Protein 4YYC (pdb70)

CATH classification: 3.20.20.480

Radius of gyration: 23.13 Å; Cα contacts (8 Å, |Δi|>4): 1008; chains: 1; bounding box: 77×52×50 Å

Sequence (464 aa):
GPGPSLPYIQRRRIRREYEVLDEEGLQLIERNADVVLEEIGIEFRDDAEALDLWKAAGADVRGQRVHFPKGLCRELLKTAPKDFTWHARNPERNAQIGGKATVFAPVYGPPFVRDLDGNRRYATIEDFRNFVKLAYAPSHSSGGTVCEPVDIAVNKRHLDVYSHIRRYSDKPFGSVTAPERAEEDTVAAKILFGDDDDFVENNAVTLNLINANSPVFDETLGAAKVYARHNNQACVVSPFILSSGASPVTVAGTLTQILAEVLAGAAFTQLIRRKGAPVLFGTFAASISQSGAPTFGTPEPSLVSYGAAQLARRLGLPFRTGGSLCGSKVPDAQAAHESANTLNNTLLAGTNFVLHAAGWLEGGLVSSYEKFIDQDQLGQKAEGVDLSEDAQALDAIREVGPGSHYLGCAHTYRSPLADNNSFEQWEIEGEKRRIEQQRANALARSWLEHYEAPYLDPAIDEALKEFIAKRKDSPD

Solvent-accessible surface area: 19989 Å² total

InterPro domains:
  IPR010426 Trimethylamine methyltransferase [PF06253] (22-520)
  IPR010426 Trimethylamine methyltransferase [PIRSF037567] (3-521)
  IPR038601 MttB-like superfamily [G3DSA:3.20.20.480] (35-524)

Foldseek 3Di:
DDDAADEWFQFPDAFDADDDPVLLVVLLVLLLVCQAPVAFFAPPCVVLVVLLVVLPWDQDPRGTRDHGCSLLVLCVLAALKFWQAWLPRVQIHIFHDRTAAEEAFAEAQWALDLVRDTDGAALVVLLLLLLCVLQRRHASEECNYPHPPDDPVQVQLSCVSNQFFHRGQYADLQALVRLVLNLCVCLSQNDVDQQPHARYEDEQEAPPVHGYDSVSSLLSQLNRLYEYEYEYADADPVQPVALSSNLSSLVNSCSSVVSSSSSSPRHRHYASEYEYFYADVVRHTAALDDSRVNSQLHNLVSRVVSSHQYEYFAQDGQAPDCDPRSRNRRVSRVCCVSSSHRYYYNNFQDYNGSNYRYQLRSCSSLVSLSCSHDQDDDPLSVCPVQCVVQDPPGDRCPDPSHSDRPQDDPDDPVVCVVVPVDDSSNVSSVVSVVSVVPGDGDDDPVVSVVVSVVSSVVVCVVDD

Structure (mmCIF, N/CA/C/O backbone):
data_4YYC
#
_entry.id   4YYC
#
_cell.length_a   89.162
_cell.length_b   60.025
_cell.length_c   88.345
_cell.angle_alpha   90.000
_cell.angle_beta   90.000
_cell.angle_gamma   90.000
#
_symmetry.space_group_name_H-M   'P 21 21 2'
#
loop_
_entity.id
_entity.type
_entity.pdbx_description
1 polymer 'Putative trimethylamine methyltransferase'
2 non-polymer 'UNKNOWN LIGAND'
3 non-polymer 'CHLORIDE ION'
4 water water
#
loop_
_atom_site.group_PDB
_atom_site.id
_atom_site.type_symbol
_atom_site.label_atom_id
_atom_site.label_alt_id
_atom_site.label_comp_id
_atom_site.label_asym_id
_atom_site.label_entity_id
_atom_site.label_seq_id
_atom_site.pdbx_PDB_ins_code
_atom_site.Cartn_x
_atom_site.Cartn_y
_atom_site.Cartn_z
_atom_site.occupancy
_atom_site.B_iso_or_equiv
_atom_site.auth_seq_id
_atom_site.auth_comp_id
_atom_site.auth_asym_id
_atom_site.auth_atom_id
_atom_site.pdbx_PDB_model_num
ATOM 1 N N . GLY A 1 36 ? 6.207 24.061 8.154 1.00 48.54 35 GLY A N 1
ATOM 2 C CA . GLY A 1 36 ? 6.975 23.185 9.093 1.00 46.03 35 GLY A CA 1
ATOM 3 C C . GLY A 1 36 ? 6.264 22.828 10.392 1.00 43.39 35 GLY A C 1
ATOM 4 O O . GLY A 1 36 ? 5.079 23.096 10.559 1.00 44.46 35 GLY A O 1
ATOM 5 N N . PRO A 1 37 ? 6.996 22.227 11.338 1.00 38.02 36 PRO A N 1
ATOM 6 C CA . PRO A 1 37 ? 6.354 21.827 12.596 1.00 37.42 36 PRO A CA 1
ATOM 7 C C . PRO A 1 37 ? 6.362 22.931 13.608 1.00 37.95 36 PRO A C 1
ATOM 8 O O . PRO A 1 37 ? 7.015 23.939 13.417 1.00 40.31 36 PRO A O 1
ATOM 12 N N . GLY A 1 38 ? 5.708 22.725 14.730 1.00 37.81 37 GLY A N 1
ATOM 13 C CA . GLY A 1 38 ? 5.802 23.718 15.798 1.00 37.46 37 GLY A CA 1
ATOM 14 C C . GLY A 1 38 ? 7.180 23.708 16.456 1.00 35.07 37 GLY A C 1
ATOM 15 O O . GLY A 1 38 ? 8.088 22.956 16.030 1.00 34.65 37 GLY A O 1
ATOM 16 N N . PRO A 1 39 ? 7.344 24.505 17.518 1.00 32.52 38 PRO A N 1
ATOM 17 C CA . PRO A 1 39 ? 8.590 24.481 18.275 1.00 30.49 38 PRO A CA 1
ATOM 18 C C . PRO A 1 39 ? 8.819 23.131 18.948 1.00 27.29 38 PRO A C 1
ATOM 19 O O . PRO A 1 39 ? 7.875 22.393 19.203 1.00 26.92 38 PRO A O 1
ATOM 23 N N . SER A 1 40 ? 10.084 22.801 19.168 1.00 25.23 39 SER A N 1
ATOM 24 C CA . SER A 1 40 ? 10.406 21.580 19.856 1.00 23.78 39 SER A CA 1
ATOM 25 C C . SER A 1 40 ? 9.988 21.677 21.333 1.00 23.61 39 SER A C 1
ATOM 26 O O . SER A 1 40 ? 10.138 22.732 21.944 1.00 24.36 39 SER A O 1
ATOM 29 N N . LEU A 1 41 ? 9.506 20.567 21.877 1.00 22.20 40 LEU A N 1
ATOM 30 C CA . LEU A 1 41 ? 9.132 20.420 23.279 1.00 22.39 40 LEU A CA 1
ATOM 31 C C . LEU A 1 41 ? 10.313 19.868 24.079 1.00 21.80 40 LEU A C 1
ATOM 32 O O . LEU A 1 41 ? 11.120 19.108 23.581 1.00 21.79 40 LEU A O 1
ATOM 37 N N . PRO A 1 42 ? 10.418 20.236 25.361 1.00 21.98 41 PRO A N 1
ATOM 38 C CA . PRO A 1 42 ? 11.468 19.654 26.187 1.00 21.29 41 PRO A CA 1
ATOM 39 C C . PRO A 1 42 ? 11.132 18.226 26.567 1.00 20.36 41 PRO A C 1
ATOM 40 O O . PRO A 1 42 ? 10.042 17.720 26.258 1.00 19.74 41 PRO A O 1
ATOM 44 N N . TYR A 1 43 ? 12.095 17.558 27.168 1.00 19.25 42 TYR A N 1
ATOM 45 C CA . TYR A 1 43 ? 11.938 16.189 27.618 1.00 18.45 42 TYR A CA 1
ATOM 46 C C . TYR A 1 43 ? 10.641 15.993 28.400 1.00 17.91 42 TYR A C 1
ATOM 47 O O . TYR A 1 43 ? 10.189 16.879 29.104 1.00 18.68 42 TYR A O 1
ATOM 56 N N . ILE A 1 44 ? 10.084 14.805 28.267 1.00 16.95 43 ILE A N 1
ATOM 57 C CA . ILE A 1 44 ? 8.866 14.446 28.988 1.00 17.12 43 ILE A CA 1
ATOM 58 C C . ILE A 1 44 ? 9.145 14.312 30.493 1.00 17.70 43 ILE A C 1
ATOM 59 O O . ILE A 1 44 ? 10.113 13.663 30.891 1.00 16.84 43 ILE A O 1
ATOM 64 N N . GLN A 1 45 ? 8.259 14.896 31.306 1.00 18.43 44 GLN A N 1
ATOM 65 C CA . GLN A 1 45 ? 8.244 14.635 32.740 1.00 19.69 44 GLN A CA 1
ATOM 66 C C . GLN A 1 45 ? 6.955 13.871 32.995 1.00 19.37 44 GLN A C 1
ATOM 67 O O . GLN A 1 45 ? 5.875 14.459 32.961 1.00 19.91 44 GLN A O 1
ATOM 73 N N . ARG A 1 46 ? 7.062 12.569 33.244 1.00 18.96 45 ARG A N 1
ATOM 74 C CA . ARG A 1 46 ? 5.873 11.731 33.423 1.00 19.16 45 ARG A CA 1
ATOM 75 C C . ARG A 1 46 ? 5.121 12.029 34.688 1.00 20.63 45 ARG A C 1
ATOM 76 O O . ARG A 1 46 ? 5.738 12.109 35.754 1.00 20.62 45 ARG A O 1
ATOM 84 N N . ARG A 1 47 ? 3.808 12.253 34.552 1.00 21.18 46 ARG A N 1
ATOM 85 C CA A ARG A 1 47 ? 2.907 12.445 35.692 0.50 22.85 46 ARG A CA 1
ATOM 86 C CA B ARG A 1 47 ? 2.919 12.440 35.703 0.50 22.62 46 ARG A CA 1
ATOM 87 C C . ARG A 1 47 ? 2.126 11.165 35.929 1.00 22.67 46 ARG A C 1
ATOM 88 O O . ARG A 1 47 ? 1.473 11.017 36.958 1.00 24.78 46 ARG A O 1
ATOM 103 N N . ILE A 1 48 ? 2.178 10.252 34.973 1.00 21.22 47 ILE A N 1
ATOM 104 C CA . ILE A 1 48 ? 1.524 8.973 35.037 1.00 21.01 47 ILE A CA 1
ATOM 105 C C . ILE A 1 48 ? 2.445 7.966 35.731 1.00 20.84 47 ILE A C 1
ATOM 106 O O . ILE A 1 48 ? 3.660 8.202 35.861 1.00 20.16 47 ILE A O 1
ATOM 111 N N . ARG A 1 49 ? 1.855 6.857 36.185 1.00 21.27 48 ARG A N 1
ATOM 112 C CA A ARG A 1 49 ? 2.495 5.764 36.923 0.50 21.65 48 ARG A CA 1
ATOM 113 C CA B ARG A 1 49 ? 2.628 5.875 36.930 0.50 21.89 48 ARG A CA 1
ATOM 114 C C . ARG A 1 49 ? 3.234 4.802 36.029 1.00 20.68 48 ARG A C 1
ATOM 115 O O . ARG A 1 49 ? 2.890 4.678 34.828 1.00 19.70 48 ARG A O 1
ATOM 130 N N . GLU A 1 50 ? 4.217 4.095 36.596 1.00 19.99 49 GLU A N 1
ATOM 131 C CA . GLU A 1 50 ? 4.898 2.993 35.899 1.00 19.58 49 GLU A CA 1
ATOM 132 C C . GLU A 1 50 ? 4.080 1.704 36.008 1.00 19.42 49 GLU A C 1
ATOM 133 O O . GLU A 1 50 ? 3.529 1.384 37.068 1.00 20.25 49 GLU A O 1
ATOM 139 N N . TYR A 1 51 ? 3.922 0.991 34.889 1.00 18.63 50 TYR A N 1
ATOM 140 C CA . TYR A 1 51 ? 3.228 -0.276 34.889 1.00 18.98 50 TYR A CA 1
ATOM 141 C C . TYR A 1 51 ? 4.194 -1.397 35.236 1.00 19.85 50 TYR A C 1
ATOM 142 O O . TYR A 1 51 ? 5.286 -1.486 34.610 1.00 20.09 50 TYR A O 1
ATOM 151 N N . GLU A 1 52 ? 3.796 -2.234 36.182 1.00 21.39 51 GLU A N 1
ATOM 152 C CA . GLU A 1 52 ? 4.609 -3.321 36.748 1.00 22.76 51 GLU A CA 1
ATOM 153 C C . GLU A 1 52 ? 4.052 -4.670 36.377 1.00 21.59 51 GLU A C 1
ATOM 154 O O . GLU A 1 52 ? 2.838 -4.853 36.404 1.00 20.97 51 GLU A O 1
ATOM 160 N N . VAL A 1 53 ? 4.950 -5.602 36.060 1.00 20.30 52 VAL A N 1
ATOM 161 C CA . VAL A 1 53 ? 4.626 -6.985 35.837 1.00 20.84 52 VAL A CA 1
ATOM 162 C C . VAL A 1 53 ? 5.148 -7.984 36.863 1.00 21.44 52 VAL A C 1
ATOM 163 O O . VAL A 1 53 ? 4.699 -9.106 36.854 1.00 22.42 52 VAL A O 1
ATOM 167 N N . LEU A 1 54 ? 6.090 -7.598 37.721 1.00 21.06 53 LEU A N 1
ATOM 168 C CA . LEU A 1 54 ? 6.628 -8.504 38.731 1.00 22.39 53 LEU A CA 1
ATOM 169 C C . LEU A 1 54 ? 6.260 -7.968 40.085 1.00 23.22 53 LEU A C 1
ATOM 170 O O . LEU A 1 54 ? 6.307 -6.765 40.309 1.00 22.43 53 LEU A O 1
ATOM 175 N N . ASP A 1 55 ? 5.850 -8.858 40.983 1.00 24.97 54 ASP A N 1
ATOM 176 C CA . ASP A 1 55 ? 5.639 -8.484 42.388 1.00 26.78 54 ASP A CA 1
ATOM 177 C C . ASP A 1 55 ? 6.935 -8.610 43.177 1.00 26.85 54 ASP A C 1
ATOM 178 O O . ASP A 1 55 ? 7.955 -9.002 42.614 1.00 25.68 54 ASP A O 1
ATOM 183 N N . GLU A 1 56 ? 6.896 -8.260 44.467 1.00 27.77 55 GLU A N 1
ATOM 184 C CA . GLU A 1 56 ? 8.118 -8.173 45.253 1.00 28.60 55 GLU A CA 1
ATOM 185 C C . GLU A 1 56 ? 8.851 -9.508 45.241 1.00 28.79 55 GLU A C 1
ATOM 186 O O . GLU A 1 56 ? 10.080 -9.534 45.103 1.00 27.95 55 GLU A O 1
ATOM 192 N N . GLU A 1 57 ? 8.107 -10.605 45.389 1.00 29.77 56 GLU A N 1
ATOM 193 C CA . GLU A 1 57 ? 8.734 -11.933 45.432 1.00 30.49 56 GLU A CA 1
ATOM 194 C C . GLU A 1 57 ? 9.423 -12.254 44.111 1.00 28.48 56 GLU A C 1
ATOM 195 O O . GLU A 1 57 ? 10.516 -12.793 44.116 1.00 28.13 56 GLU A O 1
ATOM 198 N N . GLY A 1 58 ? 8.784 -11.900 42.989 1.00 27.07 57 GLY A N 1
ATOM 199 C CA . GLY A 1 58 ? 9.345 -12.119 41.680 1.00 25.95 57 GLY A CA 1
ATOM 200 C C . GLY A 1 58 ? 10.591 -11.284 41.473 1.00 24.69 57 GLY A C 1
ATOM 201 O O . GLY A 1 58 ? 11.554 -11.736 40.882 1.00 24.46 57 GLY A O 1
ATOM 202 N N . LEU A 1 59 ? 10.561 -10.039 41.926 1.00 24.13 58 LEU A N 1
ATOM 203 C CA . LEU A 1 59 ? 11.723 -9.174 41.772 1.00 23.16 58 LEU A CA 1
ATOM 204 C C . LEU A 1 59 ? 12.905 -9.724 42.575 1.00 23.71 58 LEU A C 1
ATOM 205 O O . LEU A 1 59 ? 14.024 -9.807 42.072 1.00 22.87 58 LEU A O 1
ATOM 210 N N . GLN A 1 60 ? 12.646 -10.077 43.830 1.00 24.77 59 GLN A N 1
ATOM 211 C CA . GLN A 1 60 ? 13.684 -10.696 44.657 1.00 25.99 59 GLN A CA 1
ATOM 212 C C . GLN A 1 60 ? 14.238 -11.989 44.061 1.00 25.58 59 GLN A C 1
ATOM 213 O O . GLN A 1 60 ? 15.414 -12.275 44.174 1.00 25.20 59 GLN A O 1
ATOM 219 N N . LEU A 1 61 ? 13.378 -12.761 43.414 1.00 25.84 60 LEU A N 1
ATOM 220 C CA . LEU A 1 61 ? 13.792 -14.001 42.788 1.00 25.98 60 LEU A CA 1
ATOM 221 C C . LEU A 1 61 ? 14.778 -13.761 41.653 1.00 24.96 60 LEU A C 1
ATOM 222 O O . LEU A 1 61 ? 15.816 -14.409 41.577 1.00 24.53 60 LEU A O 1
ATOM 227 N N . ILE A 1 62 ? 14.421 -12.828 40.777 1.00 23.28 61 ILE A N 1
ATOM 228 C CA . ILE A 1 62 ? 15.295 -12.472 39.656 1.00 22.82 61 ILE A CA 1
ATOM 229 C C . ILE A 1 62 ? 16.612 -11.894 40.174 1.00 22.19 61 ILE A C 1
ATOM 230 O O . ILE A 1 62 ? 17.674 -12.252 39.684 1.00 22.58 61 ILE A O 1
ATOM 235 N N . GLU A 1 63 ? 16.555 -11.020 41.166 1.00 22.41 62 GLU A N 1
ATOM 236 C CA . GLU A 1 63 ? 17.765 -10.408 41.737 1.00 22.56 62 GLU A CA 1
ATOM 237 C C . GLU A 1 63 ? 18.685 -11.478 42.361 1.00 23.54 62 GLU A C 1
ATOM 238 O O . GLU A 1 63 ? 19.886 -11.494 42.134 1.00 22.89 62 GLU A O 1
ATOM 244 N N . ARG A 1 64 ? 18.099 -12.409 43.097 1.00 24.50 63 ARG A N 1
ATOM 245 C CA . ARG A 1 64 ? 18.860 -13.474 43.703 1.00 26.12 63 ARG A CA 1
ATOM 246 C C . ARG A 1 64 ? 19.509 -14.366 42.639 1.00 24.83 63 ARG A C 1
ATOM 247 O O . ARG A 1 64 ? 20.703 -14.707 42.722 1.00 24.95 63 ARG A O 1
ATOM 255 N N . ASN A 1 65 ? 18.733 -14.725 41.623 1.00 24.17 64 ASN A N 1
ATOM 256 C CA . ASN A 1 65 ? 19.236 -15.557 40.546 1.00 23.66 64 ASN A CA 1
ATOM 257 C C . ASN A 1 65 ? 20.342 -14.871 39.736 1.00 22.70 64 ASN A C 1
ATOM 258 O O . ASN A 1 65 ? 21.298 -15.527 39.308 1.00 22.62 64 ASN A O 1
ATOM 263 N N . ALA A 1 66 ? 20.239 -13.560 39.534 1.00 21.70 65 ALA A N 1
ATOM 264 C CA . ALA A 1 66 ? 21.328 -12.858 38.866 1.00 21.09 65 ALA A CA 1
ATOM 265 C C . ALA A 1 66 ? 22.613 -12.864 39.655 1.00 21.89 65 ALA A C 1
ATOM 266 O O . ALA A 1 66 ? 23.675 -12.998 39.096 1.00 21.30 65 ALA A O 1
ATOM 268 N N . ASP A 1 67 ? 22.515 -12.770 40.974 1.00 23.19 66 ASP A N 1
ATOM 269 C CA . ASP A 1 67 ? 23.724 -12.854 41.788 1.00 24.53 66 ASP A CA 1
ATOM 270 C C . ASP A 1 67 ? 24.350 -14.244 41.734 1.00 24.67 66 ASP A C 1
ATOM 271 O O . ASP A 1 67 ? 25.565 -14.366 41.730 1.00 24.45 66 ASP A O 1
ATOM 276 N N . VAL A 1 68 ? 23.522 -15.271 41.687 1.00 24.74 67 VAL A N 1
ATOM 277 C CA . VAL A 1 68 ? 24.022 -16.627 41.438 1.00 25.75 67 VAL A CA 1
ATOM 278 C C . VAL A 1 68 ? 24.786 -16.759 40.121 1.00 24.79 67 VAL A C 1
ATOM 279 O O . VAL A 1 68 ? 25.884 -17.275 40.071 1.00 25.25 67 VAL A O 1
ATOM 283 N N . VAL A 1 69 ? 24.203 -16.286 39.040 1.00 23.95 68 VAL A N 1
ATOM 284 C CA . VAL A 1 69 ? 24.882 -16.301 37.733 1.00 23.55 68 VAL A CA 1
ATOM 285 C C . VAL A 1 69 ? 26.241 -15.594 37.819 1.00 22.96 68 VAL A C 1
ATOM 286 O O . VAL A 1 69 ? 27.257 -16.109 37.329 1.00 22.49 68 VAL A O 1
ATOM 290 N N . LEU A 1 70 ? 26.251 -14.408 38.424 1.00 22.69 69 LEU A N 1
ATOM 291 C CA . LEU A 1 70 ? 27.476 -13.610 38.497 1.00 22.80 69 LEU A CA 1
ATOM 292 C C . LEU A 1 70 ? 28.594 -14.304 39.279 1.00 24.01 69 LEU A C 1
ATOM 293 O O . LEU A 1 70 ? 29.769 -14.117 38.967 1.00 23.41 69 LEU A O 1
ATOM 298 N N . GLU A 1 71 ? 28.226 -15.042 40.329 1.00 25.25 70 GLU A N 1
ATOM 299 C CA . GLU A 1 71 ? 29.223 -15.748 41.114 1.00 27.30 70 GLU A CA 1
ATOM 300 C C . GLU A 1 71 ? 29.643 -17.079 40.463 1.00 27.38 70 GLU A C 1
ATOM 301 O O . GLU A 1 71 ? 30.827 -17.333 40.301 1.00 27.57 70 GLU A O 1
ATOM 307 N N . GLU A 1 72 ? 28.688 -17.923 40.122 1.00 27.55 71 GLU A N 1
ATOM 308 C CA . GLU A 1 72 ? 28.969 -19.271 39.617 1.00 28.85 71 GLU A CA 1
ATOM 309 C C . GLU A 1 72 ? 29.444 -19.335 38.186 1.00 28.15 71 GLU A C 1
ATOM 310 O O . GLU A 1 72 ? 30.309 -20.119 37.863 1.00 28.10 71 GLU A O 1
ATOM 316 N N . ILE A 1 73 ? 28.867 -18.514 37.332 1.00 26.52 72 ILE A N 1
ATOM 317 C CA . ILE A 1 73 ? 29.132 -18.571 35.886 1.00 26.33 72 ILE A CA 1
ATOM 318 C C . ILE A 1 73 ? 30.091 -17.459 35.500 1.00 25.56 72 ILE A C 1
ATOM 319 O O . ILE A 1 73 ? 31.073 -17.720 34.812 1.00 26.59 72 ILE A O 1
ATOM 324 N N . GLY A 1 74 ? 29.823 -16.244 35.955 1.00 24.62 73 GLY A N 1
ATOM 325 C CA . GLY A 1 74 ? 30.677 -15.112 35.669 1.00 23.47 73 GLY A CA 1
ATOM 326 C C . GLY A 1 74 ? 30.382 -14.471 34.327 1.00 22.55 73 GLY A C 1
ATOM 327 O O . GLY A 1 74 ? 29.504 -14.896 33.589 1.00 23.04 73 GLY A O 1
ATOM 328 N N . ILE A 1 75 ? 31.117 -13.415 34.055 1.00 21.67 74 ILE A N 1
ATOM 329 C CA . ILE A 1 75 ? 30.981 -12.647 32.817 1.00 21.04 74 ILE A CA 1
ATOM 330 C C . ILE A 1 75 ? 32.365 -12.518 32.196 1.00 21.20 74 ILE A C 1
ATOM 331 O O . ILE A 1 75 ? 33.327 -12.209 32.886 1.00 20.79 74 ILE A O 1
ATOM 336 N N . GLU A 1 76 ? 32.466 -12.782 30.909 1.00 21.46 75 GLU A N 1
ATOM 337 C CA . GLU A 1 76 ? 33.748 -12.594 30.206 1.00 22.12 75 GLU A CA 1
ATOM 338 C C . GLU A 1 76 ? 34.034 -11.118 29.942 1.00 21.25 75 GLU A C 1
ATOM 339 O O . GLU A 1 76 ? 33.171 -10.396 29.463 1.00 20.19 75 GLU A O 1
ATOM 345 N N . PHE A 1 77 ? 35.263 -10.678 30.241 1.00 20.83 76 PHE A N 1
ATOM 346 C CA . PHE A 1 77 ? 35.750 -9.381 29.851 1.00 20.58 76 PHE A CA 1
ATOM 347 C C . PHE A 1 77 ? 36.899 -9.724 28.942 1.00 21.15 76 PHE A C 1
ATOM 348 O O . PHE A 1 77 ? 37.971 -10.093 29.407 1.00 21.83 76 PHE A O 1
ATOM 356 N N . ARG A 1 78 ? 36.675 -9.655 27.629 1.00 21.13 77 ARG A N 1
ATOM 357 C CA . ARG A 1 78 ? 37.642 -10.221 26.675 1.00 22.36 77 ARG A CA 1
ATOM 358 C C . ARG A 1 78 ? 38.605 -9.221 26.072 1.00 22.77 77 ARG A C 1
ATOM 359 O O . ARG A 1 78 ? 38.232 -8.113 25.776 1.00 22.36 77 ARG A O 1
ATOM 367 N N . ASP A 1 79 ? 39.846 -9.663 25.906 1.00 23.71 78 ASP A N 1
ATOM 368 C CA . ASP A 1 79 ? 40.887 -8.930 25.215 1.00 24.93 78 ASP A CA 1
ATOM 369 C C . ASP A 1 79 ? 41.140 -7.563 25.839 1.00 24.41 78 ASP A C 1
ATOM 370 O O . ASP A 1 79 ? 41.468 -6.622 25.116 1.00 24.99 78 ASP A O 1
ATOM 375 N N . ASP A 1 80 ? 41.035 -7.476 27.179 1.00 23.87 79 ASP A N 1
ATOM 376 C CA . ASP A 1 80 ? 41.218 -6.230 27.941 1.00 23.76 79 ASP A CA 1
ATOM 377 C C . ASP A 1 80 ? 41.850 -6.519 29.299 1.00 23.41 79 ASP A C 1
ATOM 378 O O . ASP A 1 80 ? 41.191 -6.728 30.317 1.00 22.46 79 ASP A O 1
ATOM 383 N N . ALA A 1 81 ? 43.181 -6.554 29.282 1.00 23.37 80 ALA A N 1
ATOM 384 C CA . ALA A 1 81 ? 43.934 -6.894 30.471 1.00 23.58 80 ALA A CA 1
ATOM 385 C C . ALA A 1 81 ? 43.722 -5.879 31.587 1.00 23.15 80 ALA A C 1
ATOM 386 O O . ALA A 1 81 ? 43.690 -6.232 32.735 1.00 23.61 80 ALA A O 1
ATOM 388 N N . GLU A 1 82 ? 43.598 -4.615 31.228 1.00 22.63 81 GLU A N 1
ATOM 389 C CA . GLU A 1 82 ? 43.341 -3.576 32.215 1.00 22.97 81 GLU A CA 1
ATOM 390 C C . GLU A 1 82 ? 42.016 -3.850 32.969 1.00 22.28 81 GLU A C 1
ATOM 391 O O . GLU A 1 82 ? 41.921 -3.691 34.191 1.00 22.73 81 GLU A O 1
ATOM 397 N N . ALA A 1 83 ? 41.004 -4.259 32.235 1.00 21.59 82 ALA A N 1
ATOM 398 C CA . ALA A 1 83 ? 39.712 -4.543 32.859 1.00 21.11 82 ALA A CA 1
ATOM 399 C C . ALA A 1 83 ? 39.838 -5.669 33.864 1.00 21.55 82 ALA A C 1
ATOM 400 O O . ALA A 1 83 ? 39.236 -5.630 34.946 1.00 21.19 82 ALA A O 1
ATOM 402 N N . LEU A 1 84 ? 40.577 -6.715 33.490 1.00 22.13 83 LEU A N 1
ATOM 403 C CA . LEU A 1 84 ? 40.784 -7.831 34.425 1.00 22.97 83 LEU A CA 1
ATOM 404 C C . LEU A 1 84 ? 41.520 -7.385 35.686 1.00 23.97 83 LEU A C 1
ATOM 405 O O . LEU A 1 84 ? 41.201 -7.844 36.800 1.00 24.33 83 LEU A O 1
ATOM 410 N N . ASP A 1 85 ? 42.523 -6.532 35.525 1.00 24.42 84 ASP A N 1
ATOM 411 C CA . ASP A 1 85 ? 43.231 -6.011 36.677 1.00 25.77 84 ASP A CA 1
ATOM 412 C C . ASP A 1 85 ? 42.332 -5.178 37.553 1.00 25.16 84 ASP A C 1
ATOM 413 O O . ASP A 1 85 ? 42.430 -5.265 38.771 1.00 25.17 84 ASP A O 1
ATOM 418 N N . LEU A 1 86 ? 41.448 -4.393 36.950 1.00 23.75 85 LEU A N 1
ATOM 419 C CA . LEU A 1 86 ? 40.515 -3.587 37.743 1.00 23.71 85 LEU A CA 1
ATOM 420 C C . LEU A 1 86 ? 39.586 -4.456 38.580 1.00 23.47 85 LEU A C 1
ATOM 421 O O . LEU A 1 86 ? 39.321 -4.165 39.741 1.00 23.56 85 LEU A O 1
ATOM 426 N N . TRP A 1 87 ? 39.116 -5.550 37.984 1.00 23.20 86 TRP A N 1
ATOM 427 C CA . TRP A 1 87 ? 38.206 -6.469 38.660 1.00 23.45 86 TRP A CA 1
ATOM 428 C C . TRP A 1 87 ? 38.916 -7.213 39.791 1.00 24.64 86 TRP A C 1
ATOM 429 O O . TRP A 1 87 ? 38.350 -7.355 40.871 1.00 24.66 86 TRP A O 1
ATOM 440 N N . LYS A 1 88 ? 40.152 -7.656 39.554 1.00 24.88 87 LYS A N 1
ATOM 441 C CA . LYS A 1 88 ? 40.882 -8.359 40.598 1.00 26.10 87 LYS A CA 1
ATOM 442 C C . LYS A 1 88 ? 41.078 -7.417 41.779 1.00 26.59 87 LYS A C 1
ATOM 443 O O . LYS A 1 88 ? 40.901 -7.809 42.925 1.00 27.34 87 LYS A O 1
ATOM 446 N N . ALA A 1 89 ? 41.429 -6.171 41.494 1.00 26.50 88 ALA A N 1
ATOM 447 C CA . ALA A 1 89 ? 41.664 -5.177 42.551 1.00 27.58 88 ALA A CA 1
ATOM 448 C C . ALA A 1 89 ? 40.415 -4.865 43.353 1.00 27.88 88 ALA A C 1
ATOM 449 O O . ALA A 1 89 ? 40.520 -4.580 44.544 1.00 29.59 88 ALA A O 1
ATOM 451 N N . ALA A 1 90 ? 39.259 -4.890 42.695 1.00 26.96 89 ALA A N 1
ATOM 452 C CA . ALA A 1 90 ? 37.975 -4.660 43.328 1.00 26.86 89 ALA A CA 1
ATOM 453 C C . ALA A 1 90 ? 37.502 -5.858 44.153 1.00 27.53 89 ALA A C 1
ATOM 454 O O . ALA A 1 90 ? 36.501 -5.739 44.861 1.00 28.22 89 ALA A O 1
ATOM 456 N N . GLY A 1 91 ? 38.159 -7.006 44.011 1.00 27.88 90 GLY A N 1
ATOM 457 C CA . GLY A 1 91 ? 37.872 -8.199 44.807 1.00 29.05 90 GLY A CA 1
ATOM 458 C C . GLY A 1 91 ? 37.131 -9.327 44.102 1.00 28.81 90 GLY A C 1
ATOM 459 O O . GLY A 1 91 ? 36.716 -10.282 44.743 1.00 29.46 90 GLY A O 1
ATOM 460 N N . ALA A 1 92 ? 37.016 -9.262 42.784 1.00 28.03 91 ALA A N 1
ATOM 461 C CA . ALA A 1 92 ? 36.437 -10.353 42.001 1.00 27.83 91 ALA A CA 1
ATOM 462 C C . ALA A 1 92 ? 37.442 -11.442 41.745 1.00 28.96 91 ALA A C 1
ATOM 463 O O . ALA A 1 92 ? 38.649 -11.219 41.917 1.00 29.04 91 ALA A O 1
ATOM 465 N N . ASP A 1 93 ? 36.963 -12.624 41.383 1.00 29.72 92 ASP A N 1
ATOM 466 C CA . ASP A 1 93 ? 37.832 -13.789 41.126 1.00 31.87 92 ASP A CA 1
ATOM 467 C C . ASP A 1 93 ? 37.958 -13.942 39.619 1.00 30.99 92 ASP A C 1
ATOM 468 O O . ASP A 1 93 ? 36.966 -14.270 38.952 1.00 30.34 92 ASP A O 1
ATOM 473 N N . VAL A 1 94 ? 39.137 -13.666 39.075 1.00 30.47 93 VAL A N 1
ATOM 474 C CA . VAL A 1 94 ? 39.356 -13.716 37.639 1.00 30.07 93 VAL A CA 1
ATOM 475 C C . VAL A 1 94 ? 39.973 -15.041 37.263 1.00 30.75 93 VAL A C 1
ATOM 476 O O . VAL A 1 94 ? 41.031 -15.400 37.791 1.00 31.47 93 VAL A O 1
ATOM 480 N N . ARG A 1 95 ? 39.334 -15.752 36.350 1.00 30.39 94 ARG A N 1
ATOM 481 C CA . ARG A 1 95 ? 39.774 -17.068 35.877 1.00 31.65 94 ARG A CA 1
ATOM 482 C C . ARG A 1 95 ? 39.886 -16.985 34.359 1.00 30.88 94 ARG A C 1
ATOM 483 O O . ARG A 1 95 ? 38.876 -17.022 33.652 1.00 29.96 94 ARG A O 1
ATOM 491 N N . GLY A 1 96 ? 41.112 -16.823 33.864 1.00 30.78 95 GLY A N 1
ATOM 492 C CA . GLY A 1 96 ? 41.294 -16.472 32.443 1.00 30.28 95 GLY A CA 1
ATOM 493 C C . GLY A 1 96 ? 40.677 -15.109 32.159 1.00 28.94 95 GLY A C 1
ATOM 494 O O . GLY A 1 96 ? 41.053 -14.119 32.783 1.00 29.04 95 GLY A O 1
ATOM 495 N N . GLN A 1 97 ? 39.707 -15.078 31.252 1.00 27.85 96 GLN A N 1
ATOM 496 C CA . GLN A 1 97 ? 38.976 -13.860 30.936 1.00 27.04 96 GLN A CA 1
ATOM 497 C C . GLN A 1 97 ? 37.617 -13.846 31.580 1.00 25.47 96 GLN A C 1
ATOM 498 O O . GLN A 1 97 ? 36.849 -12.919 31.327 1.00 24.19 96 GLN A O 1
ATOM 504 N N . ARG A 1 98 ? 37.317 -14.831 32.438 1.00 25.36 97 ARG A N 1
ATOM 505 C CA . ARG A 1 98 ? 35.998 -14.892 33.096 1.00 25.77 97 ARG A CA 1
ATOM 506 C C . ARG A 1 98 ? 36.104 -14.237 34.465 1.00 25.36 97 ARG A C 1
ATOM 507 O O . ARG A 1 98 ? 36.948 -14.625 35.278 1.00 25.71 97 ARG A O 1
ATOM 515 N N . VAL A 1 99 ? 35.242 -13.260 34.722 1.00 23.68 98 VAL A N 1
ATOM 516 C CA . VAL A 1 99 ? 35.188 -12.616 36.015 1.00 23.60 98 VAL A CA 1
ATOM 517 C C . VAL A 1 99 ? 34.027 -13.180 36.839 1.00 23.80 98 VAL A C 1
ATOM 518 O O . VAL A 1 99 ? 32.893 -13.102 36.407 1.00 23.30 98 VAL A O 1
ATOM 522 N N . HIS A 1 100 ? 34.352 -13.767 38.008 1.00 24.84 99 HIS A N 1
ATOM 523 C CA . HIS A 1 100 ? 33.357 -14.277 38.945 1.00 25.18 99 HIS A CA 1
ATOM 524 C C . HIS A 1 100 ? 33.199 -13.270 40.080 1.00 25.19 99 HIS A C 1
ATOM 525 O O . HIS A 1 100 ? 34.183 -12.850 40.703 1.00 25.75 99 HIS A O 1
ATOM 532 N N . PHE A 1 101 ? 31.963 -12.909 40.396 1.00 24.37 100 PHE A N 1
ATOM 533 C CA . PHE A 1 101 ? 31.690 -11.792 41.297 1.00 24.49 100 PHE A CA 1
ATOM 534 C C . PHE A 1 101 ? 31.130 -12.286 42.632 1.00 25.93 100 PHE A C 1
ATOM 535 O O . PHE A 1 101 ? 30.091 -12.956 42.658 1.00 26.62 100 PHE A O 1
ATOM 543 N N . PRO A 1 102 ? 31.748 -11.878 43.750 1.00 26.56 101 PRO A N 1
ATOM 544 C CA . PRO A 1 102 ? 31.117 -12.098 45.036 1.00 27.90 101 PRO A CA 1
ATOM 545 C C . PRO A 1 102 ? 29.755 -11.461 45.080 1.00 27.46 101 PRO A C 1
ATOM 546 O O . PRO A 1 102 ? 29.524 -10.454 44.432 1.00 26.47 101 PRO A O 1
ATOM 550 N N . LYS A 1 103 ? 28.875 -12.037 45.862 1.00 28.88 102 LYS A N 1
ATOM 551 C CA . LYS A 1 103 ? 27.507 -11.561 45.879 1.00 29.75 102 LYS A CA 1
ATOM 552 C C . LYS A 1 103 ? 27.433 -10.150 46.448 1.00 28.66 102 LYS A C 1
ATOM 553 O O . LYS A 1 103 ? 28.017 -9.867 47.494 1.00 29.78 102 LYS A O 1
ATOM 559 N N . GLY A 1 104 ? 26.766 -9.274 45.696 1.00 27.44 103 GLY A N 1
ATOM 560 C CA . GLY A 1 104 ? 26.556 -7.902 46.082 1.00 26.69 103 GLY A CA 1
ATOM 561 C C . GLY A 1 104 ? 27.605 -6.926 45.584 1.00 25.56 103 GLY A C 1
ATOM 562 O O . GLY A 1 104 ? 27.405 -5.732 45.694 1.00 25.40 103 GLY A O 1
ATOM 563 N N . LEU A 1 105 ? 28.745 -7.410 45.084 1.00 24.95 104 LEU A N 1
ATOM 564 C CA . LEU A 1 105 ? 29.851 -6.516 44.759 1.00 24.45 104 LEU A CA 1
ATOM 565 C C . LEU A 1 105 ? 29.451 -5.473 43.741 1.00 23.22 104 LEU A C 1
ATOM 566 O O . LEU A 1 105 ? 29.696 -4.278 43.920 1.00 22.76 104 LEU A O 1
ATOM 571 N N . CYS A 1 106 ? 28.863 -5.925 42.654 1.00 22.51 105 CYS A N 1
ATOM 572 C CA . CYS A 1 106 ? 28.465 -4.987 41.586 1.00 21.75 105 CYS A CA 1
ATOM 573 C C . CYS A 1 106 ? 27.461 -3.965 42.076 1.00 21.78 105 CYS A C 1
ATOM 574 O O . CYS A 1 106 ? 27.601 -2.783 41.844 1.00 21.35 105 CYS A O 1
ATOM 577 N N . ARG A 1 107 ? 26.477 -4.425 42.829 1.00 23.05 106 ARG A N 1
ATOM 578 C CA . ARG A 1 107 ? 25.484 -3.519 43.356 1.00 23.50 106 ARG A CA 1
ATOM 579 C C . ARG A 1 107 ? 26.110 -2.468 44.300 1.00 25.03 106 ARG A C 1
ATOM 580 O O . ARG A 1 107 ? 25.765 -1.289 44.250 1.00 25.43 106 ARG A O 1
ATOM 588 N N . GLU A 1 108 ? 27.046 -2.885 45.156 1.00 25.93 107 GLU A N 1
ATOM 589 C CA . GLU A 1 108 ? 27.767 -1.948 46.020 1.00 27.71 107 GLU A CA 1
ATOM 590 C C . GLU A 1 108 ? 28.586 -0.939 45.240 1.00 26.04 107 GLU A C 1
ATOM 591 O O . GLU A 1 108 ? 28.567 0.247 45.541 1.00 25.67 107 GLU A O 1
ATOM 597 N N . LEU A 1 109 ? 29.302 -1.410 44.218 1.00 23.95 108 LEU A N 1
ATOM 598 C CA . LEU A 1 109 ? 30.090 -0.509 43.373 1.00 23.20 108 LEU A CA 1
ATOM 599 C C . LEU A 1 109 ? 29.214 0.514 42.693 1.00 22.27 108 LEU A C 1
ATOM 600 O O . LEU A 1 109 ? 29.627 1.630 42.463 1.00 22.13 108 LEU A O 1
ATOM 605 N N . LEU A 1 110 ? 27.984 0.126 42.366 1.00 21.45 109 LEU A N 1
ATOM 606 C CA . LEU A 1 110 ? 27.061 1.035 41.683 1.00 21.12 109 LEU A CA 1
ATOM 607 C C . LEU A 1 110 ? 26.437 2.082 42.583 1.00 22.31 109 LEU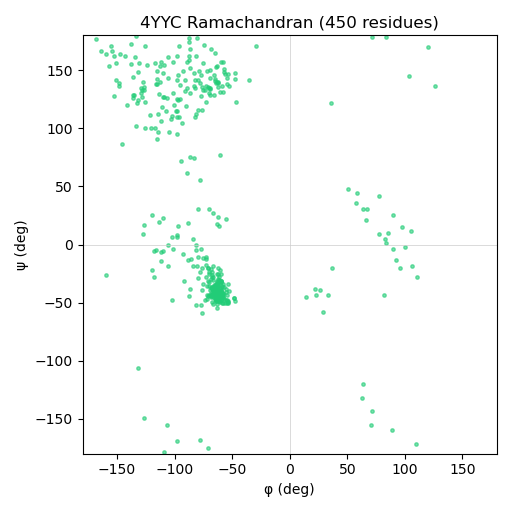 A C 1
ATOM 608 O O . LEU A 1 110 ? 25.769 2.988 42.088 1.00 22.11 109 LEU A O 1
ATOM 613 N N . LYS A 1 111 ? 26.709 2.027 43.883 1.00 23.35 110 LYS A N 1
ATOM 614 C CA . LYS A 1 111 ? 26.215 3.070 44.748 1.00 24.63 110 LYS A CA 1
ATOM 615 C C . LYS A 1 111 ? 26.695 4.462 44.417 1.00 24.15 110 LYS A C 1
ATOM 616 O O . LYS A 1 111 ? 26.024 5.452 44.761 1.00 24.86 110 LYS A O 1
ATOM 622 N N . THR A 1 112 ? 27.845 4.563 43.779 1.00 23.25 111 THR A N 1
ATOM 623 C CA . THR A 1 112 ? 28.355 5.835 43.316 1.00 23.07 111 THR A CA 1
ATOM 624 C C . THR A 1 112 ? 27.754 6.359 42.012 1.00 22.09 111 THR A C 1
ATOM 625 O O . THR A 1 112 ? 28.009 7.498 41.650 1.00 22.89 111 THR A O 1
ATOM 629 N N . ALA A 1 113 ? 26.984 5.545 41.291 1.00 20.96 112 ALA A N 1
ATOM 630 C CA . ALA A 1 113 ? 26.454 5.970 40.007 1.00 20.12 112 ALA A CA 1
ATOM 631 C C . ALA A 1 113 ? 25.253 6.892 40.266 1.00 19.92 112 ALA A C 1
ATOM 632 O O . ALA A 1 113 ? 24.466 6.634 41.175 1.00 20.58 112 ALA A O 1
ATOM 634 N N . PRO A 1 114 ? 25.122 7.976 39.498 1.00 19.68 113 PRO A N 1
ATOM 635 C CA . PRO A 1 114 ? 23.967 8.880 39.723 1.00 20.03 113 PRO A CA 1
ATOM 636 C C . PRO A 1 114 ? 22.639 8.265 39.281 1.00 20.03 113 PRO A C 1
ATOM 637 O O . PRO A 1 114 ? 22.567 7.642 38.219 1.00 18.93 113 PRO A O 1
ATOM 641 N N . LYS A 1 115 ? 21.601 8.410 40.120 1.00 21.34 114 LYS A N 1
ATOM 642 C CA . LYS A 1 115 ? 20.268 7.963 39.755 1.00 22.32 114 LYS A CA 1
ATOM 643 C C . LYS A 1 115 ? 19.721 8.776 38.624 1.00 21.43 114 LYS A C 1
ATOM 644 O O . LYS A 1 115 ? 18.903 8.272 37.867 1.00 20.01 114 LYS A O 1
ATOM 650 N N . ASP A 1 116 ? 20.116 10.040 38.535 1.00 21.61 115 ASP A N 1
ATOM 651 C CA . ASP A 1 116 ? 19.714 10.906 37.451 1.00 22.29 115 ASP A CA 1
ATOM 652 C C . ASP A 1 116 ? 20.791 11.938 37.198 1.00 21.04 115 ASP A C 1
ATOM 653 O O . ASP A 1 116 ? 21.557 12.259 38.109 1.00 21.52 115 ASP A O 1
ATOM 658 N N . PHE A 1 117 ? 20.827 12.468 35.986 1.00 19.44 116 PHE A N 1
ATOM 659 C CA . PHE A 1 117 ? 21.796 13.469 35.597 1.00 19.11 116 PHE A CA 1
ATOM 660 C C . PHE A 1 117 ? 21.312 14.232 34.392 1.00 18.82 116 PHE A C 1
ATOM 661 O O . PHE A 1 117 ? 20.401 13.749 33.694 1.00 18.27 116 PHE A O 1
ATOM 669 N N . THR A 1 118 ? 21.922 15.386 34.123 1.00 19.26 117 THR A N 1
ATOM 670 C CA . THR A 1 118 ? 21.578 16.167 32.946 1.00 19.08 117 THR A CA 1
ATOM 671 C C . THR A 1 118 ? 22.449 15.778 31.753 1.00 18.56 117 THR A C 1
ATOM 672 O O . THR A 1 118 ? 23.683 15.682 31.866 1.00 18.62 117 THR A O 1
ATOM 676 N N . TRP A 1 119 ? 21.801 15.557 30.614 1.00 17.63 118 TRP A N 1
ATOM 677 C CA . TRP A 1 119 ? 22.448 15.440 29.313 1.00 17.09 118 TRP A CA 1
ATOM 678 C C . TRP A 1 119 ? 22.413 16.821 28.700 1.00 17.75 118 TRP A C 1
ATOM 679 O O . TRP A 1 119 ? 21.373 17.335 28.329 1.00 17.20 118 TRP A O 1
ATOM 690 N N . HIS A 1 120 ? 23.576 17.485 28.711 1.00 17.93 119 HIS A N 1
ATOM 691 C CA . HIS A 1 120 ? 23.645 18.870 28.299 1.00 18.79 119 HIS A CA 1
ATOM 692 C C . HIS A 1 120 ? 23.663 18.979 26.783 1.00 18.48 119 HIS A C 1
ATOM 693 O O . HIS A 1 120 ? 24.325 18.185 26.104 1.00 18.39 119 HIS A O 1
ATOM 700 N N . ALA A 1 121 ? 22.981 19.981 26.281 1.00 18.74 120 ALA A N 1
ATOM 701 C CA . ALA A 1 121 ? 22.938 20.287 24.843 1.00 19.00 120 ALA A CA 1
ATOM 702 C C . ALA A 1 121 ? 23.662 21.585 24.609 1.00 19.68 120 ALA A C 1
ATOM 703 O O . ALA A 1 121 ? 23.735 22.449 25.485 1.00 20.48 120 ALA A O 1
ATOM 705 N N . ARG A 1 122 ? 24.138 21.788 23.395 1.00 20.08 121 ARG A N 1
ATOM 706 C CA . ARG A 1 122 ? 24.875 23.007 23.108 1.00 21.29 121 ARG A CA 1
ATOM 707 C C . ARG A 1 122 ? 23.971 24.240 23.192 1.00 22.67 121 ARG A C 1
ATOM 708 O O . ARG A 1 122 ? 24.448 25.308 23.490 1.00 24.13 121 ARG A O 1
ATOM 716 N N . ASN A 1 123 ? 22.671 24.065 22.935 1.00 22.82 122 ASN A N 1
ATOM 717 C CA . ASN A 1 123 ? 21.660 25.034 23.308 1.00 24.15 122 ASN A CA 1
ATOM 718 C C . ASN A 1 123 ? 21.079 24.555 24.641 1.00 23.96 122 ASN A C 1
ATOM 719 O O . ASN A 1 123 ? 20.367 23.572 24.658 1.00 22.64 122 ASN A O 1
ATOM 724 N N . PRO A 1 124 ? 21.368 25.261 25.758 1.00 25.11 123 PRO A N 1
ATOM 725 C CA . PRO A 1 124 ? 20.971 24.772 27.083 1.00 25.41 123 PRO A CA 1
ATOM 726 C C . PRO A 1 124 ? 19.481 24.595 27.284 1.00 25.77 123 PRO A C 1
ATOM 727 O O . PRO A 1 124 ? 19.060 23.780 28.104 1.00 24.84 123 PRO A O 1
ATOM 731 N N . GLU A 1 125 ? 18.680 25.281 26.493 1.00 27.30 124 GLU A N 1
ATOM 732 C CA . GLU A 1 125 ? 17.232 25.045 26.518 1.00 28.29 124 GLU A CA 1
ATOM 733 C C . GLU A 1 125 ? 16.830 23.630 26.112 1.00 26.40 124 GLU A C 1
ATOM 734 O O . GLU A 1 125 ? 15.713 23.188 26.410 1.00 25.83 124 GLU A O 1
ATOM 740 N N . ARG A 1 126 ? 17.721 22.938 25.418 1.00 24.72 125 ARG A N 1
ATOM 741 C CA . ARG A 1 126 ? 17.481 21.579 24.962 1.00 23.73 125 ARG A CA 1
ATOM 742 C C . ARG A 1 126 ? 18.104 20.540 25.875 1.00 21.56 125 ARG A C 1
ATOM 743 O O . ARG A 1 126 ? 18.118 19.373 25.559 1.00 20.03 125 ARG A O 1
ATOM 751 N N . ASN A 1 127 ? 18.630 20.959 27.030 1.00 20.88 126 ASN A N 1
ATOM 752 C CA . ASN A 1 127 ? 19.153 19.990 27.997 1.00 20.14 126 ASN A CA 1
ATOM 753 C C . ASN A 1 127 ? 18.058 18.985 28.346 1.00 19.54 126 ASN A C 1
ATOM 754 O O . ASN A 1 127 ? 16.886 19.358 28.389 1.00 19.66 126 ASN A O 1
ATOM 759 N N . ALA A 1 128 ? 18.440 17.737 28.616 1.00 19.14 127 ALA A N 1
ATOM 760 C CA . ALA A 1 128 ? 17.471 16.665 28.925 1.00 18.80 127 ALA A CA 1
ATOM 761 C C . ALA A 1 128 ? 17.862 15.966 30.192 1.00 18.96 127 ALA A C 1
ATOM 762 O O . ALA A 1 128 ? 19.015 15.631 30.373 1.00 19.51 127 ALA A O 1
ATOM 764 N N . GLN A 1 129 ? 16.912 15.736 31.064 1.00 18.94 128 GLN A N 1
ATOM 765 C CA . GLN A 1 129 ? 17.150 14.931 32.239 1.00 19.35 128 GLN A CA 1
ATOM 766 C C . GLN A 1 129 ? 17.177 13.478 31.852 1.00 17.69 128 GLN A C 1
ATOM 767 O O . GLN A 1 129 ? 16.237 13.014 31.221 1.00 16.42 128 GLN A O 1
ATOM 773 N N . ILE A 1 130 ? 18.160 12.744 32.382 1.00 16.94 129 ILE A N 1
ATOM 774 C CA . ILE A 1 130 ? 18.221 11.295 32.216 1.00 16.50 129 ILE A CA 1
ATOM 775 C C . ILE A 1 130 ? 18.032 10.659 33.585 1.00 16.74 129 ILE A C 1
ATOM 776 O O . ILE A 1 130 ? 18.857 10.833 34.465 1.00 17.76 129 ILE A O 1
ATOM 781 N N . GLY A 1 131 ? 16.892 9.972 33.774 1.00 16.52 130 GLY A N 1
ATOM 782 C CA . GLY A 1 131 ? 16.570 9.344 35.043 1.00 16.69 130 GLY A CA 1
ATOM 783 C C . GLY A 1 131 ? 15.289 9.858 35.654 1.00 16.81 130 GLY A C 1
ATOM 784 O O . GLY A 1 131 ? 14.675 10.835 35.184 1.00 16.78 130 GLY A O 1
ATOM 785 N N . GLY A 1 132 ? 14.861 9.167 36.698 1.00 17.11 131 GLY A N 1
ATOM 786 C CA . GLY A 1 132 ? 13.666 9.534 37.437 1.00 17.78 131 GLY A CA 1
ATOM 787 C C . GLY A 1 132 ? 12.411 9.472 36.616 1.00 17.77 131 GLY A C 1
ATOM 788 O O . GLY A 1 132 ? 12.210 8.521 35.861 1.00 16.93 131 GLY A O 1
ATOM 789 N N . LYS A 1 133 ? 11.617 10.538 36.697 1.00 18.39 132 LYS A N 1
ATOM 790 C CA . LYS A 1 133 ? 10.345 10.616 35.947 1.00 18.77 132 LYS A CA 1
ATOM 791 C C . LYS A 1 133 ? 10.474 11.091 34.513 1.00 17.66 132 LYS A C 1
ATOM 792 O O . LYS A 1 133 ? 9.490 11.210 33.827 1.00 17.49 132 LYS A O 1
ATOM 798 N N . ALA A 1 134 ? 11.686 11.305 34.034 1.00 16.52 133 ALA A N 1
ATOM 799 C CA . ALA A 1 134 ? 11.887 11.872 32.716 1.00 15.85 133 ALA A CA 1
ATOM 800 C C . ALA A 1 134 ? 11.886 10.795 31.639 1.00 15.09 133 ALA A C 1
ATOM 801 O O . ALA A 1 134 ? 12.238 9.635 31.914 1.00 14.86 133 ALA A O 1
ATOM 803 N N . THR A 1 135 ? 11.491 11.194 30.439 1.00 14.67 134 THR A N 1
ATOM 804 C CA . THR A 1 135 ? 11.582 10.326 29.245 1.00 14.33 134 THR A CA 1
ATOM 805 C C . THR A 1 135 ? 12.134 11.160 28.110 1.00 14.54 134 THR A C 1
ATOM 806 O O . THR A 1 135 ? 11.649 12.254 27.832 1.00 14.71 134 THR A O 1
ATOM 810 N N . VAL A 1 136 ? 13.189 10.618 27.465 1.00 14.04 135 VAL A N 1
ATOM 811 C CA . VAL A 1 136 ? 13.901 11.298 26.400 1.00 14.01 135 VAL A CA 1
ATOM 812 C C . VAL A 1 136 ? 13.912 10.375 25.176 1.00 13.86 135 VAL A C 1
ATOM 813 O O . VAL A 1 136 ? 14.459 9.280 25.219 1.00 14.29 135 VAL A O 1
ATOM 817 N N . PHE A 1 137 ? 13.383 10.872 24.058 1.00 13.88 136 PHE A N 1
ATOM 818 C CA . PHE A 1 137 ? 13.315 10.129 22.809 1.00 13.73 136 PHE A CA 1
ATOM 819 C C . PHE A 1 137 ? 14.509 10.477 21.922 1.00 14.10 136 PHE A C 1
ATOM 820 O O . PHE A 1 137 ? 14.820 11.665 21.705 1.00 14.59 136 PHE A O 1
ATOM 828 N N . ALA A 1 138 ? 15.100 9.450 21.303 1.00 13.19 137 ALA A N 1
ATOM 829 C CA . ALA A 1 138 ? 16.186 9.601 20.333 1.00 13.55 137 ALA A CA 1
ATOM 830 C C . ALA A 1 138 ? 15.893 8.795 19.090 1.00 13.37 137 ALA A C 1
ATOM 831 O O . ALA A 1 138 ? 15.139 7.802 19.153 1.00 13.75 137 ALA A O 1
ATOM 833 N N . PRO A 1 139 ? 16.483 9.168 17.961 1.00 13.58 138 PRO A N 1
ATOM 834 C CA . PRO A 1 139 ? 16.213 8.390 16.732 1.00 13.34 138 PRO A CA 1
ATOM 835 C C . PRO A 1 139 ? 16.766 6.976 16.677 1.00 12.92 138 PRO A C 1
ATOM 836 O O . PRO A 1 139 ? 17.553 6.520 17.524 1.00 12.90 138 PRO A O 1
ATOM 840 N N . VAL A 1 140 ? 16.284 6.268 15.665 1.00 12.86 139 VAL A N 1
ATOM 841 C CA . VAL A 1 140 ? 16.948 5.068 15.138 1.00 12.83 139 VAL A CA 1
ATOM 842 C C . VAL A 1 140 ? 18.469 5.166 15.181 1.00 12.89 139 VAL A C 1
ATOM 843 O O . VAL A 1 140 ? 19.047 6.212 14.893 1.00 13.27 139 VAL A O 1
ATOM 847 N N . TYR A 1 141 ? 19.103 4.039 15.498 1.00 12.41 140 TYR A N 1
ATOM 848 C CA . TYR A 1 141 ? 20.572 3.947 15.569 1.00 12.75 140 TYR A CA 1
ATOM 849 C C . TYR A 1 141 ? 21.019 2.650 14.894 1.00 12.86 140 TYR A C 1
ATOM 850 O O . TYR A 1 141 ? 20.520 1.558 15.200 1.00 13.35 140 TYR A O 1
ATOM 859 N N . GLY A 1 142 ? 21.970 2.768 13.980 1.00 13.20 141 GLY A N 1
ATOM 860 C CA . GLY A 1 142 ? 22.641 1.623 13.371 1.00 13.29 141 GLY A CA 1
ATOM 861 C C . GLY A 1 142 ? 22.422 1.250 11.915 1.00 13.71 141 GLY A C 1
ATOM 862 O O . GLY A 1 142 ? 23.315 0.658 11.330 1.00 14.24 141 GLY A O 1
ATOM 863 N N . PRO A 1 143 ? 21.252 1.562 11.289 1.00 13.23 142 PRO A N 1
ATOM 864 C CA . PRO A 1 143 ? 21.054 0.936 9.973 1.00 13.65 142 PRO A CA 1
ATOM 865 C C . PRO A 1 143 ? 22.070 1.316 8.886 1.00 14.03 142 PRO A C 1
ATOM 866 O O . PRO A 1 143 ? 22.384 2.477 8.684 1.00 14.43 142 PRO A O 1
ATOM 870 N N . PRO A 1 144 ? 22.491 0.335 8.089 1.00 14.48 143 PRO A N 1
ATOM 871 C CA . PRO A 1 144 ? 23.352 0.637 6.952 1.00 15.12 143 PRO A CA 1
ATOM 872 C C . PRO A 1 144 ? 22.596 0.980 5.690 1.00 14.85 143 PRO A C 1
ATOM 873 O O . PRO A 1 144 ? 23.195 1.452 4.735 1.00 15.26 143 PRO A O 1
ATOM 877 N N . PHE A 1 145 ? 21.292 0.706 5.686 1.00 14.77 144 PHE A N 1
ATOM 878 C CA . PHE A 1 145 ? 20.435 1.035 4.554 1.00 15.24 144 PHE A CA 1
ATOM 879 C C . PHE A 1 145 ? 19.446 2.110 4.916 1.00 14.64 144 PHE A C 1
ATOM 880 O O . PHE A 1 145 ? 19.056 2.263 6.074 1.00 14.00 144 PHE A O 1
ATOM 888 N N . VAL A 1 146 ? 19.020 2.842 3.892 1.00 14.67 145 VAL A N 1
ATOM 889 C CA . VAL A 1 146 ? 17.843 3.703 4.006 1.00 14.95 145 VAL A CA 1
ATOM 890 C C . VAL A 1 146 ? 16.759 3.247 3.059 1.00 15.33 145 VAL A C 1
ATOM 891 O O . VAL A 1 146 ? 17.045 2.582 2.038 1.00 15.06 145 VAL A O 1
ATOM 895 N N . ARG A 1 147 ? 15.514 3.598 3.395 1.00 15.33 146 ARG A N 1
ATOM 896 C CA . ARG A 1 147 ? 14.461 3.660 2.412 1.00 16.37 146 ARG A CA 1
ATOM 897 C C . ARG A 1 147 ? 14.237 5.105 2.105 1.00 16.26 146 ARG A C 1
ATOM 898 O O . ARG A 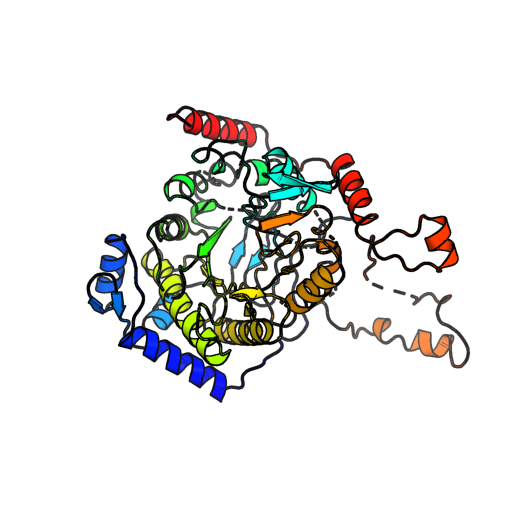1 147 ? 13.770 5.839 2.992 1.00 15.64 146 ARG A O 1
ATOM 906 N N . ASP A 1 148 ? 14.662 5.527 0.913 1.00 16.47 147 ASP A N 1
ATOM 907 C CA . ASP A 1 148 ? 14.714 6.959 0.617 1.00 17.40 147 ASP A CA 1
ATOM 908 C C . ASP A 1 148 ? 13.326 7.490 0.235 1.00 17.81 147 ASP A C 1
ATOM 909 O O . ASP A 1 148 ? 12.371 6.738 0.164 1.00 17.28 147 ASP A O 1
ATOM 914 N N . LEU A 1 149 ? 13.250 8.798 -0.007 1.00 18.74 148 LEU A N 1
ATOM 915 C CA . LEU A 1 149 ? 11.979 9.432 -0.311 1.00 20.46 148 LEU A CA 1
ATOM 916 C C . LEU A 1 149 ? 11.473 9.085 -1.703 1.00 20.86 148 LEU A C 1
ATOM 917 O O . LEU A 1 149 ? 10.332 9.389 -2.032 1.00 20.95 148 LEU A O 1
ATOM 922 N N . ASP A 1 150 ? 12.318 8.456 -2.519 1.00 21.65 149 ASP A N 1
ATOM 923 C CA . ASP A 1 150 ? 11.873 7.955 -3.836 1.00 23.64 149 ASP A CA 1
ATOM 924 C C . ASP A 1 150 ? 11.523 6.471 -3.824 1.00 24.38 149 ASP A C 1
ATOM 925 O O . ASP A 1 150 ? 11.284 5.889 -4.897 1.00 26.46 149 ASP A O 1
ATOM 930 N N . GLY A 1 151 ? 11.528 5.866 -2.647 1.00 24.00 150 GLY A N 1
ATOM 931 C CA . GLY A 1 151 ? 11.188 4.456 -2.448 1.00 24.97 150 GLY A CA 1
ATOM 932 C C . GLY A 1 151 ? 12.321 3.441 -2.643 1.00 24.85 150 GLY A C 1
ATOM 933 O O . GLY A 1 151 ? 12.072 2.220 -2.647 1.00 26.67 150 GLY A O 1
ATOM 934 N N . ASN A 1 152 ? 13.553 3.905 -2.775 1.00 22.31 151 ASN A N 1
ATOM 935 C CA . ASN A 1 152 ? 14.642 2.995 -3.023 1.00 22.17 151 ASN A CA 1
ATOM 936 C C . ASN A 1 152 ? 15.220 2.506 -1.701 1.00 20.09 151 ASN A C 1
ATOM 937 O O . ASN A 1 152 ? 15.447 3.312 -0.768 1.00 19.36 151 ASN A O 1
ATOM 942 N N . ARG A 1 153 ? 15.452 1.203 -1.615 1.00 18.58 152 ARG A N 1
ATOM 943 C CA . ARG A 1 153 ? 16.249 0.643 -0.525 1.00 17.42 152 ARG A CA 1
ATOM 944 C C . ARG A 1 153 ? 17.688 0.640 -1.006 1.00 17.40 152 ARG A C 1
ATOM 945 O O . ARG A 1 153 ? 18.007 -0.058 -1.975 1.00 18.27 152 ARG A O 1
ATOM 953 N N . ARG A 1 154 ? 18.557 1.356 -0.316 1.00 16.44 153 ARG A N 1
ATOM 954 C CA . ARG A 1 154 ? 19.939 1.515 -0.781 1.00 16.72 153 ARG A CA 1
ATOM 955 C C . ARG A 1 154 ? 20.850 1.790 0.391 1.00 16.75 153 ARG A C 1
ATOM 956 O O . ARG A 1 154 ? 20.371 2.160 1.472 1.00 15.37 153 ARG A O 1
ATOM 964 N N . TYR A 1 155 ? 22.175 1.697 0.205 1.00 17.39 154 TYR A N 1
ATOM 965 C CA . TYR A 1 155 ? 23.073 2.064 1.305 1.00 17.97 154 TYR A CA 1
ATOM 966 C C . TYR A 1 155 ? 22.902 3.513 1.674 1.00 16.92 154 TYR A C 1
ATOM 967 O O . TYR A 1 155 ? 22.692 4.384 0.802 1.00 16.89 154 TYR A O 1
ATOM 976 N N . ALA A 1 156 ? 22.926 3.757 2.967 1.00 15.83 155 ALA A N 1
ATOM 977 C CA . ALA A 1 156 ? 22.843 5.103 3.519 1.00 15.65 155 ALA A CA 1
ATOM 978 C C . ALA A 1 156 ? 24.108 5.913 3.224 1.00 16.25 155 ALA A C 1
ATOM 979 O O . ALA A 1 156 ? 25.183 5.347 3.129 1.00 16.60 155 ALA A O 1
ATOM 981 N N . THR A 1 157 ? 23.935 7.235 3.110 1.00 16.22 156 THR A N 1
ATOM 982 C CA . THR A 1 157 ? 25.030 8.167 2.826 1.00 16.77 156 THR A CA 1
ATOM 983 C C . THR A 1 157 ? 25.074 9.245 3.877 1.00 16.54 156 THR A C 1
ATOM 984 O O . THR A 1 157 ? 24.178 9.379 4.704 1.00 16.43 156 THR A O 1
ATOM 988 N N . ILE A 1 158 ? 26.147 10.047 3.826 1.00 16.46 157 ILE A N 1
ATOM 989 C CA . ILE A 1 158 ? 26.209 11.201 4.733 1.00 16.48 157 ILE A CA 1
ATOM 990 C C . ILE A 1 158 ? 25.086 12.190 4.486 1.00 16.80 157 ILE A C 1
ATOM 991 O O . ILE A 1 158 ? 24.662 12.863 5.420 1.00 16.38 157 ILE A O 1
ATOM 996 N N . GLU A 1 159 ? 24.646 12.339 3.242 1.00 17.68 158 GLU A N 1
ATOM 997 C CA . GLU A 1 159 ? 23.493 13.181 2.951 1.00 18.68 158 GLU A CA 1
ATOM 998 C C . GLU A 1 159 ? 22.250 12.658 3.710 1.00 17.38 158 GLU A C 1
ATOM 999 O O . GLU A 1 159 ? 21.511 13.441 4.336 1.00 16.59 158 GLU A O 1
ATOM 1005 N N . ASP A 1 160 ? 22.029 11.331 3.707 1.00 16.52 159 ASP A N 1
ATOM 1006 C CA . ASP A 1 160 ? 20.930 10.798 4.486 1.00 16.04 159 ASP A CA 1
ATOM 1007 C C . ASP A 1 160 ? 21.115 11.040 5.976 1.00 15.59 159 ASP A C 1
ATOM 1008 O O . ASP A 1 160 ? 20.159 11.377 6.695 1.00 15.51 159 ASP A O 1
ATOM 1013 N N . PHE A 1 161 ? 22.340 10.835 6.455 1.00 15.15 160 PHE A N 1
ATOM 1014 C CA . PHE A 1 161 ? 22.637 11.090 7.884 1.00 15.07 160 PHE A CA 1
ATOM 1015 C C . PHE A 1 161 ? 22.213 12.514 8.252 1.00 15.35 160 PHE A C 1
ATOM 1016 O O . PHE A 1 161 ? 21.480 12.772 9.204 1.00 15.09 160 PHE A O 1
ATOM 1024 N N . ARG A 1 162 ? 22.650 13.457 7.435 1.00 16.01 161 ARG A N 1
ATOM 1025 C CA . ARG A 1 162 ? 22.286 14.849 7.670 1.00 16.57 161 ARG A CA 1
ATOM 1026 C C . ARG A 1 162 ? 20.772 15.060 7.620 1.00 16.07 161 ARG A C 1
ATOM 1027 O O . ARG A 1 162 ? 20.222 15.769 8.472 1.00 15.81 161 ARG A O 1
ATOM 1035 N N . ASN A 1 163 ? 20.104 14.441 6.656 1.00 15.81 162 ASN A N 1
ATOM 1036 C CA . ASN A 1 163 ? 18.654 14.567 6.586 1.00 15.75 162 ASN A CA 1
ATOM 1037 C C . ASN A 1 163 ? 17.977 14.073 7.883 1.00 15.28 162 ASN A C 1
ATOM 1038 O O . ASN A 1 163 ? 17.015 14.692 8.345 1.00 15.49 162 ASN A O 1
ATOM 1043 N N . PHE A 1 164 ? 18.421 12.953 8.418 1.00 14.65 163 PHE A N 1
ATOM 1044 C CA . PHE A 1 164 ? 17.855 12.434 9.663 1.00 14.66 163 PHE A CA 1
ATOM 1045 C C . PHE A 1 164 ? 18.151 13.344 10.834 1.00 14.73 163 PHE A C 1
ATOM 1046 O O . PHE A 1 164 ? 17.284 13.522 11.678 1.00 15.18 163 PHE A O 1
ATOM 1054 N N . VAL A 1 165 ? 19.361 13.922 10.877 1.00 14.86 164 VAL A N 1
ATOM 1055 C CA . VAL A 1 165 ? 19.641 14.897 11.898 1.00 15.15 164 VAL A CA 1
ATOM 1056 C C . VAL A 1 165 ? 18.690 16.093 11.792 1.00 15.51 164 VAL A C 1
ATOM 1057 O O . VAL A 1 165 ? 18.158 16.569 12.796 1.00 15.22 164 VAL A O 1
ATOM 1061 N N . LYS A 1 166 ? 18.482 16.577 10.570 1.00 15.65 165 LYS A N 1
ATOM 1062 C CA . LYS A 1 166 ? 17.554 17.670 10.336 1.00 16.32 165 LYS A CA 1
ATOM 1063 C C . LYS A 1 166 ? 16.129 17.336 10.791 1.00 15.99 165 LYS A C 1
ATOM 1064 O O . LYS A 1 166 ? 15.481 18.131 11.458 1.00 16.02 165 LYS A O 1
ATOM 1070 N N . LEU A 1 167 ? 15.639 16.140 10.416 1.00 15.63 166 LEU A N 1
ATOM 1071 C CA . LEU A 1 167 ? 14.284 15.761 10.794 1.00 15.74 166 LEU A CA 1
ATOM 1072 C C . LEU A 1 167 ? 14.133 15.585 12.290 1.00 15.29 166 LEU A C 1
ATOM 1073 O O . LEU A 1 167 ? 13.088 15.949 12.864 1.00 15.44 166 LEU A O 1
ATOM 1078 N N . ALA A 1 168 ? 15.182 15.083 12.940 1.00 14.76 167 ALA A N 1
ATOM 1079 C CA . ALA A 1 168 ? 15.175 14.965 14.388 1.00 14.59 167 ALA A CA 1
ATOM 1080 C C . ALA A 1 168 ? 15.189 16.337 15.084 1.00 14.88 167 ALA A C 1
ATOM 1081 O O . ALA A 1 168 ? 14.525 16.514 16.115 1.00 15.03 167 ALA A O 1
ATOM 1083 N N . TYR A 1 169 ? 15.920 17.293 14.509 1.00 15.28 168 TYR A N 1
ATOM 1084 C CA . TYR A 1 169 ? 15.935 18.672 15.013 1.00 16.15 168 TYR A CA 1
ATOM 1085 C C . TYR A 1 169 ? 14.533 19.282 14.936 1.00 16.47 168 TYR A C 1
ATOM 1086 O O . TYR A 1 169 ? 14.089 19.957 15.853 1.00 17.00 168 TYR A O 1
ATOM 1103 N N . ALA A 1 171 ? 11.490 17.564 14.509 1.00 15.89 170 ALA A N 1
ATOM 1104 C CA . ALA A 1 171 ? 10.414 16.757 15.132 1.00 15.79 170 ALA A CA 1
ATOM 1105 C C . ALA A 1 171 ? 10.187 17.289 16.566 1.00 16.14 170 ALA A C 1
ATOM 1106 O O . ALA A 1 17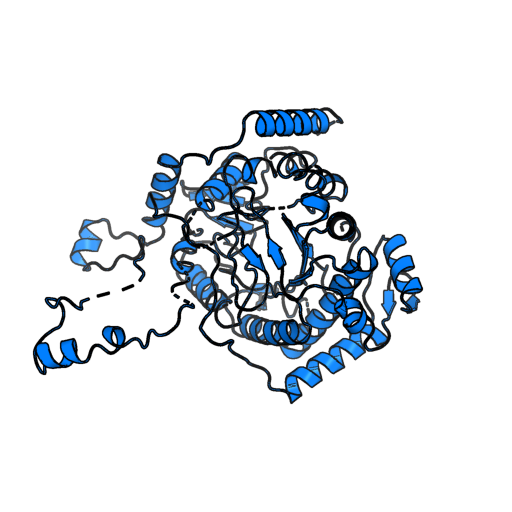1 ? 11.107 17.246 17.391 1.00 15.83 170 ALA A O 1
ATOM 1108 N N . PRO A 1 172 ? 8.956 17.727 16.894 1.00 16.73 171 PRO A N 1
ATOM 1109 C CA . PRO A 1 172 ? 8.822 18.443 18.170 1.00 17.37 171 PRO A CA 1
ATOM 1110 C C . PRO A 1 172 ? 9.040 17.571 19.414 1.00 16.86 171 PRO A C 1
ATOM 1111 O O . PRO A 1 172 ? 9.482 18.088 20.440 1.00 17.48 171 PRO A O 1
ATOM 1115 N N . SER A 1 173 ? 8.759 16.273 19.342 1.00 16.27 172 SER A N 1
ATOM 1116 C CA . SER A 1 173 ? 8.958 15.404 20.505 1.00 16.27 172 SER A CA 1
ATOM 1117 C C . SER A 1 173 ? 10.174 14.523 20.381 1.00 16.24 172 SER A C 1
ATOM 1118 O O . SER A 1 173 ? 10.344 13.600 21.167 1.00 16.30 172 SER A O 1
ATOM 1129 N N . HIS A 1 175 ? 13.691 14.452 21.422 1.00 15.91 174 HIS A N 1
ATOM 1130 C CA . HIS A 1 175 ? 14.421 15.290 22.363 1.00 16.14 174 HIS A CA 1
ATOM 1131 C C . HIS A 1 175 ? 15.922 15.247 22.151 1.00 16.57 174 HIS A C 1
ATOM 1132 O O . HIS A 1 175 ? 16.601 16.182 22.556 1.00 18.32 174 HIS A O 1
ATOM 1139 N N . SER A 1 176 ? 16.418 14.166 21.592 1.00 15.50 175 SER A N 1
ATOM 1140 C CA . SER A 1 176 ? 17.850 14.011 21.284 1.00 15.51 175 SER A CA 1
ATOM 1141 C C . SER A 1 176 ? 18.049 13.910 19.797 1.00 15.68 175 SER A C 1
ATOM 1142 O O . SER A 1 176 ? 17.227 13.327 19.100 1.00 15.34 175 SER A O 1
ATOM 1145 N N . SER A 1 177 ? 19.197 14.394 19.352 1.00 16.11 176 SER A N 1
ATOM 1146 C CA . SER A 1 177 ? 19.657 14.255 17.967 1.00 16.41 176 SER A CA 1
ATOM 1147 C C . SER A 1 177 ? 20.042 12.830 17.625 1.00 16.21 176 SER A C 1
ATOM 1148 O O . SER A 1 177 ? 20.028 12.435 16.462 1.00 16.10 176 SER A O 1
ATOM 1151 N N . GLY A 1 178 ? 20.390 12.048 18.622 1.00 15.38 177 GLY A N 1
ATOM 1152 C CA . GLY A 1 178 ? 20.814 10.664 18.403 1.00 15.30 177 GLY A CA 1
ATOM 1153 C C . GLY A 1 178 ? 22.320 10.503 18.147 1.00 15.12 177 GLY A C 1
ATOM 1154 O O . GLY A 1 178 ? 23.117 11.339 18.520 1.00 15.18 177 GLY A O 1
ATOM 1155 N N . GLY A 1 179 ? 22.634 9.359 17.542 1.00 14.81 178 GLY A N 1
ATOM 1156 C CA . GLY A 1 179 ? 23.982 8.947 17.290 1.00 15.44 178 GLY A CA 1
ATOM 1157 C C . GLY A 1 179 ? 24.115 8.500 15.858 1.00 15.46 178 GLY A C 1
ATOM 1158 O O . GLY A 1 179 ? 24.071 9.311 14.941 1.00 15.96 178 GLY A O 1
ATOM 1159 N N . THR A 1 180 ? 24.224 7.210 15.639 1.00 15.14 179 THR A N 1
ATOM 1160 C CA . THR A 1 180 ? 24.403 6.646 14.297 1.00 15.36 179 THR A CA 1
ATOM 1161 C C . THR A 1 180 ? 23.015 6.524 13.644 1.00 14.99 179 THR A C 1
ATOM 1162 O O . THR A 1 180 ? 22.471 5.443 13.475 1.00 14.89 179 THR A O 1
ATOM 1166 N N . VAL A 1 181 ? 22.463 7.658 13.230 1.00 14.56 180 VAL A N 1
ATOM 1167 C CA . VAL A 1 181 ? 21.093 7.671 12.688 1.00 14.72 180 VAL A CA 1
ATOM 1168 C C . VAL A 1 181 ? 21.000 6.804 11.439 1.00 15.08 180 VAL A C 1
ATOM 1169 O O . VAL A 1 181 ? 19.953 6.219 11.163 1.00 15.92 180 VAL A O 1
ATOM 1173 N N . CYS A 1 182 ? 22.112 6.727 10.714 1.00 15.48 181 CYS A N 1
ATOM 1174 C CA . CYS A 1 182 ? 22.374 5.672 9.740 1.00 16.04 181 CYS A CA 1
ATOM 1175 C C . CYS A 1 182 ? 23.881 5.567 9.601 1.00 16.61 181 CYS A C 1
ATOM 1176 O O . CYS A 1 182 ? 24.591 6.384 10.143 1.00 16.30 181 CYS A O 1
ATOM 1179 N N . GLU A 1 183 ? 24.350 4.552 8.917 1.00 16.94 182 GLU A N 1
ATOM 1180 C CA . GLU A 1 183 ? 25.777 4.351 8.711 1.00 18.83 182 GLU A CA 1
ATOM 1181 C C . GLU A 1 183 ? 26.150 4.901 7.342 1.00 18.76 182 GLU A C 1
ATOM 1182 O O . GLU A 1 183 ? 25.765 4.312 6.323 1.00 19.55 182 GLU A O 1
ATOM 1188 N N . PRO A 1 184 ? 26.890 6.012 7.265 1.00 19.00 183 PRO A N 1
ATOM 1189 C CA . PRO A 1 184 ? 27.182 6.611 5.913 1.00 19.49 183 PRO A CA 1
ATOM 1190 C C . PRO A 1 184 ? 28.236 5.856 5.128 1.00 19.81 183 PRO A C 1
ATOM 1191 O O . PRO A 1 184 ? 29.404 5.798 5.559 1.00 21.18 183 PRO A O 1
ATOM 1195 N N . VAL A 1 185 ? 27.849 5.280 4.007 1.00 19.33 184 VAL A N 1
ATOM 1196 C CA . VAL A 1 185 ? 28.745 4.400 3.271 1.00 20.32 184 VAL A CA 1
ATOM 1197 C C . VAL A 1 185 ? 29.805 5.169 2.505 1.00 20.34 184 VAL A C 1
ATOM 1198 O O . VAL A 1 185 ? 30.834 4.591 2.087 1.00 21.64 184 VAL A O 1
ATOM 1202 N N . ASP A 1 186 ? 29.558 6.448 2.262 1.00 20.12 185 ASP A N 1
ATOM 1203 C CA . ASP A 1 186 ? 30.357 7.234 1.313 1.00 20.74 185 ASP A CA 1
ATOM 1204 C C . ASP A 1 186 ? 31.466 8.078 1.968 1.00 21.26 185 ASP A C 1
ATOM 1205 O O . ASP A 1 186 ? 32.086 8.943 1.315 1.00 23.03 185 ASP A O 1
ATOM 1210 N N . ILE A 1 187 ? 31.784 7.763 3.224 1.00 20.42 186 ILE A N 1
ATOM 1211 C CA . ILE A 1 187 ? 32.948 8.272 3.904 1.00 20.40 186 ILE A CA 1
ATOM 1212 C C . ILE A 1 187 ? 33.695 7.045 4.444 1.00 20.53 186 ILE A C 1
ATOM 1213 O O . ILE A 1 187 ? 33.094 6.104 4.981 1.00 20.26 186 ILE A O 1
ATOM 1218 N N . ALA A 1 188 ? 35.024 7.083 4.349 1.00 21.47 187 ALA A N 1
ATOM 1219 C CA . ALA A 1 188 ? 35.819 5.947 4.830 1.00 22.20 187 ALA A CA 1
ATOM 1220 C C . ALA A 1 188 ? 35.513 5.564 6.243 1.00 22.14 187 ALA A C 1
ATOM 1221 O O . ALA A 1 188 ? 35.265 6.423 7.092 1.00 21.17 187 ALA A O 1
ATOM 1223 N N . VAL A 1 189 ? 35.616 4.275 6.533 1.00 23.05 188 VAL A N 1
ATOM 1224 C CA . VAL A 1 189 ? 35.250 3.744 7.824 1.00 23.06 188 VAL A CA 1
ATOM 1225 C C . VAL A 1 189 ? 36.029 4.369 8.987 1.00 22.04 188 VAL A C 1
ATOM 1226 O O . VAL A 1 189 ? 35.474 4.556 10.047 1.00 22.20 188 VAL A O 1
ATOM 1230 N N . ASN A 1 190 ? 37.307 4.673 8.761 1.00 22.02 189 ASN A N 1
ATOM 1231 C CA . ASN A 1 190 ? 38.139 5.259 9.799 1.00 21.87 189 ASN A CA 1
ATOM 1232 C C . ASN A 1 190 ? 37.952 6.747 9.960 1.00 21.37 189 ASN A C 1
ATOM 1233 O O . ASN A 1 190 ? 38.534 7.319 10.848 1.00 20.91 189 ASN A O 1
ATOM 1238 N N . LYS A 1 191 ? 37.144 7.401 9.109 1.00 21.61 190 LYS A N 1
ATOM 1239 C CA . LYS A 1 191 ? 36.949 8.850 9.205 1.00 21.72 190 LYS A CA 1
ATOM 1240 C C . LYS A 1 191 ? 35.526 9.302 9.459 1.00 20.15 190 LYS A C 1
ATOM 1241 O O . LYS A 1 191 ? 35.317 10.435 9.902 1.00 19.44 190 LYS A O 1
ATOM 1247 N N . ARG A 1 192 ? 34.575 8.448 9.132 1.00 18.82 191 ARG A N 1
ATOM 1248 C CA . ARG A 1 192 ? 33.167 8.855 9.118 1.00 18.04 191 ARG A CA 1
ATOM 1249 C C . ARG A 1 192 ? 32.654 9.337 10.458 1.00 17.34 191 ARG A C 1
ATOM 1250 O O . ARG A 1 192 ? 31.762 10.160 10.517 1.00 16.97 191 ARG A O 1
ATOM 1258 N N . HIS A 1 193 ? 33.179 8.804 11.565 1.00 16.57 192 HIS A N 1
ATOM 1259 C CA . HIS A 1 193 ? 32.783 9.260 12.887 1.00 16.43 192 HIS A CA 1
ATOM 1260 C C . HIS A 1 193 ? 32.910 10.768 13.079 1.00 16.63 192 HIS A C 1
ATOM 1261 O O . HIS A 1 193 ? 32.106 11.408 13.791 1.00 16.52 192 HIS A O 1
ATOM 1268 N N . LEU A 1 194 ? 33.914 11.354 12.435 1.00 17.13 193 LEU A N 1
ATOM 1269 C CA . LEU A 1 194 ? 34.158 12.780 12.577 1.00 17.78 193 LEU A CA 1
ATOM 1270 C C . LEU A 1 194 ? 33.013 13.583 11.949 1.00 17.85 193 LEU A C 1
ATOM 1271 O O . LEU A 1 194 ? 32.501 14.532 12.535 1.00 17.85 193 LEU A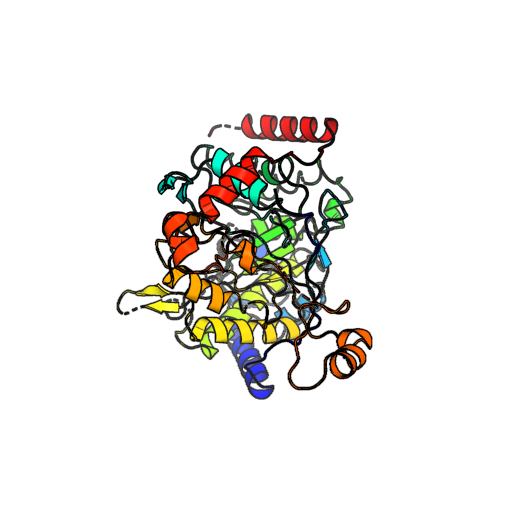 O 1
ATOM 1276 N N . ASP A 1 195 ? 32.624 13.168 10.763 1.00 18.13 194 ASP A N 1
ATOM 1277 C CA . ASP A 1 195 ? 31.476 13.791 10.053 1.00 18.74 194 ASP A CA 1
ATOM 1278 C C . ASP A 1 195 ? 30.139 13.557 10.735 1.00 18.11 194 ASP A C 1
ATOM 1279 O O . ASP A 1 195 ? 29.258 14.432 10.680 1.00 17.80 194 ASP A O 1
ATOM 1292 N N . VAL A 1 197 ? 29.667 13.022 14.091 1.00 17.07 196 VAL A N 1
ATOM 1293 C CA . VAL A 1 197 ? 29.564 13.933 15.242 1.00 17.20 196 VAL A CA 1
ATOM 1294 C C . VAL A 1 197 ? 29.354 15.390 14.775 1.00 17.69 196 VAL A C 1
ATOM 1295 O O . VAL A 1 197 ? 28.507 16.130 15.295 1.00 17.60 196 VAL A O 1
ATOM 1299 N N . TYR A 1 198 ? 30.122 15.811 13.787 1.00 18.01 197 TYR A N 1
ATOM 1300 C CA . TYR A 1 198 ? 29.990 17.166 13.266 1.00 18.62 197 TYR A CA 1
ATOM 1301 C C . TYR A 1 198 ? 28.559 17.454 12.834 1.00 18.43 197 TYR A C 1
ATOM 1302 O O . TYR A 1 198 ? 28.035 18.553 13.074 1.00 18.60 197 TYR A O 1
ATOM 1311 N N . SER A 1 199 ? 27.927 16.472 12.197 1.00 18.15 198 SER A N 1
ATOM 1312 C CA . SER A 1 199 ? 26.540 16.654 11.706 1.00 18.67 198 SER A CA 1
ATOM 1313 C C . SER A 1 199 ? 25.566 16.962 12.842 1.00 17.70 198 SER A C 1
ATOM 1314 O O . SER A 1 199 ? 24.696 17.812 12.711 1.00 17.49 198 SER A O 1
ATOM 1317 N N . HIS A 1 200 ? 25.717 16.282 13.981 1.00 16.85 199 HIS A N 1
ATOM 1318 C CA . HIS A 1 200 ? 24.897 16.556 15.163 1.00 17.07 199 HIS A CA 1
ATOM 1319 C C . HIS A 1 200 ? 25.110 17.962 15.716 1.00 17.82 199 HIS A C 1
ATOM 1320 O O . HIS A 1 200 ? 24.230 18.504 16.360 1.00 18.87 199 HIS A O 1
ATOM 1327 N N . ILE A 1 201 ? 26.274 18.544 15.466 1.00 17.83 200 ILE A N 1
ATOM 1328 C CA . ILE A 1 201 ? 26.568 19.895 15.953 1.00 18.44 200 ILE A CA 1
ATOM 1329 C C . ILE A 1 201 ? 26.099 20.943 14.977 1.00 19.11 200 ILE A C 1
ATOM 1330 O O . ILE A 1 201 ? 25.531 21.960 15.408 1.00 19.47 200 ILE A O 1
ATOM 1335 N N . ARG A 1 202 ? 26.363 20.708 13.692 1.00 19.71 201 ARG A N 1
ATOM 1336 C CA A ARG A 1 202 ? 26.082 21.708 12.639 0.50 20.71 201 ARG A CA 1
ATOM 1337 C CA B ARG A 1 202 ? 26.076 21.700 12.635 0.50 20.81 201 ARG A CA 1
ATOM 1338 C C . ARG A 1 202 ? 24.577 21.801 12.345 1.00 20.72 201 ARG A C 1
ATOM 1339 O O . ARG A 1 202 ? 24.057 22.898 12.123 1.00 21.75 201 ARG A O 1
ATOM 1354 N N . TYR A 1 203 ? 23.878 20.663 12.344 1.00 19.09 202 TYR A N 1
ATOM 1355 C CA . TYR A 1 203 ? 22.499 20.610 11.875 1.00 18.78 202 TYR A CA 1
ATOM 1356 C C . TYR A 1 203 ? 21.486 20.486 12.984 1.00 17.92 202 TYR A C 1
ATOM 1357 O O . TYR A 1 203 ? 20.269 20.497 12.726 1.00 17.70 202 TYR A O 1
ATOM 1366 N N . SER A 1 204 ? 21.956 20.428 14.229 1.00 17.52 203 SER A N 1
ATOM 1367 C CA . SER A 1 204 ? 21.031 20.341 15.373 1.00 17.39 203 SER A CA 1
ATOM 1368 C C . SER A 1 204 ? 21.656 21.066 16.555 1.00 17.96 203 SER A C 1
ATOM 1369 O O . SER A 1 204 ? 22.879 21.317 16.551 1.00 18.12 203 SER A O 1
ATOM 1372 N N . ASP A 1 205 ? 20.841 21.369 17.548 1.00 17.99 204 ASP A N 1
ATOM 1373 C CA . ASP A 1 205 ? 21.335 21.837 18.842 1.00 18.76 204 ASP A CA 1
ATOM 1374 C C . ASP A 1 205 ? 20.781 21.006 19.997 1.00 17.96 204 ASP A C 1
ATOM 1375 O O . ASP A 1 205 ? 20.846 21.435 21.139 1.00 18.01 204 ASP A O 1
ATOM 1380 N N . LYS A 1 206 ? 20.260 19.823 19.667 1.00 16.99 205 LYS A N 1
ATOM 1381 C CA . LYS A 1 206 ? 19.748 18.879 20.647 1.00 16.99 205 LYS A CA 1
ATOM 1382 C C . LYS A 1 206 ? 20.878 17.982 21.128 1.00 17.04 205 LYS A C 1
ATOM 1383 O O . LY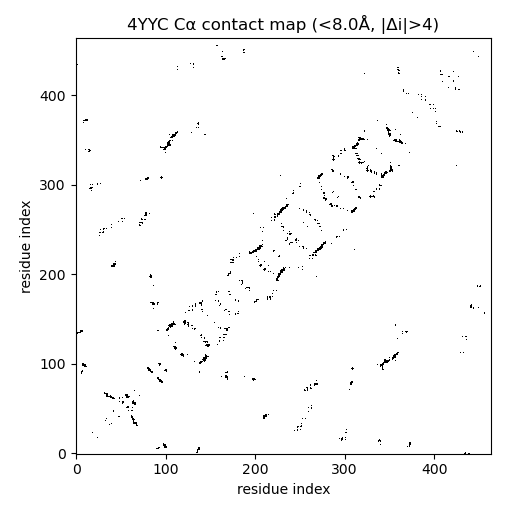S A 1 206 ? 21.868 17.815 20.453 1.00 17.36 205 LYS A O 1
ATOM 1389 N N . PRO A 1 207 ? 20.733 17.366 22.307 1.00 16.69 206 PRO A N 1
ATOM 1390 C CA . PRO A 1 207 ? 21.834 16.545 22.828 1.00 16.59 206 PRO A CA 1
ATOM 1391 C C . PRO A 1 207 ? 22.104 15.324 21.941 1.00 16.17 206 PRO A C 1
ATOM 1392 O O . PRO A 1 207 ? 21.184 14.742 21.415 1.00 15.96 206 PRO A O 1
ATOM 1396 N N . PHE A 1 208 ? 23.370 14.979 21.787 1.00 15.88 207 PHE A N 1
ATOM 1397 C CA . PHE A 1 208 ? 23.778 13.958 20.828 1.00 15.75 207 PHE A CA 1
ATOM 1398 C C . PHE A 1 208 ? 24.620 12.879 21.483 1.00 15.66 207 PHE A C 1
ATOM 1399 O O . PHE A 1 208 ? 25.066 13.023 22.640 1.00 16.22 207 PHE A O 1
ATOM 1415 N N . GLY A 1 210 ? 27.847 9.857 21.136 1.00 15.73 209 GLY A N 1
ATOM 1416 C CA . GLY A 1 210 ? 29.203 9.756 20.653 1.00 15.85 209 GLY A CA 1
ATOM 1417 C C . GLY A 1 210 ? 29.525 8.515 19.885 1.00 16.03 209 GLY A C 1
ATOM 1418 O O . GLY A 1 210 ? 28.726 7.590 19.765 1.00 15.66 209 GLY A O 1
ATOM 1419 N N . SER A 1 211 ? 30.732 8.497 19.307 1.00 16.05 210 SER A N 1
ATOM 1420 C CA . SER A 1 211 ? 31.162 7.337 18.522 1.00 16.40 210 SER A CA 1
ATOM 1421 C C . SER A 1 211 ? 31.688 6.269 19.476 1.00 16.41 210 SER A C 1
ATOM 1422 O O . SER A 1 211 ? 32.396 6.603 20.457 1.00 16.53 210 SER A O 1
ATOM 1425 N N . VAL A 1 212 ? 31.384 5.010 19.165 1.00 16.20 211 VAL A N 1
ATOM 1426 C CA . VAL A 1 212 ? 31.823 3.876 19.979 1.00 16.59 211 VAL A CA 1
ATOM 1427 C C . VAL A 1 212 ? 32.523 2.810 19.189 1.00 17.36 211 VAL A C 1
ATOM 1428 O O . VAL A 1 212 ? 32.855 1.764 19.718 1.00 18.25 211 VAL A O 1
ATOM 1432 N N . THR A 1 213 ? 32.820 3.096 17.918 1.00 17.45 212 THR A N 1
ATOM 1433 C CA . THR A 1 213 ? 33.292 2.060 17.027 1.00 17.98 212 THR A CA 1
ATOM 1434 C C . THR A 1 213 ? 34.771 1.737 17.173 1.00 18.20 212 THR A C 1
ATOM 1435 O O . THR A 1 213 ? 35.215 0.701 16.693 1.00 18.93 212 THR A O 1
ATOM 1439 N N . ALA A 1 214 ? 35.523 2.626 17.775 1.00 18.23 213 ALA A N 1
ATOM 1440 C CA . ALA A 1 214 ? 36.939 2.347 18.224 1.00 19.04 213 ALA A CA 1
ATOM 1441 C C . ALA A 1 214 ? 37.280 3.312 19.338 1.00 19.56 213 ALA A C 1
ATOM 1442 O O . ALA A 1 214 ? 36.742 4.427 19.421 1.00 18.92 213 ALA A O 1
ATOM 1444 N N . PRO A 1 215 ? 38.210 2.929 20.234 1.00 20.98 214 PRO A N 1
ATOM 1445 C CA . PRO A 1 215 ? 38.494 3.875 21.324 1.00 21.06 214 PRO A CA 1
ATOM 1446 C C . PRO A 1 215 ? 39.014 5.240 20.875 1.00 21.11 214 PRO A C 1
ATOM 1447 O O . PRO A 1 215 ? 38.673 6.255 21.459 1.00 20.20 214 PRO A O 1
ATOM 1451 N N . GLU A 1 216 ? 39.838 5.272 19.844 1.00 21.53 215 GLU A N 1
ATOM 1452 C CA . GLU A 1 216 ? 40.337 6.536 19.328 1.00 22.88 215 GLU A CA 1
ATOM 1453 C C . GLU A 1 216 ? 39.215 7.452 18.803 1.00 21.11 215 GLU A C 1
ATOM 1454 O O . GLU A 1 216 ? 39.346 8.679 18.816 1.00 20.38 215 GLU A O 1
ATOM 1460 N N . ARG A 1 217 ? 38.124 6.834 18.359 1.00 19.84 216 ARG A N 1
ATOM 1461 C CA . ARG A 1 217 ? 36.946 7.575 17.887 1.00 18.92 216 ARG A CA 1
ATOM 1462 C C . ARG A 1 217 ? 36.154 8.149 19.028 1.00 18.61 216 ARG A C 1
ATOM 1463 O O . ARG A 1 217 ? 35.624 9.263 18.923 1.00 18.64 216 ARG A O 1
ATOM 1471 N N . ALA A 1 218 ? 36.119 7.427 20.146 1.00 18.05 217 ALA A N 1
ATOM 1472 C CA . ALA A 1 218 ? 35.575 7.988 21.371 1.00 18.04 217 ALA A CA 1
ATOM 1473 C C . ALA A 1 218 ? 36.448 9.146 21.830 1.00 18.48 217 ALA A C 1
ATOM 1474 O O . ALA A 1 218 ? 35.926 10.177 22.266 1.00 18.27 217 ALA A O 1
ATOM 1476 N N . GLU A 1 219 ? 37.781 9.010 21.754 1.00 19.24 218 GLU A N 1
ATOM 1477 C CA A GLU A 1 219 ? 38.658 10.122 22.112 0.50 20.04 218 GLU A CA 1
ATOM 1478 C CA B GLU A 1 219 ? 38.653 10.130 22.128 0.50 20.06 218 GLU A CA 1
ATOM 1479 C C . GLU A 1 219 ? 38.399 11.329 21.213 1.00 19.72 218 GLU A C 1
ATOM 1480 O O . GLU A 1 219 ? 38.317 12.473 21.687 1.00 19.45 218 GLU A O 1
ATOM 1491 N N . ASP A 1 220 ? 38.232 11.072 19.920 1.00 19.12 219 ASP A N 1
ATOM 1492 C CA . ASP A 1 220 ? 37.904 12.167 18.998 1.00 19.55 219 ASP A CA 1
ATOM 1493 C C . ASP A 1 220 ? 36.573 12.853 19.356 1.00 18.87 219 ASP A C 1
ATOM 1494 O O . ASP A 1 220 ? 36.460 14.080 19.260 1.00 19.52 219 ASP A O 1
ATOM 1499 N N . THR A 1 221 ? 35.566 12.071 19.760 1.00 18.34 220 THR A N 1
ATOM 1500 C CA . THR A 1 221 ? 34.296 12.640 20.154 1.00 17.80 220 THR A CA 1
ATOM 1501 C C . THR A 1 221 ? 34.474 13.572 21.340 1.00 18.16 220 THR A C 1
ATOM 1502 O O . THR A 1 221 ? 33.951 14.677 21.351 1.00 18.07 220 THR A O 1
ATOM 1506 N N . VAL A 1 222 ? 35.232 13.124 22.333 1.00 18.45 221 VAL A N 1
ATOM 1507 C CA . VAL A 1 222 ? 35.506 13.954 23.515 1.00 19.26 221 VAL A CA 1
ATOM 1508 C C . VAL A 1 222 ? 36.230 15.227 23.091 1.00 19.67 221 VAL A C 1
ATOM 1509 O O . VAL A 1 222 ? 35.922 16.306 23.580 1.00 20.20 221 VAL A O 1
ATOM 1513 N N . ALA A 1 223 ? 37.198 15.130 22.209 1.00 20.11 222 ALA A N 1
ATOM 1514 C CA . ALA A 1 223 ? 37.940 16.303 21.772 1.00 20.97 222 ALA A CA 1
ATOM 1515 C C . ALA A 1 223 ? 37.031 17.319 21.060 1.00 21.08 222 ALA A C 1
ATOM 1516 O O . ALA A 1 223 ? 37.147 18.533 21.295 1.00 21.49 222 ALA A O 1
ATOM 1526 N N . ALA A 1 225 ? 33.767 17.539 21.520 1.00 20.21 224 ALA A N 1
ATOM 1527 C CA . ALA A 1 225 ? 32.889 18.062 22.547 1.00 20.51 224 ALA A CA 1
ATOM 1528 C C . ALA A 1 225 ? 33.566 19.177 23.321 1.00 21.25 224 ALA A C 1
ATOM 1529 O O . ALA A 1 225 ? 32.905 20.192 23.678 1.00 21.56 224 ALA A O 1
ATOM 1531 N N . LYS A 1 226 ? 34.867 19.023 23.598 1.00 21.65 225 LYS A N 1
ATOM 1532 C CA . LYS A 1 226 ? 35.605 20.072 24.327 1.00 22.96 225 LYS A CA 1
ATOM 1533 C C . LYS A 1 226 ? 35.759 21.335 23.519 1.00 23.08 225 LYS A C 1
ATOM 1534 O O . LYS A 1 226 ? 35.692 22.422 24.088 1.00 23.75 225 LYS A O 1
ATOM 1540 N N . ILE A 1 227 ? 35.963 21.222 22.206 1.00 22.58 226 ILE A N 1
ATOM 1541 C CA . ILE A 1 227 ? 35.940 22.391 21.321 1.00 23.06 226 ILE A CA 1
ATOM 1542 C C . ILE A 1 227 ? 34.584 23.126 21.409 1.00 23.12 226 ILE A C 1
ATOM 1543 O O . ILE A 1 227 ? 34.534 24.354 21.452 1.00 23.81 226 ILE A O 1
ATOM 1548 N N . LEU A 1 228 ? 33.515 22.361 21.444 1.00 22.02 227 LEU A N 1
ATOM 1549 C CA . LEU A 1 228 ? 32.150 22.899 21.437 1.00 21.86 227 LEU A CA 1
ATOM 1550 C C . LEU A 1 228 ? 31.727 23.536 22.769 1.00 22.36 227 LEU A C 1
ATOM 1551 O O . LEU A 1 228 ? 31.189 24.636 22.788 1.00 22.70 227 LEU A O 1
ATOM 1556 N N . PHE A 1 229 ? 31.966 22.825 23.868 1.00 22.02 228 PHE A N 1
ATOM 1557 C CA . PHE A 1 229 ? 31.450 23.186 25.205 1.00 22.61 228 PHE A CA 1
ATOM 1558 C C . PHE A 1 229 ? 32.520 23.756 26.152 1.00 23.69 228 PHE A C 1
ATOM 1559 O O . PHE A 1 229 ? 32.175 24.368 27.184 1.00 24.64 228 PHE A O 1
ATOM 1567 N N . GLY A 1 230 ? 33.798 23.536 25.855 1.00 24.20 229 GLY A N 1
ATOM 1568 C CA . GLY A 1 230 ? 34.880 23.849 26.798 1.00 24.81 229 GLY A CA 1
ATOM 1569 C C . GLY A 1 230 ? 35.451 22.627 27.496 1.00 24.94 229 GLY A C 1
ATOM 1570 O O . GLY A 1 230 ? 34.716 21.662 27.790 1.00 24.25 229 GLY A O 1
ATOM 1571 N N . ASP A 1 231 ? 36.757 22.653 27.746 1.00 25.76 230 ASP A N 1
ATOM 1572 C CA A ASP A 1 231 ? 37.449 21.504 28.321 0.50 26.34 230 ASP A CA 1
ATOM 1573 C CA B ASP A 1 231 ? 37.485 21.533 28.339 0.50 26.08 230 ASP A CA 1
ATOM 1574 C C . ASP A 1 231 ? 36.911 21.165 29.714 1.00 26.24 230 ASP A C 1
ATOM 1575 O O . ASP A 1 231 ? 36.523 20.021 29.960 1.00 26.40 230 ASP A O 1
ATOM 1584 N N . ASP A 1 232 ? 36.884 22.141 30.628 1.00 27.08 231 ASP A N 1
ATOM 1585 C CA A ASP A 1 232 ? 36.415 21.831 31.985 0.50 27.21 231 ASP A CA 1
ATOM 1586 C CA B ASP A 1 232 ? 36.372 21.980 31.996 0.50 27.34 231 ASP A CA 1
ATOM 1587 C C . ASP A 1 232 ? 34.931 21.457 31.994 1.00 26.15 231 ASP A C 1
ATOM 1588 O O . ASP A 1 232 ? 34.535 20.574 32.762 1.00 25.70 231 ASP A O 1
ATOM 1597 N N . PHE A 1 233 ? 34.144 22.081 31.128 1.00 25.31 232 PHE A N 1
ATOM 1598 C CA . PHE A 1 233 ? 32.716 21.762 31.041 1.00 24.33 232 PHE A CA 1
ATOM 1599 C C . PHE A 1 233 ? 32.489 20.289 30.749 1.00 23.26 232 PHE A C 1
ATOM 1600 O O . PHE A 1 233 ? 31.672 19.658 31.414 1.00 22.82 232 PHE A O 1
ATOM 1608 N N . VAL A 1 234 ? 33.206 19.739 29.774 1.00 22.61 233 VAL A N 1
ATOM 1609 C CA . VAL A 1 234 ? 33.043 18.328 29.436 1.00 22.04 233 VAL A CA 1
ATOM 1610 C C . VAL A 1 234 ? 33.485 17.404 30.578 1.00 22.46 233 VAL A C 1
ATOM 1611 O O . VAL A 1 234 ? 32.829 16.398 30.862 1.00 21.65 233 VAL A O 1
ATOM 1615 N N . GLU A 1 235 ? 34.582 17.751 31.265 1.00 23.79 234 GLU A N 1
ATOM 1616 C CA . GLU A 1 235 ? 35.028 16.912 32.371 1.00 24.95 234 GLU A CA 1
ATOM 1617 C C . GLU A 1 235 ? 34.047 16.910 33.540 1.00 25.05 234 GLU A C 1
ATOM 1618 O O . GLU A 1 235 ? 34.098 16.014 34.368 1.00 25.18 234 GLU A O 1
ATOM 1624 N N . ASN A 1 236 ? 33.163 17.897 33.599 1.00 25.14 235 ASN A N 1
ATOM 1625 C CA . ASN A 1 236 ? 32.245 18.029 34.709 1.00 25.97 235 ASN A CA 1
ATOM 1626 C C . ASN A 1 236 ? 30.776 17.749 34.380 1.00 24.78 235 ASN A C 1
ATOM 1627 O O . ASN A 1 236 ? 29.956 17.743 35.280 1.00 25.26 235 ASN A O 1
ATOM 1632 N N . ASN A 1 237 ? 30.444 17.520 33.116 1.00 23.18 236 ASN A N 1
ATOM 1633 C CA . ASN A 1 237 ? 29.035 17.431 32.695 1.00 22.11 236 ASN A CA 1
ATOM 1634 C C . ASN A 1 237 ? 28.916 16.447 31.534 1.00 20.75 236 ASN A C 1
ATOM 1635 O O . ASN A 1 237 ? 29.723 16.475 30.587 1.00 20.55 236 ASN A O 1
ATOM 1640 N N . ALA A 1 238 ? 27.901 15.590 31.582 1.00 19.50 237 ALA A N 1
ATOM 1641 C CA . ALA A 1 238 ? 27.642 14.685 30.479 1.00 18.90 237 ALA A CA 1
ATOM 1642 C C . ALA A 1 238 ? 27.060 15.487 29.299 1.00 18.55 237 ALA A C 1
ATOM 1643 O O . ALA A 1 238 ? 26.029 16.173 29.436 1.00 18.80 237 ALA A O 1
ATOM 1645 N N . VAL A 1 239 ? 27.731 15.411 28.164 1.00 18.21 238 VAL A N 1
ATOM 1646 C CA . VAL A 1 239 ? 27.226 15.997 26.918 1.00 18.05 238 VAL A CA 1
ATOM 1647 C C . VAL A 1 239 ? 26.957 14.934 25.866 1.00 17.27 238 VAL A C 1
ATOM 1648 O O . VAL A 1 239 ? 26.435 15.249 24.805 1.00 16.92 238 VAL A O 1
ATOM 1652 N N . THR A 1 240 ? 27.298 13.686 26.167 1.00 16.78 239 THR A N 1
ATOM 1653 C CA . THR A 1 240 ? 27.030 12.543 25.292 1.00 16.40 239 THR A CA 1
ATOM 1654 C C . THR A 1 240 ? 26.497 11.373 26.119 1.00 16.31 239 THR A C 1
ATOM 1655 O O . THR A 1 240 ? 26.898 11.172 27.288 1.00 16.39 239 THR A O 1
ATOM 1659 N N . LEU A 1 241 ? 25.577 10.631 25.505 1.00 15.47 240 LEU A N 1
ATOM 1660 C CA . LEU A 1 241 ? 25.282 9.243 25.879 1.00 14.99 240 LEU A CA 1
ATOM 1661 C C . LEU A 1 241 ? 25.881 8.355 24.811 1.00 15.07 240 LEU A C 1
ATOM 1662 O O . LEU A 1 241 ? 25.837 8.692 23.625 1.00 15.53 240 LEU A O 1
ATOM 1667 N N . ASN A 1 242 ? 26.414 7.204 25.218 1.00 14.93 241 ASN A N 1
ATOM 1668 C CA . ASN A 1 242 ? 27.237 6.379 24.350 1.00 14.70 241 ASN A CA 1
ATOM 1669 C C . ASN A 1 242 ? 26.850 4.944 24.484 1.00 14.77 241 ASN A C 1
ATOM 1670 O O . ASN A 1 242 ? 26.765 4.443 25.594 1.00 14.63 241 ASN A O 1
ATOM 1675 N N . LEU A 1 243 ? 26.539 4.280 23.382 1.00 14.85 242 LEU A N 1
ATOM 1676 C CA . LEU A 1 243 ? 25.997 2.938 23.434 1.00 15.46 242 LEU A CA 1
ATOM 1677 C C . LEU A 1 243 ? 27.080 1.903 23.657 1.00 15.78 242 LEU A C 1
ATOM 1678 O O . LEU A 1 243 ? 27.929 1.712 22.806 1.00 16.21 242 LEU A O 1
ATOM 1683 N N . ILE A 1 244 ? 27.017 1.215 24.792 1.00 15.59 243 ILE A N 1
ATOM 1684 C CA . ILE A 1 244 ? 28.003 0.199 25.181 1.00 16.26 243 ILE A CA 1
ATOM 1685 C C . ILE A 1 244 ? 27.267 -1.147 25.225 1.00 16.53 243 ILE A C 1
ATOM 1686 O O . ILE A 1 244 ? 26.642 -1.497 26.247 1.00 16.46 243 ILE A O 1
ATOM 1691 N N . ASN A 1 245 ? 27.254 -1.871 24.116 1.00 16.39 244 ASN A N 1
ATOM 1692 C CA . ASN A 1 245 ? 26.595 -3.148 24.096 1.00 17.32 244 ASN A CA 1
ATOM 1693 C C . ASN A 1 245 ? 27.405 -4.249 24.770 1.00 18.13 244 ASN A C 1
ATOM 1694 O O . ASN A 1 245 ? 28.639 -4.236 24.728 1.00 18.37 244 ASN A O 1
ATOM 1699 N N . ALA A 1 246 ? 26.713 -5.181 25.412 1.00 18.12 245 ALA A N 1
ATOM 1700 C CA . ALA A 1 246 ? 27.260 -6.482 25.719 1.00 18.82 245 ALA A CA 1
ATOM 1701 C C . ALA A 1 246 ? 27.092 -7.341 24.489 1.00 19.83 245 ALA A C 1
ATOM 1702 O O . ALA A 1 246 ? 26.096 -7.207 23.744 1.00 20.03 245 ALA A O 1
ATOM 1704 N N . ASN A 1 247 ? 28.035 -8.235 24.301 1.00 20.80 246 ASN A N 1
ATOM 1705 C CA . ASN A 1 247 ? 27.915 -9.317 23.340 1.00 21.90 246 ASN A CA 1
ATOM 1706 C C . ASN A 1 247 ? 27.216 -10.470 24.042 1.00 21.64 246 ASN A C 1
ATOM 1707 O O . ASN A 1 247 ? 27.811 -11.447 24.457 1.00 21.96 246 ASN A O 1
ATOM 1712 N N . SER A 1 248 ? 25.916 -10.325 24.215 1.00 20.64 247 SER A N 1
ATOM 1713 C CA . SER A 1 248 ? 25.152 -11.290 24.981 1.00 20.58 247 SER A CA 1
ATOM 1714 C C . SER A 1 248 ? 25.204 -12.643 24.253 1.00 21.38 247 SER A C 1
ATOM 1715 O O . SER A 1 248 ? 25.113 -12.632 23.019 1.00 21.42 247 SER A O 1
ATOM 1718 N N . PRO A 1 249 ? 25.356 -13.777 24.954 1.00 21.43 248 PRO A N 1
ATOM 1719 C CA . PRO A 1 249 ? 25.308 -13.850 26.429 1.00 21.46 248 PRO A CA 1
ATOM 1720 C C . PRO A 1 249 ? 26.659 -13.640 27.134 1.00 21.67 248 PRO A C 1
ATOM 1721 O O . PRO A 1 249 ? 27.636 -14.308 26.829 1.00 22.10 248 PRO A O 1
ATOM 1733 N N . VAL A 1 251 ? 29.190 -11.624 27.723 1.00 20.06 250 VAL A N 1
ATOM 1734 C CA . VAL A 1 251 ? 30.531 -11.242 27.260 1.00 20.19 250 VAL A CA 1
ATOM 1735 C C . VAL A 1 251 ? 30.529 -9.751 27.038 1.00 19.47 250 VAL A C 1
ATOM 1736 O O . VAL A 1 251 ? 29.602 -9.232 26.390 1.00 19.48 250 VAL A O 1
ATOM 1740 N N . PHE A 1 252 ? 31.609 -9.087 27.487 1.00 19.29 251 PHE A N 1
ATOM 1741 C CA . PHE A 1 252 ? 31.961 -7.741 26.992 1.00 19.29 251 PHE A CA 1
ATOM 1742 C C . PHE A 1 252 ? 33.261 -7.852 26.217 1.00 19.93 251 PHE A C 1
ATOM 1743 O O . PHE A 1 252 ? 34.202 -8.414 26.707 1.00 19.95 251 PHE A O 1
ATOM 1751 N N . ASP A 1 253 ? 33.244 -7.298 25.017 1.00 21.08 252 ASP A N 1
ATOM 1752 C CA . ASP A 1 253 ? 34.389 -7.329 24.132 1.00 23.03 252 ASP A CA 1
ATOM 1753 C C . ASP A 1 253 ? 35.226 -6.063 24.170 1.00 22.63 252 ASP A C 1
ATOM 1754 O O . ASP A 1 253 ? 34.819 -5.001 24.638 1.00 20.96 252 ASP A O 1
ATOM 1759 N N . GLU A 1 254 ? 36.440 -6.222 23.664 1.00 23.76 253 GLU A N 1
ATOM 1760 C CA . GLU A 1 254 ? 37.442 -5.184 23.654 1.00 25.06 253 GLU A CA 1
ATOM 1761 C C . GLU A 1 254 ? 36.978 -3.806 23.155 1.00 22.52 253 GLU A C 1
ATOM 1762 O O . GLU A 1 254 ? 37.287 -2.779 23.753 1.00 21.16 253 GLU A O 1
ATOM 1768 N N . THR A 1 255 ? 36.306 -3.765 22.026 1.00 22.17 254 THR A N 1
ATOM 1769 C CA . THR A 1 255 ? 35.914 -2.475 21.457 1.00 21.62 254 THR A CA 1
ATOM 1770 C C . THR A 1 255 ? 34.964 -1.725 22.358 1.00 20.39 254 THR A C 1
ATOM 1771 O O . THR A 1 255 ? 35.138 -0.526 22.614 1.00 19.55 254 THR A O 1
ATOM 1783 N N . LEU A 1 257 ? 34.402 -2.258 25.620 1.00 18.98 256 LEU A N 1
ATOM 1784 C CA . LEU A 1 257 ? 35.105 -1.891 26.860 1.00 19.11 256 LEU A CA 1
ATOM 1785 C C . LEU A 1 257 ? 36.009 -0.699 26.641 1.00 19.30 256 LEU A C 1
ATOM 1786 O O . LEU A 1 257 ? 36.109 0.170 27.498 1.00 18.64 256 LEU A O 1
ATOM 1791 N N . GLY A 1 258 ? 36.664 -0.631 25.482 1.00 19.09 257 GLY A N 1
ATOM 1792 C CA . GLY A 1 258 ? 37.544 0.495 25.171 1.00 19.56 257 GLY A CA 1
ATOM 1793 C C . GLY A 1 258 ? 36.828 1.824 25.072 1.00 19.32 257 GLY A C 1
ATOM 1794 O O . GLY A 1 258 ? 37.319 2.822 25.609 1.00 19.95 257 GLY A O 1
ATOM 1795 N N . ALA A 1 259 ? 35.652 1.833 24.431 1.00 18.59 258 ALA A N 1
ATOM 1796 C CA . ALA A 1 259 ? 34.851 3.050 24.401 1.00 18.46 258 ALA A CA 1
ATOM 1797 C C . ALA A 1 259 ? 34.344 3.422 25.804 1.00 18.33 258 ALA A C 1
ATOM 1798 O O . ALA A 1 259 ? 34.383 4.594 26.171 1.00 18.61 258 ALA A O 1
ATOM 1800 N N . ALA A 1 260 ? 33.916 2.426 26.572 1.00 18.18 259 ALA A N 1
ATOM 1801 C CA . ALA A 1 260 ? 33.434 2.666 27.933 1.00 18.62 259 ALA A CA 1
ATOM 1802 C C . ALA A 1 260 ? 34.504 3.314 28.781 1.00 18.60 259 ALA A C 1
ATOM 1803 O O . ALA A 1 260 ? 34.227 4.271 29.520 1.00 18.74 259 ALA A O 1
ATOM 1805 N N . LYS A 1 261 ? 35.749 2.826 28.647 1.00 19.01 260 LYS A N 1
ATOM 1806 C CA . LYS A 1 261 ? 36.849 3.404 29.434 1.00 20.00 260 LYS A CA 1
ATOM 1807 C C . LYS A 1 261 ? 37.082 4.899 29.081 1.00 20.27 260 LYS A C 1
ATOM 1808 O O . LYS A 1 261 ? 37.275 5.745 29.991 1.00 21.92 260 LYS A O 1
ATOM 1814 N N . VAL A 1 262 ? 37.023 5.235 27.795 1.00 19.30 261 VAL A N 1
ATOM 1815 C CA . VAL A 1 262 ? 37.205 6.631 27.420 1.00 18.91 261 VAL A CA 1
ATOM 1816 C C . VAL A 1 262 ? 36.106 7.507 27.993 1.00 18.40 261 VAL A C 1
ATOM 1817 O O . VAL A 1 262 ? 36.360 8.502 28.643 1.00 18.69 261 VAL A O 1
ATOM 1821 N N . TYR A 1 263 ? 34.855 7.148 27.713 1.00 17.69 262 TYR A N 1
ATOM 1822 C CA . TYR A 1 263 ? 33.763 7.971 28.158 1.00 17.54 262 TYR A CA 1
ATOM 1823 C C . TYR A 1 263 ? 33.644 8.084 29.668 1.00 18.04 262 TYR A C 1
ATOM 1824 O O . TYR A 1 263 ? 33.472 9.208 30.187 1.00 18.23 262 TYR A O 1
ATOM 1833 N N . ALA A 1 264 ? 33.821 6.968 30.387 1.00 18.16 263 ALA A N 1
ATOM 1834 C CA . ALA A 1 264 ? 33.780 7.036 31.851 1.00 19.07 263 ALA A CA 1
ATOM 1835 C C . ALA A 1 264 ? 34.896 7.906 32.421 1.00 20.29 263 ALA A C 1
ATOM 1836 O O . ALA A 1 264 ? 34.678 8.566 33.416 1.00 22.15 263 ALA A O 1
ATOM 1838 N N . ARG A 1 265 ? 36.069 7.962 31.800 1.00 20.29 264 ARG A N 1
ATOM 1839 C CA . ARG A 1 265 ? 37.105 8.845 32.296 1.00 21.38 264 ARG A CA 1
ATOM 1840 C C . ARG A 1 265 ? 36.837 10.315 32.078 1.00 21.69 264 ARG A C 1
ATOM 1841 O O . ARG A 1 265 ? 37.426 11.147 32.774 1.00 22.59 264 ARG A O 1
ATOM 1849 N N . HIS A 1 266 ? 35.951 10.645 31.131 1.00 21.12 265 HIS A N 1
ATOM 1850 C CA . HIS A 1 266 ? 35.596 12.026 30.845 1.00 21.47 265 HIS A CA 1
ATOM 1851 C C . HIS A 1 266 ? 34.166 12.415 31.252 1.00 20.77 265 HIS A C 1
ATOM 1852 O O . HIS A 1 266 ? 33.653 13.385 30.748 1.00 20.70 265 HIS A O 1
ATOM 1859 N N . ASN A 1 267 ? 33.580 11.679 32.207 1.00 20.77 266 ASN A N 1
ATOM 1860 C CA A ASN A 1 267 ? 32.289 12.085 32.798 0.50 20.95 266 ASN A CA 1
ATOM 1861 C CA B ASN A 1 267 ? 32.287 11.928 32.813 0.50 20.62 266 ASN A CA 1
ATOM 1862 C C . ASN A 1 267 ? 31.169 11.977 31.783 1.00 20.00 266 ASN A C 1
ATOM 1863 O O . ASN A 1 267 ? 30.159 12.685 31.927 1.00 19.82 266 ASN A O 1
ATOM 1872 N N . GLN A 1 268 ? 31.348 11.147 30.737 1.00 18.94 267 GLN A N 1
ATOM 1873 C CA . GLN A 1 268 ? 30.310 10.974 29.735 1.00 18.50 267 GLN A CA 1
ATOM 1874 C C . GLN A 1 268 ? 29.565 9.665 29.997 1.00 18.57 267 GLN A C 1
ATOM 1875 O O . GLN A 1 268 ? 30.076 8.786 30.685 1.00 19.90 267 GLN A O 1
ATOM 1881 N N . ALA A 1 269 ? 28.338 9.566 29.519 1.00 17.52 268 ALA A N 1
ATOM 1882 C CA . ALA A 1 269 ? 27.476 8.485 29.959 1.00 16.84 268 ALA A CA 1
ATOM 1883 C C . ALA A 1 269 ? 27.591 7.258 29.064 1.00 16.61 268 ALA A C 1
ATOM 1884 O O . ALA A 1 269 ? 27.633 7.364 27.833 1.00 16.50 268 ALA A O 1
ATOM 1886 N N . CYS A 1 270 ? 27.548 6.103 29.701 1.00 16.25 269 CYS A N 1
ATOM 1887 C CA . CYS A 1 270 ? 27.553 4.819 29.036 1.00 16.07 269 CYS A CA 1
ATOM 1888 C C . CYS A 1 270 ? 26.164 4.178 29.166 1.00 15.91 269 CYS A C 1
ATOM 1889 O O . CYS A 1 270 ? 25.644 4.080 30.306 1.00 15.77 269 CYS A O 1
ATOM 1892 N N . VAL A 1 271 ? 25.572 3.777 28.036 1.00 15.08 270 VAL A N 1
ATOM 1893 C CA . VAL A 1 271 ? 24.289 3.081 28.040 1.00 14.89 270 VAL A CA 1
ATOM 1894 C C . VAL A 1 271 ? 24.606 1.605 27.920 1.00 15.19 270 VAL A C 1
ATOM 1895 O O . VAL A 1 271 ? 24.814 1.098 26.810 1.00 15.12 270 VAL A O 1
ATOM 1899 N N . VAL A 1 272 ? 24.677 0.902 29.053 1.00 15.07 271 VAL A N 1
ATOM 1900 C CA . VAL A 1 272 ? 25.134 -0.500 29.063 1.00 15.51 271 VAL A CA 1
ATOM 1901 C C . VAL A 1 272 ? 23.986 -1.412 28.672 1.00 15.54 271 VAL A C 1
ATOM 1902 O O . VAL A 1 272 ? 23.018 -1.575 29.429 1.00 15.68 271 VAL A O 1
ATOM 1906 N N . SER A 1 273 ? 24.096 -2.043 27.514 1.00 15.57 272 SER A N 1
ATOM 1907 C CA . SER A 1 273 ? 22.934 -2.623 26.866 1.00 15.85 272 SER A CA 1
ATOM 1908 C C . SER A 1 273 ? 23.187 -4.047 26.376 1.00 16.48 272 SER A C 1
ATOM 1909 O O . SER A 1 273 ? 23.795 -4.268 25.321 1.00 16.84 272 SER A O 1
ATOM 1912 N N . PRO A 1 274 ? 22.695 -5.045 27.113 1.00 17.28 273 PRO A N 1
ATOM 1913 C CA . PRO A 1 274 ? 22.541 -6.370 26.548 1.00 18.15 273 PRO A CA 1
ATOM 1914 C C . PRO A 1 274 ? 21.860 -6.283 25.183 1.00 19.56 273 PRO A C 1
ATOM 1915 O O . PRO A 1 274 ? 20.963 -5.450 24.993 1.00 20.06 273 PRO A O 1
ATOM 1919 N N . PHE A 1 275 ? 22.284 -7.113 24.251 1.00 20.18 274 PHE A N 1
ATOM 1920 C CA . PHE A 1 275 ? 21.690 -7.164 22.922 1.00 21.87 274 PHE A CA 1
ATOM 1921 C C . PHE A 1 275 ? 21.155 -8.568 22.716 1.00 20.88 274 PHE A C 1
ATOM 1922 O O . PHE A 1 275 ? 21.923 -9.497 22.424 1.00 21.20 274 PHE A O 1
ATOM 1930 N N . ILE A 1 276 ? 19.852 -8.716 22.899 1.00 20.41 275 ILE A N 1
ATOM 1931 C CA . ILE A 1 276 ? 19.265 -10.018 23.072 1.00 21.20 275 ILE A CA 1
ATOM 1932 C C . ILE A 1 276 ? 18.085 -10.292 22.158 1.00 21.07 275 ILE A C 1
ATOM 1933 O O . ILE A 1 276 ? 17.191 -9.457 22.014 1.00 20.17 275 ILE A O 1
ATOM 1938 N N . LEU A 1 277 ? 18.152 -11.449 21.498 1.00 21.45 276 LEU A N 1
ATOM 1939 C CA . LEU A 1 277 ? 16.993 -12.100 20.937 1.00 21.85 276 LEU A CA 1
ATOM 1940 C C . LEU A 1 277 ? 16.732 -13.318 21.822 1.00 21.50 276 LEU A C 1
ATOM 1941 O O . LEU A 1 277 ? 17.551 -14.259 21.862 1.00 21.76 276 LEU A O 1
ATOM 1946 N N . SER A 1 278 ? 15.604 -13.332 22.512 1.00 21.45 277 SER A N 1
ATOM 1947 C CA A SER A 1 278 ? 15.314 -14.406 23.461 0.50 22.01 277 SER A CA 1
ATOM 1948 C CA B SER A 1 278 ? 15.296 -14.397 23.464 0.50 22.18 277 SER A CA 1
ATOM 1949 C C . SER A 1 278 ? 15.191 -15.718 22.714 1.00 22.78 277 SER A C 1
ATOM 1950 O O . SER A 1 278 ? 14.553 -15.773 21.659 1.00 22.71 277 SER A O 1
ATOM 1955 N N . GLY A 1 279 ? 15.811 -16.776 23.251 1.00 22.76 278 GLY A N 1
ATOM 1956 C CA . GLY A 1 279 ? 15.928 -18.040 22.524 1.00 24.01 278 GLY A CA 1
ATOM 1957 C C . GLY A 1 279 ? 17.234 -18.209 21.772 1.00 24.21 278 GLY A C 1
ATOM 1958 O O . GLY A 1 279 ? 17.611 -19.323 21.387 1.00 25.63 278 GLY A O 1
ATOM 1959 N N . ALA A 1 280 ? 17.931 -17.118 21.501 1.00 23.38 279 ALA A N 1
ATOM 1960 C CA . ALA A 1 280 ? 19.200 -17.192 20.780 1.00 23.44 279 ALA A CA 1
ATOM 1961 C C . ALA A 1 280 ? 20.323 -16.673 21.662 1.00 23.12 279 ALA A C 1
ATOM 1962 O O . ALA A 1 280 ? 21.251 -17.435 21.981 1.00 23.60 279 ALA A O 1
ATOM 1972 N N . SER A 1 282 ? 19.750 -15.280 24.746 1.00 21.18 281 SER A N 1
ATOM 1973 C CA . SER A 1 282 ? 19.324 -15.461 26.128 1.00 21.65 281 SER A CA 1
ATOM 1974 C C . SER A 1 282 ? 18.324 -16.625 26.135 1.00 22.12 281 SER A C 1
ATOM 1975 O O . SER A 1 282 ? 17.897 -17.079 25.061 1.00 21.72 281 SER A O 1
ATOM 1978 N N . PRO A 1 283 ? 17.934 -17.107 27.332 1.00 21.96 282 PRO A N 1
ATOM 1979 C CA . PRO A 1 283 ? 16.914 -18.142 27.380 1.00 23.13 282 PRO A CA 1
ATOM 1980 C C . PRO A 1 283 ? 15.625 -17.697 26.709 1.00 23.43 282 PRO A C 1
ATOM 1981 O O . PRO A 1 283 ? 15.350 -16.487 26.606 1.00 22.40 282 PRO A O 1
ATOM 1985 N N . VAL A 1 284 ? 14.838 -18.671 26.280 1.00 24.59 283 VAL A N 1
ATOM 1986 C CA . VAL A 1 284 ? 13.612 -18.374 25.551 1.00 25.27 283 VAL A CA 1
ATOM 1987 C C . VAL A 1 284 ? 12.546 -17.772 26.483 1.00 24.93 283 VAL A C 1
ATOM 1988 O O . VAL A 1 284 ? 11.617 -17.080 26.030 1.00 25.09 283 VAL A O 1
ATOM 1992 N N . THR A 1 285 ? 12.683 -17.978 27.781 1.00 23.61 284 THR A N 1
ATOM 1993 C CA . THR A 1 285 ? 11.696 -17.465 28.737 1.00 23.16 284 THR A CA 1
ATOM 1994 C C . THR A 1 285 ? 11.991 -16.040 29.260 1.00 22.44 284 THR A C 1
ATOM 1995 O O . THR A 1 285 ? 13.141 -15.577 29.289 1.00 21.14 284 THR A O 1
ATOM 1999 N N . VAL A 1 286 ? 10.928 -15.380 29.714 1.00 21.80 285 VAL A N 1
ATOM 2000 C CA . VAL A 1 286 ? 11.001 -14.017 30.227 1.00 21.05 285 VAL A CA 1
ATOM 2001 C C . VAL A 1 286 ? 11.885 -13.979 31.469 1.00 20.98 285 VAL A C 1
ATOM 2002 O O . VAL A 1 286 ? 12.830 -13.179 31.542 1.00 21.03 285 VAL A O 1
ATOM 2006 N N . ALA A 1 287 ? 11.609 -14.853 32.436 1.00 21.23 286 ALA A N 1
ATOM 2007 C CA . ALA A 1 287 ? 12.375 -14.844 33.646 1.00 20.59 286 ALA A CA 1
ATOM 2008 C C . ALA A 1 287 ? 13.877 -15.126 33.432 1.00 20.50 286 ALA A C 1
ATOM 2009 O O . ALA A 1 287 ? 14.719 -14.463 34.034 1.00 19.76 286 ALA A O 1
ATOM 2011 N N . GLY A 1 288 ? 14.205 -16.075 32.566 1.00 20.27 287 GLY A N 1
ATOM 2012 C CA . GLY A 1 288 ? 15.603 -16.361 32.282 1.00 20.32 287 GLY A CA 1
ATOM 2013 C C . GLY A 1 288 ? 16.305 -15.226 31.568 1.00 19.62 287 GLY A C 1
ATOM 2014 O O . GLY A 1 288 ? 17.477 -14.932 31.866 1.00 19.94 287 GLY A O 1
ATOM 2015 N N . THR A 1 289 ? 15.593 -14.597 30.638 1.00 19.33 288 THR A N 1
ATOM 2016 C CA . THR A 1 289 ? 16.103 -13.445 29.930 1.00 18.56 288 THR A CA 1
ATOM 2017 C C . THR A 1 289 ? 16.386 -12.297 30.920 1.00 18.45 288 THR A C 1
ATOM 2018 O O . THR A 1 289 ? 17.449 -11.695 30.858 1.00 18.01 288 THR A O 1
ATOM 2022 N N . LEU A 1 290 ? 15.434 -11.997 31.796 1.00 18.70 289 LEU A N 1
ATOM 2023 C CA . LEU A 1 290 ? 15.640 -10.946 32.790 1.00 19.18 289 LEU A CA 1
ATOM 2024 C C . LEU A 1 290 ? 16.839 -11.203 33.694 1.00 18.86 289 LEU A C 1
ATOM 2025 O O . LEU A 1 290 ? 17.549 -10.290 34.066 1.00 18.77 289 LEU A O 1
ATOM 2030 N N . THR A 1 291 ? 17.004 -12.448 34.143 1.00 18.97 290 THR A N 1
ATOM 2031 C CA . THR A 1 291 ? 18.115 -12.792 34.982 1.00 19.51 290 THR A CA 1
ATOM 2032 C C . THR A 1 291 ? 19.438 -12.506 34.255 1.00 18.60 290 THR A C 1
ATOM 2033 O O . THR A 1 291 ? 20.377 -11.937 34.824 1.00 18.49 290 THR A O 1
ATOM 2037 N N . GLN A 1 292 ? 19.522 -12.952 33.003 1.00 18.45 291 GLN A N 1
ATOM 2038 C CA . GLN A 1 292 ? 20.757 -12.722 32.240 1.00 18.33 291 GLN A CA 1
ATOM 2039 C C . GLN A 1 292 ? 21.011 -11.230 32.011 1.00 17.91 291 GLN A C 1
ATOM 2040 O O . GLN A 1 292 ? 22.135 -10.748 32.136 1.00 17.55 291 GLN A O 1
ATOM 2046 N N . ILE A 1 293 ? 19.962 -10.513 31.651 1.00 17.56 292 ILE A N 1
ATOM 2047 C CA . ILE A 1 293 ? 20.059 -9.075 31.497 1.00 17.23 292 ILE A CA 1
ATOM 2048 C C . ILE A 1 293 ? 20.615 -8.390 32.740 1.00 16.88 292 ILE A C 1
ATOM 2049 O O . ILE A 1 293 ? 21.541 -7.573 32.664 1.00 16.59 292 ILE A O 1
ATOM 2054 N N . LEU A 1 294 ? 20.058 -8.734 33.893 1.00 16.94 293 LEU A N 1
ATOM 2055 C CA . LEU A 1 294 ? 20.455 -8.079 35.123 1.00 17.13 293 LEU A CA 1
ATOM 2056 C C . LEU A 1 294 ? 21.922 -8.396 35.433 1.00 17.14 293 LEU A C 1
ATOM 2057 O O . LEU A 1 294 ? 22.670 -7.507 35.861 1.00 17.32 293 LEU A O 1
ATOM 2062 N N . ALA A 1 295 ? 22.347 -9.641 35.203 1.00 17.08 294 ALA A N 1
ATOM 2063 C CA . ALA A 1 295 ? 23.771 -10.015 35.420 1.00 17.63 294 ALA A CA 1
ATOM 2064 C C . ALA A 1 295 ? 24.701 -9.212 34.517 1.00 17.32 294 ALA A C 1
ATOM 2065 O O . ALA A 1 295 ? 25.685 -8.638 34.982 1.00 17.24 294 ALA A O 1
ATOM 2067 N N . GLU A 1 296 ? 24.367 -9.107 33.233 1.00 16.61 295 GLU A N 1
ATOM 2068 C CA . GLU A 1 296 ? 25.194 -8.373 32.263 1.00 16.59 295 GLU A CA 1
ATOM 2069 C C . GLU A 1 296 ? 25.261 -6.890 32.641 1.00 16.22 295 GLU A C 1
ATOM 2070 O O . GLU A 1 296 ? 26.334 -6.309 32.638 1.00 15.87 295 GLU A O 1
ATOM 2076 N N . VAL A 1 297 ? 24.119 -6.293 32.988 1.00 15.80 296 VAL A N 1
ATOM 2077 C CA . VAL A 1 297 ? 24.124 -4.888 33.364 1.00 15.73 296 VAL A CA 1
ATOM 2078 C C . VAL A 1 297 ? 24.867 -4.632 34.651 1.00 16.13 296 VAL A C 1
ATOM 2079 O O . VAL A 1 297 ? 25.638 -3.673 34.741 1.00 16.29 296 VAL A O 1
ATOM 2083 N N . LEU A 1 298 ? 24.668 -5.478 35.655 1.00 16.30 297 LEU A N 1
ATOM 2084 C CA . LEU A 1 298 ? 25.419 -5.289 36.890 1.00 16.87 297 LEU A CA 1
ATOM 2085 C C . LEU A 1 298 ? 26.933 -5.237 36.624 1.00 16.89 297 LEU A C 1
ATOM 2086 O O . LEU A 1 298 ? 27.615 -4.364 37.149 1.00 16.86 297 LEU A O 1
ATOM 2091 N N . ALA A 1 299 ? 27.446 -6.174 35.850 1.00 16.69 298 ALA A N 1
ATOM 2092 C CA . ALA A 1 299 ? 28.888 -6.243 35.599 1.00 16.98 298 ALA A CA 1
ATOM 2093 C C . ALA A 1 299 ? 29.355 -5.041 34.772 1.00 16.73 298 ALA A C 1
ATOM 2094 O O . ALA A 1 299 ? 30.331 -4.382 35.137 1.00 16.98 298 ALA A O 1
ATOM 2096 N N . GLY A 1 300 ? 28.662 -4.767 33.668 1.00 16.08 299 GLY A N 1
ATOM 2097 C CA . GLY A 1 300 ? 29.105 -3.710 32.781 1.00 15.98 299 GLY A CA 1
ATOM 2098 C C . GLY A 1 300 ? 28.968 -2.328 33.397 1.00 16.11 299 GLY A C 1
ATOM 2099 O O . GLY A 1 300 ? 29.842 -1.483 33.224 1.00 16.40 299 GLY A O 1
ATOM 2100 N N . ALA A 1 301 ? 27.833 -2.078 34.056 1.00 15.74 300 ALA A N 1
ATOM 2101 C CA . ALA A 1 301 ? 27.643 -0.791 34.714 1.00 16.17 300 ALA A CA 1
ATOM 2102 C C . ALA A 1 301 ? 28.606 -0.612 35.867 1.00 16.70 300 ALA A C 1
ATOM 2103 O O . ALA A 1 301 ? 29.206 0.472 36.025 1.00 16.72 300 ALA A O 1
ATOM 2105 N N . ALA A 1 302 ? 28.825 -1.660 36.685 1.00 16.83 301 ALA A N 1
ATOM 2106 C CA . ALA A 1 302 ? 29.790 -1.519 37.791 1.00 17.79 301 ALA A CA 1
ATOM 2107 C C . ALA A 1 302 ? 31.182 -1.245 37.276 1.00 17.97 301 ALA A C 1
ATOM 2108 O O . ALA A 1 302 ? 31.921 -0.476 37.910 1.00 18.59 301 ALA A O 1
ATOM 2110 N N . PHE A 1 303 ? 31.531 -1.835 36.128 1.00 17.95 302 PHE A N 1
ATOM 2111 C CA . PHE A 1 303 ? 32.809 -1.557 35.494 1.00 18.31 302 PHE A CA 1
ATOM 2112 C C . PHE A 1 303 ? 33.049 -0.066 35.284 1.00 18.17 302 PHE A C 1
ATOM 2113 O O . PHE A 1 303 ? 34.172 0.444 35.511 1.00 18.76 302 PHE A O 1
ATOM 2121 N N . THR A 1 304 ? 32.029 0.667 34.890 1.00 17.48 303 THR A N 1
ATOM 2122 C CA . THR A 1 304 ? 32.212 2.118 34.669 1.00 17.56 303 THR A CA 1
ATOM 2123 C C . THR A 1 304 ? 32.689 2.837 35.953 1.00 18.25 303 THR A C 1
ATOM 2124 O O . THR A 1 304 ? 33.476 3.778 35.881 1.00 18.68 303 THR A O 1
ATOM 2128 N N . GLN A 1 305 ? 32.250 2.331 37.110 1.00 18.62 304 GLN A N 1
ATOM 2129 C CA . GLN A 1 305 ? 32.590 2.957 38.387 1.00 19.45 304 GLN A CA 1
ATOM 2130 C C . GLN A 1 305 ? 34.005 2.599 38.793 1.00 20.19 304 GLN A C 1
ATOM 2131 O O . GLN A 1 305 ? 34.623 3.336 39.559 1.00 20.41 304 GLN A O 1
ATOM 2137 N N . LEU A 1 306 ? 34.516 1.472 38.284 1.00 20.25 305 LEU A N 1
ATOM 2138 C CA . LEU A 1 306 ? 35.927 1.129 38.479 1.00 21.20 305 LEU A CA 1
ATOM 2139 C C . LEU A 1 306 ? 36.859 2.053 37.731 1.00 21.61 305 LEU A C 1
ATOM 2140 O O . LEU A 1 306 ? 38.032 2.248 38.137 1.00 22.90 305 LEU A O 1
ATOM 2145 N N . ILE A 1 307 ? 36.393 2.579 36.612 1.00 21.26 306 ILE A N 1
ATOM 2146 C CA . ILE A 1 307 ? 37.134 3.582 35.858 1.00 21.71 306 ILE A CA 1
ATOM 2147 C C . ILE A 1 307 ? 37.021 4.936 36.539 1.00 22.76 306 ILE A C 1
ATOM 2148 O O . ILE A 1 307 ? 38.062 5.546 36.771 1.00 23.87 306 ILE A O 1
ATOM 2153 N N . ARG A 1 308 ? 35.808 5.416 36.844 1.00 22.00 307 ARG A N 1
ATOM 2154 C CA A ARG A 1 308 ? 35.617 6.662 37.609 0.50 22.68 307 ARG A CA 1
ATOM 2155 C CA B ARG A 1 308 ? 35.619 6.700 37.560 0.50 23.10 307 ARG A CA 1
ATOM 2156 C C . ARG A 1 308 ? 34.357 6.588 38.432 1.00 22.95 307 ARG A C 1
ATOM 2157 O O . ARG A 1 308 ? 33.241 6.423 37.902 1.00 22.37 307 ARG A O 1
ATOM 2172 N N . L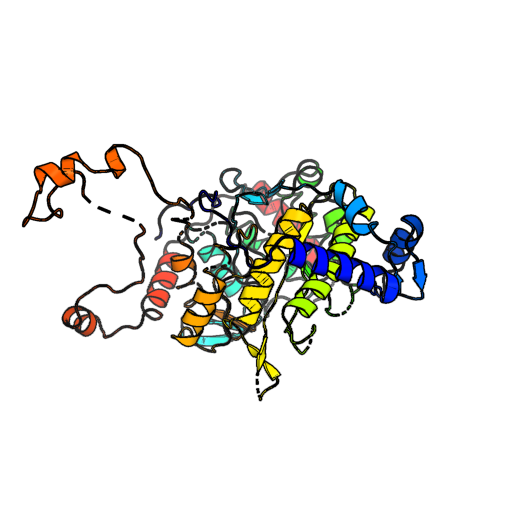YS A 1 309 ? 34.500 6.678 39.747 1.00 23.37 308 LYS A N 1
ATOM 2173 C CA . LYS A 1 309 ? 33.355 6.739 40.628 1.00 23.97 308 LYS A CA 1
ATOM 2174 C C . LYS A 1 309 ? 32.511 7.935 40.230 1.00 23.39 308 LYS A C 1
ATOM 2175 O O . LYS A 1 309 ? 33.035 9.034 40.017 1.00 24.50 308 LYS A O 1
ATOM 2181 N N . GLY A 1 310 ? 31.207 7.700 40.076 1.00 22.15 309 GLY A N 1
ATOM 2182 C CA . GLY A 1 310 ? 30.307 8.735 39.680 1.00 21.96 309 GLY A CA 1
ATOM 2183 C C . GLY A 1 310 ? 30.117 8.882 38.195 1.00 21.43 309 GLY A C 1
ATOM 2184 O O . GLY A 1 310 ? 29.256 9.655 37.769 1.00 21.02 309 GLY A O 1
ATOM 2185 N N . ALA A 1 311 ? 30.836 8.119 37.376 1.00 21.15 310 ALA A N 1
ATOM 2186 C CA . ALA A 1 311 ? 30.603 8.220 35.935 1.00 20.33 310 ALA A CA 1
ATOM 2187 C C . ALA A 1 311 ? 29.136 7.884 35.633 1.00 19.71 310 ALA A C 1
ATOM 2188 O O . ALA A 1 311 ? 28.625 6.927 36.194 1.00 19.33 310 ALA A O 1
ATOM 2190 N N . PRO A 1 312 ? 28.484 8.673 34.757 1.00 19.00 311 PRO A N 1
ATOM 2191 C CA . PRO A 1 312 ? 27.067 8.370 34.528 1.00 18.24 311 PRO A CA 1
ATOM 2192 C C . PRO A 1 312 ? 26.857 7.098 33.698 1.00 17.21 311 PRO A C 1
ATOM 2193 O O . PRO A 1 312 ? 27.573 6.816 32.712 1.00 17.21 311 PRO A O 1
ATOM 2197 N N . VAL A 1 313 ? 25.897 6.274 34.124 1.00 16.69 312 VAL A N 1
ATOM 2198 C CA . VAL A 1 313 ? 25.713 4.991 33.470 1.00 16.10 312 VAL A CA 1
ATOM 2199 C C . VAL A 1 313 ? 24.226 4.589 33.506 1.00 15.80 312 VAL A C 1
ATOM 2200 O O . VAL A 1 313 ? 23.548 4.777 34.517 1.00 16.00 312 VAL A O 1
ATOM 2204 N N . LEU A 1 314 ? 23.735 4.044 32.395 1.00 15.01 313 LEU A N 1
ATOM 2205 C CA . LEU A 1 314 ? 22.361 3.600 32.285 1.00 14.99 313 LEU A CA 1
ATOM 2206 C C . LEU A 1 314 ? 22.266 2.076 32.220 1.00 14.91 313 LEU A C 1
ATOM 2207 O O . LEU A 1 314 ? 23.144 1.415 31.643 1.00 14.65 313 LEU A O 1
ATOM 2212 N N . PHE A 1 315 ? 21.171 1.542 32.765 1.00 14.71 314 PHE A N 1
ATOM 2213 C CA . PHE A 1 315 ? 20.745 0.170 32.574 1.00 14.76 314 PHE A CA 1
ATOM 2214 C C . PHE A 1 315 ? 19.988 0.146 31.234 1.00 14.68 314 PHE A C 1
ATOM 2215 O O . PHE A 1 315 ? 18.866 0.677 31.139 1.00 13.90 314 PHE A O 1
ATOM 2223 N N . GLY A 1 316 ? 20.592 -0.477 30.232 1.00 14.90 315 GLY A N 1
ATOM 2224 C CA . GLY A 1 316 ? 19.985 -0.603 28.897 1.00 15.22 315 GLY A CA 1
ATOM 2225 C C . GLY A 1 316 ? 19.502 -1.999 28.669 1.00 15.96 315 GLY A C 1
ATOM 2226 O O . GLY A 1 316 ? 19.879 -2.926 29.387 1.00 17.06 315 GLY A O 1
ATOM 2227 N N . THR A 1 317 ? 18.615 -2.170 27.713 1.00 24.12 316 THR A N 1
ATOM 2228 C CA . THR A 1 317 ? 18.190 -3.477 27.280 1.00 22.43 316 THR A CA 1
ATOM 2229 C C . THR A 1 317 ? 17.757 -3.290 25.793 1.00 22.07 316 THR A C 1
ATOM 2230 O O . THR A 1 317 ? 16.887 -2.477 25.531 1.00 21.94 316 THR A O 1
ATOM 2234 N N . PHE A 1 318 ? 18.288 -4.114 24.892 1.00 21.35 317 PHE A N 1
ATOM 2235 C CA . PHE A 1 318 ? 17.651 -4.352 23.608 1.00 20.76 317 PHE A CA 1
ATOM 2236 C C . PHE A 1 318 ? 17.163 -5.787 23.691 1.00 20.04 317 PHE A C 1
ATOM 2237 O O . PHE A 1 318 ? 17.997 -6.705 23.859 1.00 20.48 317 PHE A O 1
ATOM 2245 N N . ALA A 1 319 ? 15.860 -5.975 23.591 1.00 20.38 318 ALA A N 1
ATOM 2246 C CA . ALA A 1 319 ? 15.294 -7.299 23.727 1.00 21.41 318 ALA A CA 1
ATOM 2247 C C . ALA A 1 319 ? 14.161 -7.544 22.759 1.00 21.63 318 ALA A C 1
ATOM 2248 O O . ALA A 1 319 ? 13.199 -6.780 22.673 1.00 24.31 318 ALA A O 1
ATOM 2250 N N . ALA A 1 320 ? 14.359 -8.540 21.938 1.00 20.23 319 ALA A N 1
ATOM 2251 C CA . ALA A 1 320 ? 13.355 -8.977 20.995 1.00 20.05 319 ALA A CA 1
ATOM 2252 C C . ALA A 1 320 ? 13.250 -10.487 21.069 1.00 21.14 319 ALA A C 1
ATOM 2253 O O . ALA A 1 320 ? 13.937 -11.133 21.905 1.00 20.82 319 ALA A O 1
ATOM 2255 N N . SER A 1 321 ? 12.361 -11.069 20.285 1.00 21.53 320 SER A N 1
ATOM 2256 C CA . SER A 1 321 ? 12.204 -12.522 20.254 1.00 24.59 320 SER A CA 1
ATOM 2257 C C . SER A 1 321 ? 12.731 -13.077 18.943 1.00 26.27 320 SER A C 1
ATOM 2258 O O . SER A 1 321 ? 13.256 -12.326 18.095 1.00 24.05 320 SER A O 1
ATOM 2261 N N . ILE A 1 322 ? 12.614 -14.385 18.785 1.00 29.57 321 ILE A N 1
ATOM 2262 C CA . ILE A 1 322 ? 12.923 -15.032 17.501 1.00 33.93 321 ILE A CA 1
ATOM 2263 C C . ILE A 1 322 ? 11.724 -15.828 17.039 1.00 37.04 321 ILE A C 1
ATOM 2264 O O . ILE A 1 322 ? 10.888 -16.213 17.843 1.00 37.80 321 ILE A O 1
ATOM 2269 N N . SER A 1 323 ? 11.634 -16.026 15.735 1.00 40.57 322 SER A N 1
ATOM 2270 C CA . SER A 1 323 ? 10.623 -16.901 15.144 1.00 45.58 322 SER A CA 1
ATOM 2271 C C . SER A 1 323 ? 11.115 -18.337 15.363 1.00 51.56 322 SER A C 1
ATOM 2272 O O . SER A 1 323 ? 12.213 -18.685 14.934 1.00 52.70 322 SER A O 1
ATOM 2279 N N . GLN A 1 325 ? 9.904 -20.872 13.982 1.00 67.80 324 GLN A N 1
ATOM 2280 C CA . GLN A 1 325 ? 9.958 -21.461 12.637 1.00 72.65 324 GLN A CA 1
ATOM 2281 C C . GLN A 1 325 ? 11.276 -21.102 11.944 1.00 72.49 324 GLN A C 1
ATOM 2282 O O . GLN A 1 325 ? 12.045 -21.990 11.556 1.00 77.58 324 GLN A O 1
ATOM 2284 N N . SER A 1 326 ? 11.528 -19.804 11.811 1.00 67.06 325 SER A N 1
ATOM 2285 C CA . SER A 1 326 ? 12.632 -19.295 10.991 1.00 66.63 325 SER A CA 1
ATOM 2286 C C . SER A 1 326 ? 13.942 -19.082 11.746 1.00 64.77 325 SER A C 1
ATOM 2287 O O . SER A 1 326 ? 15.006 -19.211 11.166 1.00 68.25 325 SER A O 1
ATOM 2290 N N . GLY A 1 327 ? 13.862 -18.736 13.028 1.00 60.79 326 GLY A N 1
ATOM 2291 C CA . GLY A 1 327 ? 14.986 -18.159 13.748 1.00 57.13 326 GLY A CA 1
ATOM 2292 C C . GLY A 1 327 ? 15.153 -16.663 13.534 1.00 51.81 326 GLY A C 1
ATOM 2293 O O . GLY A 1 327 ? 16.087 -16.058 14.058 1.00 50.54 326 GLY A O 1
ATOM 2294 N N . ALA A 1 328 ? 14.232 -16.032 12.808 1.00 48.93 327 ALA A N 1
ATOM 2295 C CA . ALA A 1 328 ? 14.374 -14.621 12.497 1.00 44.22 327 ALA A CA 1
ATOM 2296 C C . ALA A 1 328 ? 13.965 -13.766 13.727 1.00 38.16 327 ALA A C 1
ATOM 2297 O O . ALA A 1 328 ? 13.113 -14.180 14.506 1.00 37.47 327 ALA A O 1
ATOM 2299 N N . PRO A 1 329 ? 14.568 -12.593 13.910 1.00 34.30 328 PRO A N 1
ATOM 2300 C CA . PRO A 1 329 ? 14.252 -11.588 14.939 1.00 30.88 328 PRO A CA 1
ATOM 2301 C C . PRO A 1 329 ? 12.837 -11.090 14.810 1.00 27.72 328 PRO A C 1
ATOM 2302 O O . PRO A 1 329 ? 12.405 -10.797 13.695 1.00 29.18 328 PRO A O 1
ATOM 2306 N N . THR A 1 330 ? 12.100 -11.070 15.908 1.00 24.37 329 THR A N 1
ATOM 2307 C CA . THR A 1 330 ? 10.678 -10.691 15.878 1.00 23.18 329 THR A CA 1
ATOM 2308 C C . THR A 1 330 ? 10.384 -9.677 16.953 1.00 20.38 329 THR A C 1
ATOM 2309 O O . THR A 1 330 ? 10.990 -9.670 18.011 1.00 19.38 329 THR A O 1
ATOM 2313 N N . PHE A 1 331 ? 9.432 -8.802 16.665 1.00 19.23 330 PHE A N 1
ATOM 2314 C CA . PHE A 1 331 ? 9.179 -7.634 17.496 1.00 17.65 330 PHE A CA 1
ATOM 2315 C C . PHE A 1 331 ? 7.680 -7.499 17.726 1.00 17.33 330 PHE A C 1
ATOM 2316 O O . PHE A 1 331 ? 6.856 -8.036 16.967 1.00 18.19 330 PHE A O 1
ATOM 2324 N N . GLY A 1 332 ? 7.341 -6.724 18.758 1.00 16.53 331 GLY A N 1
ATOM 2325 C CA . GLY A 1 332 ? 5.939 -6.424 18.970 1.00 17.32 331 GLY A CA 1
ATOM 2326 C C . GLY A 1 332 ? 5.119 -7.512 19.601 1.00 17.98 331 GLY A C 1
ATOM 2327 O O . GLY A 1 332 ? 3.916 -7.403 19.670 1.00 18.75 331 GLY A O 1
ATOM 2328 N N . THR A 1 333 ? 5.784 -8.562 20.072 1.00 17.67 332 THR A N 1
ATOM 2329 C CA . THR A 1 333 ? 5.172 -9.743 20.640 1.00 19.25 332 THR A CA 1
ATOM 2330 C C . THR A 1 333 ? 5.141 -9.609 22.148 1.00 18.86 332 THR A C 1
ATOM 2331 O O . THR A 1 333 ? 5.756 -8.694 22.719 1.00 17.73 332 THR A O 1
ATOM 2335 N N . PRO A 1 334 ? 4.445 -10.524 22.827 1.00 20.29 333 PRO A N 1
ATOM 2336 C CA . PRO A 1 334 ? 4.268 -10.311 24.278 1.00 20.94 333 PRO A CA 1
ATOM 2337 C C . PRO A 1 334 ? 5.537 -10.417 25.096 1.00 20.40 333 PRO A C 1
ATOM 2338 O O . PRO A 1 334 ? 5.762 -9.612 26.010 1.00 19.65 333 PRO A O 1
ATOM 2342 N N . GLU A 1 335 ? 6.392 -11.362 24.727 1.00 21.10 334 GLU A N 1
ATOM 2343 C CA . GLU A 1 335 ? 7.544 -11.705 25.576 1.00 22.29 334 GLU A CA 1
ATOM 2344 C C . GLU A 1 335 ? 8.528 -10.510 25.721 1.00 19.88 334 GLU A C 1
ATOM 2345 O O . GLU A 1 335 ? 8.851 -10.137 26.864 1.00 19.61 334 GLU A O 1
ATOM 2351 N N . PRO A 1 336 ? 8.898 -9.808 24.618 1.00 18.50 335 PRO A N 1
ATOM 2352 C CA . PRO A 1 336 ? 9.768 -8.655 24.778 1.00 17.30 335 PRO A CA 1
ATOM 2353 C C . PRO A 1 336 ? 9.151 -7.524 25.609 1.00 17.09 335 PRO A C 1
ATOM 2354 O O . PRO A 1 336 ? 9.866 -6.827 26.328 1.00 16.33 335 PRO A O 1
ATOM 2358 N N . SER A 1 337 ? 7.833 -7.368 25.555 1.00 14.47 336 SER A N 1
ATOM 2359 C CA . SER A 1 337 ? 7.195 -6.336 26.357 1.00 14.90 336 SER A CA 1
ATOM 2360 C C . SER A 1 337 ? 7.284 -6.697 27.840 1.00 15.18 336 SER A C 1
ATOM 2361 O O . SER A 1 337 ? 7.564 -5.844 28.683 1.00 15.24 336 SER A O 1
ATOM 2364 N N . LEU A 1 338 ? 7.018 -7.938 28.161 1.00 15.71 337 LEU A N 1
ATOM 2365 C CA . LEU A 1 338 ? 7.100 -8.373 29.553 1.00 15.94 337 LEU A CA 1
ATOM 2366 C C . LEU A 1 338 ? 8.515 -8.273 30.091 1.00 16.29 337 LEU A C 1
ATOM 2367 O O . LEU A 1 338 ? 8.734 -7.799 31.216 1.00 16.33 337 LEU A O 1
ATOM 2372 N N . VAL A 1 339 ? 9.471 -8.699 29.298 1.00 16.06 338 VAL A N 1
ATOM 2373 C CA . VAL A 1 339 ? 10.899 -8.515 29.662 1.00 16.40 338 VAL A CA 1
ATOM 2374 C C . VAL A 1 339 ? 11.181 -7.032 29.962 1.00 16.40 338 VAL A C 1
ATOM 2375 O O . VAL A 1 339 ? 11.755 -6.690 30.991 1.00 16.64 338 VAL A O 1
ATOM 2379 N N . SER A 1 340 ? 10.769 -6.146 29.068 1.00 16.33 339 SER A N 1
ATOM 2380 C CA . SER A 1 340 ? 11.106 -4.753 29.254 1.00 17.27 339 SER A CA 1
ATOM 2381 C C . SER A 1 340 ? 10.385 -4.084 30.401 1.00 16.19 339 SER A C 1
ATOM 2382 O O . SER A 1 340 ? 10.974 -3.253 31.127 1.00 16.05 339 SER A O 1
ATOM 2385 N N . TYR A 1 341 ? 9.122 -4.446 30.635 1.00 15.51 340 TYR A N 1
ATOM 2386 C CA . TYR A 1 341 ? 8.435 -3.917 31.821 1.00 15.29 340 TYR A CA 1
ATOM 2387 C C . TYR A 1 341 ? 9.168 -4.356 33.088 1.00 15.50 340 TYR A C 1
ATOM 2388 O O . TYR A 1 341 ? 9.353 -3.581 34.009 1.00 15.67 340 TYR A O 1
ATOM 2397 N N . GLY A 1 342 ? 9.548 -5.629 33.138 1.00 15.35 341 GLY A N 1
ATOM 2398 C CA . GLY A 1 342 ? 10.234 -6.187 34.267 1.00 15.97 341 GLY A CA 1
ATOM 2399 C C . GLY A 1 342 ? 11.619 -5.577 34.450 1.00 16.07 341 GLY A C 1
ATOM 2400 O O . GLY A 1 342 ? 12.053 -5.260 35.584 1.00 16.97 341 GLY A O 1
ATOM 2401 N N . ALA A 1 343 ? 12.311 -5.392 33.352 1.00 15.76 342 ALA A N 1
ATOM 2402 C CA . ALA A 1 343 ? 13.671 -4.849 33.419 1.00 15.69 342 ALA A CA 1
ATOM 2403 C C . ALA A 1 343 ? 13.623 -3.414 33.977 1.00 15.57 342 ALA A C 1
ATOM 2404 O O . ALA A 1 343 ? 14.495 -2.974 34.745 1.00 16.21 342 ALA A O 1
ATOM 2406 N N . ALA A 1 344 ? 12.614 -2.650 33.598 1.00 15.36 343 ALA A N 1
ATOM 2407 C CA . ALA A 1 344 ? 12.451 -1.299 34.156 1.00 15.46 343 ALA A CA 1
ATOM 2408 C C . ALA A 1 344 ? 12.294 -1.303 35.677 1.00 15.95 343 ALA A C 1
ATOM 2409 O O . ALA A 1 344 ? 12.882 -0.462 36.377 1.00 16.05 343 ALA A O 1
ATOM 2411 N N . GLN A 1 345 ? 11.533 -2.265 36.192 1.00 16.19 344 GLN A N 1
ATOM 2412 C CA . GLN A 1 345 ? 11.407 -2.435 37.605 1.00 16.95 344 GLN A CA 1
ATOM 2413 C C . GLN A 1 345 ? 12.754 -2.721 38.246 1.00 17.12 344 GLN A C 1
ATOM 2414 O O . GLN A 1 345 ? 13.094 -2.106 39.282 1.00 17.70 344 GLN A O 1
ATOM 2420 N N . LEU A 1 346 ? 13.510 -3.625 37.644 1.00 16.80 345 LEU A N 1
ATOM 2421 C CA . LEU A 1 346 ? 14.853 -3.977 38.181 1.00 17.43 345 LEU A CA 1
ATOM 2422 C C . LEU A 1 346 ? 15.816 -2.811 38.126 1.00 17.10 345 LEU A C 1
ATOM 2423 O O . LEU A 1 346 ? 16.646 -2.626 39.025 1.00 17.30 345 LEU A O 1
ATOM 2428 N N . ALA A 1 347 ? 15.707 -2.000 37.066 1.00 16.61 346 ALA A N 1
ATOM 2429 C CA . ALA A 1 347 ? 16.542 -0.793 36.935 1.00 16.69 346 ALA A CA 1
ATOM 2430 C C . ALA A 1 347 ? 16.254 0.257 37.996 1.00 17.05 346 ALA A C 1
ATOM 2431 O O . ALA A 1 347 ? 17.186 0.854 38.599 1.00 16.99 346 ALA A O 1
ATOM 2433 N N . ARG A 1 348 ? 14.982 0.456 38.305 1.00 17.19 347 ARG A N 1
ATOM 2434 C CA . ARG A 1 348 ? 14.611 1.448 39.346 1.00 18.11 347 ARG A CA 1
ATOM 2435 C C . ARG A 1 348 ? 15.151 0.985 40.681 1.00 18.89 347 ARG A C 1
ATOM 2436 O O . ARG A 1 348 ? 15.650 1.790 41.474 1.00 19.82 347 ARG A O 1
ATOM 2444 N N . ARG A 1 349 ? 15.084 -0.320 40.942 1.00 19.25 348 ARG A N 1
ATOM 2445 C CA . ARG A 1 349 ? 15.572 -0.865 42.206 1.00 20.38 348 ARG A CA 1
ATOM 2446 C C . ARG A 1 349 ? 17.086 -0.837 42.295 1.00 20.55 348 ARG A C 1
ATOM 2447 O O . ARG A 1 349 ? 17.633 -0.582 43.397 1.00 21.75 348 ARG A O 1
ATOM 2455 N N . LEU A 1 350 ? 17.765 -0.977 41.169 1.00 19.71 349 LEU A N 1
ATOM 2456 C CA . LEU A 1 350 ? 19.215 -0.836 41.102 1.00 20.13 349 LEU A CA 1
ATOM 2457 C C . LEU A 1 350 ? 19.660 0.622 41.247 1.00 20.20 349 LEU A C 1
ATOM 2458 O O . LEU A 1 350 ? 20.740 0.882 41.788 1.00 22.68 349 LEU A O 1
ATOM 2463 N N . GLY A 1 351 ? 18.834 1.575 40.865 1.00 19.24 350 GLY A N 1
ATOM 2464 C CA . GLY A 1 351 ? 19.117 2.989 40.923 1.00 19.26 350 GLY A CA 1
ATOM 2465 C C . GLY A 1 351 ? 19.775 3.606 39.705 1.00 18.58 350 GLY A C 1
ATOM 2466 O O . GLY A 1 351 ? 20.496 4.581 39.845 1.00 19.51 350 GLY A O 1
ATOM 2467 N N . LEU A 1 352 ? 19.589 3.001 38.530 1.00 17.94 351 LEU A N 1
ATOM 2468 C CA . LEU A 1 352 ? 20.142 3.538 37.294 1.00 17.80 351 LEU A CA 1
ATOM 2469 C C . LEU A 1 352 ? 19.041 3.960 36.352 1.00 17.14 351 LEU A C 1
ATOM 2470 O O . LEU A 1 352 ? 18.007 3.274 36.238 1.00 17.13 351 LEU A O 1
ATOM 2475 N N . PRO A 1 353 ? 19.251 5.079 35.635 1.00 16.58 352 PRO A N 1
ATOM 2476 C CA . PRO A 1 353 ? 18.311 5.371 34.547 1.00 15.90 352 PRO A CA 1
ATOM 2477 C C . PRO A 1 353 ? 18.232 4.228 33.524 1.00 15.70 352 PRO A C 1
ATOM 2478 O O . PRO A 1 353 ? 19.200 3.514 33.325 1.00 15.67 352 PRO A O 1
ATOM 2482 N N . PHE A 1 354 ? 17.061 4.057 32.919 1.00 15.09 353 PHE A N 1
ATOM 2483 C CA . PHE A 1 354 ? 16.715 2.869 32.155 1.00 14.95 353 PHE A CA 1
ATOM 2484 C C . PHE A 1 354 ? 16.498 3.237 30.674 1.00 14.68 353 PHE A C 1
ATOM 2485 O O . PHE A 1 354 ? 15.843 4.226 30.360 1.00 14.42 353 PHE A O 1
ATOM 2493 N N . ARG A 1 355 ? 17.022 2.384 29.793 1.00 14.35 354 ARG A N 1
ATOM 2494 C CA . ARG A 1 355 ? 16.827 2.476 28.347 1.00 14.36 354 ARG A CA 1
ATOM 2495 C C . ARG A 1 355 ? 16.310 1.139 27.849 1.00 14.23 354 ARG A C 1
ATOM 2496 O O . ARG A 1 355 ? 16.809 0.088 28.213 1.00 14.37 354 ARG A O 1
ATOM 2504 N N . THR A 1 356 ? 15.267 1.184 27.031 1.00 13.89 355 THR A N 1
ATOM 2505 C CA . THR A 1 356 ? 14.718 0.015 26.337 1.00 14.17 355 THR A CA 1
ATOM 2506 C C . THR A 1 356 ? 13.736 0.528 25.275 1.00 13.84 355 THR A C 1
ATOM 2507 O O . THR A 1 356 ? 13.510 1.709 25.135 1.00 13.51 355 THR A O 1
ATOM 2511 N N . GLY A 1 357 ? 13.203 -0.394 24.508 1.00 13.76 356 GLY A N 1
ATOM 2512 C CA . GLY A 1 357 ? 12.054 -0.095 23.655 1.00 13.52 356 GLY A CA 1
ATOM 2513 C C . GLY A 1 357 ? 12.306 0.766 22.466 1.00 13.70 356 GLY A C 1
ATOM 2514 O O . GLY A 1 357 ? 13.383 0.713 21.840 1.00 14.10 356 GLY A O 1
ATOM 2515 N N . GLY A 1 358 ? 11.338 1.607 22.183 1.00 12.96 357 GLY A N 1
ATOM 2516 C CA . GLY A 1 358 ? 11.334 2.380 20.949 1.00 12.79 357 GLY A CA 1
ATOM 2517 C C . GLY A 1 358 ? 10.253 1.910 19.996 1.00 12.86 357 GLY A C 1
ATOM 2518 O O . GLY A 1 358 ? 9.329 1.213 20.383 1.00 13.19 357 GLY A O 1
ATOM 2519 N N . SER A 1 359 ? 10.278 2.437 18.783 1.00 12.66 358 SER A N 1
ATOM 2520 C CA . SER A 1 359 ? 9.304 2.102 17.727 1.00 12.56 358 SER A CA 1
ATOM 2521 C C . SER A 1 359 ? 9.898 0.995 16.854 1.00 12.72 358 SER A C 1
ATOM 2522 O O . SER A 1 359 ? 10.365 1.226 15.711 1.00 12.60 358 SER A O 1
ATOM 2525 N N . LEU A 1 360 ? 9.969 -0.208 17.417 1.00 12.63 359 LEU A N 1
ATOM 2526 C CA . LEU A 1 360 ? 10.689 -1.324 16.779 1.00 13.14 359 LEU A CA 1
ATOM 2527 C C . LEU A 1 360 ? 9.788 -2.238 15.997 1.00 13.24 359 LEU A C 1
ATOM 2528 O O . LEU A 1 360 ? 8.645 -2.483 16.423 1.00 13.37 359 LEU A O 1
ATOM 2533 N N . CYS A 1 361 ? 10.286 -2.791 14.909 1.00 13.09 360 CYS A N 1
ATOM 2534 C CA . CYS A 1 361 ? 9.547 -3.705 14.065 1.00 13.82 360 CYS A CA 1
ATOM 2535 C C . CYS A 1 361 ? 10.442 -4.490 13.124 1.00 13.53 360 CYS A C 1
ATOM 2536 O O . CYS A 1 361 ? 11.639 -4.157 12.913 1.00 14.07 360 CYS A O 1
ATOM 2539 N N . GLY A 1 362 ? 9.868 -5.528 12.541 1.00 13.16 361 GLY A N 1
ATOM 2540 C CA . GLY A 1 362 ? 10.551 -6.392 11.604 1.00 13.44 361 GLY A CA 1
ATOM 2541 C C . GLY A 1 362 ? 10.026 -6.290 10.187 1.00 13.23 361 GLY A C 1
ATOM 2542 O O . GLY A 1 362 ? 10.567 -6.918 9.273 1.00 14.58 361 GLY A O 1
ATOM 2543 N N . SER A 1 363 ? 8.951 -5.550 9.973 1.00 13.11 362 SER A N 1
ATOM 2544 C CA . SER A 1 363 ? 8.429 -5.394 8.635 1.00 12.84 362 SER A CA 1
ATOM 2545 C C . SER A 1 363 ? 9.367 -4.714 7.678 1.00 12.93 362 SER A C 1
ATOM 2546 O O . SER A 1 363 ? 10.228 -3.956 8.073 1.00 12.85 362 SER A O 1
ATOM 2549 N N . LYS A 1 364 ? 9.218 -5.008 6.382 1.00 12.94 363 LYS A N 1
ATOM 2550 C CA . LYS A 1 364 ? 10.036 -4.395 5.343 1.00 13.36 363 LYS A CA 1
ATOM 2551 C C . LYS A 1 364 ? 9.491 -3.061 4.847 1.00 13.66 363 LYS A C 1
ATOM 2552 O O . LYS A 1 364 ? 10.171 -2.342 4.114 1.00 15.12 363 LYS A O 1
ATOM 2558 N N . VAL A 1 365 ? 8.239 -2.776 5.219 1.00 13.35 364 VAL A N 1
ATOM 2559 C CA . VAL A 1 365 ? 7.533 -1.602 4.712 1.00 13.36 364 VAL A CA 1
ATOM 2560 C C . VAL A 1 365 ? 6.787 -0.963 5.888 1.00 13.02 364 VAL A C 1
ATOM 2561 O O . VAL A 1 365 ? 6.492 -1.657 6.858 1.00 12.45 364 VAL A O 1
ATOM 2565 N N . PRO A 1 366 ? 6.493 0.334 5.807 1.00 13.14 365 PRO A N 1
ATOM 2566 C CA . PRO A 1 366 ? 5.797 1.034 6.899 1.00 13.18 365 PRO A CA 1
ATOM 2567 C C . PRO A 1 366 ? 4.275 0.703 6.866 1.00 13.26 365 PRO A C 1
ATOM 2568 O O . PRO A 1 366 ? 3.449 1.614 6.773 1.00 14.01 365 PRO A O 1
ATOM 2572 N N . ASP A 1 367 ? 3.946 -0.581 6.898 1.00 12.38 366 ASP A N 1
ATOM 2573 C CA . ASP A 1 367 ? 2.551 -1.050 6.794 1.00 12.12 366 ASP A CA 1
ATOM 2574 C C . ASP A 1 367 ? 1.983 -1.339 8.172 1.00 11.93 366 ASP A C 1
ATOM 2575 O O . ASP A 1 367 ? 2.514 -0.865 9.184 1.00 11.91 366 ASP A O 1
ATOM 2580 N N . ALA A 1 368 ? 0.808 -1.983 8.216 1.00 11.94 367 ALA A N 1
ATOM 2581 C CA . ALA A 1 368 ? 0.168 -2.269 9.497 1.00 11.88 367 ALA A CA 1
ATOM 2582 C C . ALA A 1 368 ? 0.958 -3.183 10.404 1.00 12.07 367 ALA A C 1
ATOM 2583 O O . ALA A 1 368 ? 0.850 -3.071 11.594 1.00 12.38 367 ALA A O 1
ATOM 2585 N N . GLN A 1 369 ? 1.826 -4.031 9.822 1.00 12.26 368 GLN A N 1
ATOM 2586 C CA . GLN A 1 369 ? 2.741 -4.830 10.643 1.00 12.29 368 GLN A CA 1
ATOM 2587 C C . GLN A 1 369 ? 3.741 -3.914 11.335 1.00 12.08 368 GLN A C 1
ATOM 2588 O O . GLN A 1 369 ? 3.930 -3.983 12.573 1.00 12.77 368 GLN A O 1
ATOM 2594 N N . ALA A 1 370 ? 4.383 -3.053 10.559 1.00 11.89 369 ALA A N 1
ATOM 2595 C CA . ALA A 1 370 ? 5.361 -2.138 11.136 1.00 11.97 369 ALA A CA 1
ATOM 2596 C C . ALA A 1 370 ? 4.731 -1.357 12.267 1.00 11.78 369 ALA A C 1
ATOM 2597 O O . ALA A 1 370 ? 5.331 -1.153 13.348 1.00 11.75 369 ALA A O 1
ATOM 2599 N N . ALA A 1 371 ? 3.485 -0.892 12.009 1.00 11.29 370 ALA A N 1
ATOM 2600 C CA . ALA A 1 371 ? 2.807 -0.019 12.980 1.00 11.44 370 ALA A CA 1
ATOM 2601 C C . ALA A 1 371 ? 2.378 -0.755 14.231 1.00 11.65 370 ALA A C 1
ATOM 2602 O O . ALA A 1 371 ? 2.549 -0.230 15.329 1.00 11.54 370 ALA A O 1
ATOM 2604 N N . HIS A 1 372 ? 1.795 -1.935 14.104 1.00 11.88 371 HIS A N 1
ATOM 2605 C CA . HIS A 1 372 ? 1.411 -2.712 15.294 1.00 12.35 371 HIS A CA 1
ATOM 2606 C C . HIS A 1 372 ? 2.640 -3.037 16.136 1.00 12.26 371 HIS A C 1
ATOM 2607 O O . HIS A 1 372 ? 2.609 -2.922 17.340 1.00 12.06 371 HIS A O 1
ATOM 2614 N N . GLU A 1 373 ? 3.701 -3.460 15.463 1.00 11.96 372 GLU A N 1
ATOM 2615 C CA . GLU A 1 373 ? 4.898 -3.850 16.208 1.00 12.41 372 GLU A CA 1
ATOM 2616 C C . GLU A 1 373 ? 5.448 -2.609 16.937 1.00 11.77 372 GLU A C 1
ATOM 2617 O O . GLU A 1 373 ? 5.809 -2.664 18.099 1.00 12.02 372 GLU A O 1
ATOM 2623 N N . SER A 1 374 ? 5.584 -1.499 16.212 1.00 11.57 373 SER A N 1
ATOM 2624 C CA . SER A 1 374 ? 6.099 -0.269 16.793 1.00 11.74 373 SER A CA 1
ATOM 2625 C C . SER A 1 374 ? 5.226 0.293 17.891 1.00 11.80 373 SER A C 1
ATOM 2626 O O . SER A 1 374 ? 5.735 0.695 18.942 1.00 11.75 373 SER A O 1
ATOM 2629 N N . ALA A 1 375 ? 3.905 0.243 17.708 1.00 11.66 374 ALA A N 1
ATOM 2630 C CA . ALA A 1 375 ? 2.985 0.726 18.688 1.00 11.86 374 ALA A CA 1
ATOM 2631 C C . ALA A 1 375 ? 3.024 -0.147 19.969 1.00 11.84 374 ALA A C 1
ATOM 2632 O O . ALA A 1 375 ? 3.003 0.376 21.098 1.00 11.92 374 ALA A O 1
ATOM 2634 N N . ASN A 1 376 ? 3.110 -1.453 19.813 1.00 11.99 375 ASN A N 1
ATOM 2635 C CA . ASN A 1 376 ? 3.160 -2.338 20.954 1.00 12.37 375 ASN A CA 1
ATOM 2636 C C . ASN A 1 376 ? 4.431 -2.025 21.741 1.00 12.76 375 ASN A C 1
ATOM 2637 O O . ASN A 1 376 ? 4.400 -1.935 22.974 1.00 13.73 375 ASN A O 1
ATOM 2642 N N . THR A 1 377 ? 5.520 -1.819 21.029 1.00 12.68 376 THR A N 1
ATOM 2643 C CA . THR A 1 377 ? 6.788 -1.572 21.718 1.00 12.80 376 THR A CA 1
ATOM 2644 C C . THR A 1 377 ? 6.774 -0.184 22.357 1.00 12.58 376 THR A C 1
ATOM 2645 O O . THR A 1 377 ? 7.200 -0.007 23.497 1.00 12.89 376 THR A O 1
ATOM 2649 N N . LEU A 1 378 ? 6.270 0.820 21.623 1.00 12.36 377 LEU A N 1
ATOM 2650 C CA . LEU A 1 378 ? 6.292 2.195 22.117 1.00 12.84 377 LEU A CA 1
ATOM 2651 C C . LEU A 1 378 ? 5.358 2.437 23.305 1.00 13.18 377 LEU A C 1
ATOM 2652 O O . LEU A 1 378 ? 5.696 3.153 24.265 1.00 13.01 377 LEU A O 1
ATOM 2657 N N . ASN A 1 379 ? 4.184 1.829 23.284 1.00 13.12 378 ASN A N 1
ATOM 2658 C CA A ASN A 1 379 ? 3.285 1.971 24.429 0.50 13.73 378 ASN A CA 1
ATOM 2659 C CA B ASN A 1 379 ? 3.264 1.880 24.423 0.50 13.69 378 ASN A CA 1
ATOM 2660 C C . ASN A 1 379 ? 3.910 1.362 25.699 1.00 13.75 378 ASN A C 1
ATOM 2661 O O . ASN A 1 379 ? 3.837 1.957 26.752 1.00 13.99 378 ASN A O 1
ATOM 2678 N N . THR A 1 381 ? 7.039 1.199 26.178 1.00 13.46 380 THR A N 1
ATOM 2679 C CA . THR A 1 381 ? 8.211 2.023 26.497 1.00 13.45 380 THR A CA 1
ATOM 2680 C C . THR A 1 381 ? 7.793 3.156 27.421 1.00 13.88 380 THR A C 1
ATOM 2681 O O . THR A 1 381 ? 8.434 3.448 28.433 1.00 13.91 380 THR A O 1
ATOM 2685 N N . LEU A 1 382 ? 6.658 3.776 27.102 1.00 13.92 381 LEU A N 1
ATOM 2686 C CA . LEU A 1 382 ? 6.190 4.888 27.935 1.00 14.76 381 LEU A CA 1
ATOM 2687 C C . LEU A 1 382 ? 5.681 4.367 29.276 1.00 14.66 381 LEU A C 1
ATOM 2688 O O . LEU A 1 382 ? 5.998 4.927 30.348 1.00 14.72 381 LEU A O 1
ATOM 2693 N N . LEU A 1 383 ? 4.865 3.332 29.251 1.00 14.60 382 LEU A N 1
ATOM 2694 C CA . LEU A 1 383 ? 4.211 2.886 30.481 1.00 15.21 382 LEU A CA 1
ATOM 2695 C C . LEU A 1 383 ? 5.180 2.244 31.454 1.00 15.29 382 LEU A C 1
ATOM 2696 O O . LEU A 1 383 ? 4.967 2.298 32.674 1.00 15.03 382 LEU A O 1
ATOM 2701 N N . ALA A 1 384 ? 6.283 1.700 30.938 1.00 14.62 383 ALA A N 1
ATOM 2702 C CA . ALA A 1 384 ? 7.363 1.175 31.802 1.00 14.98 383 ALA A CA 1
ATOM 2703 C C . ALA A 1 384 ? 8.153 2.277 32.468 1.00 15.17 383 ALA A C 1
ATOM 2704 O O . ALA A 1 384 ? 8.949 1.983 33.372 1.00 16.10 383 ALA A O 1
ATOM 2706 N N . GLY A 1 385 ? 7.999 3.534 32.044 1.00 14.71 384 GLY A N 1
ATOM 2707 C CA . GLY A 1 385 ? 8.796 4.632 32.617 1.00 15.09 384 GLY A CA 1
ATOM 2708 C C . GLY A 1 385 ? 10.205 4.655 32.064 1.00 14.93 384 GLY A C 1
ATOM 2709 O O . GLY A 1 385 ? 11.160 4.871 32.803 1.00 15.96 384 GLY A O 1
ATOM 2710 N N . THR A 1 386 ? 10.361 4.431 30.776 1.00 14.17 385 THR A N 1
ATOM 2711 C CA . THR A 1 386 ? 11.702 4.364 30.196 1.00 13.92 385 THR A CA 1
ATOM 2712 C C . THR A 1 386 ? 12.314 5.775 30.201 1.00 14.19 385 THR A C 1
ATOM 2713 O O . THR A 1 386 ? 11.699 6.729 29.743 1.00 14.27 385 THR A O 1
ATOM 2717 N N . ASN A 1 387 ? 13.579 5.902 30.613 1.00 13.85 386 ASN A N 1
ATOM 2718 C CA . ASN A 1 387 ? 14.231 7.198 30.683 1.00 14.27 386 ASN A CA 1
ATOM 2719 C C . ASN A 1 387 ? 14.865 7.615 29.368 1.00 14.14 386 ASN A C 1
ATOM 2720 O O . ASN A 1 387 ? 14.822 8.783 29.015 1.00 14.49 386 ASN A O 1
ATOM 2725 N N . PHE A 1 388 ? 15.458 6.686 28.629 1.00 13.76 387 PHE A N 1
ATOM 2726 C CA . PHE A 1 388 ? 16.136 7.000 27.393 1.00 13.77 387 PHE A CA 1
ATOM 2727 C C . PHE A 1 388 ? 15.682 6.005 26.356 1.00 13.34 387 PHE A C 1
ATOM 2728 O O . PHE A 1 388 ? 15.795 4.800 26.576 1.00 13.64 387 PHE A O 1
ATOM 2736 N N . VAL A 1 389 ? 15.121 6.512 25.278 1.00 12.98 388 VAL A N 1
ATOM 2737 C CA . VAL A 1 389 ? 14.570 5.677 24.251 1.00 12.87 388 VAL A CA 1
ATOM 2738 C C . VAL A 1 389 ? 15.371 5.850 22.976 1.00 12.83 388 VAL A C 1
ATOM 2739 O O . VAL A 1 389 ? 15.117 6.750 22.136 1.00 12.92 388 VAL A O 1
ATOM 2743 N N . LEU A 1 390 ? 16.298 4.927 22.775 1.00 13.01 389 LEU A N 1
ATOM 2744 C CA . LEU A 1 390 ? 16.931 4.781 21.482 1.00 13.30 389 LEU A CA 1
ATOM 2745 C C . LEU A 1 390 ? 15.935 4.179 20.518 1.00 12.71 389 LEU A C 1
ATOM 2746 O O . LEU A 1 390 ? 15.036 3.430 20.913 1.00 12.65 389 LEU A O 1
ATOM 2751 N N . HIS A 1 391 ? 16.035 4.515 19.230 1.00 12.33 390 HIS A N 1
ATOM 2752 C CA . HIS A 1 391 ? 15.171 3.944 18.201 1.00 12.29 390 HIS A CA 1
ATOM 2753 C C . HIS A 1 391 ? 13.712 4.376 18.359 1.00 12.01 390 HIS A C 1
ATOM 2754 O O . HIS A 1 391 ? 12.783 3.642 18.016 1.00 12.32 390 HIS A O 1
ATOM 2761 N N . ALA A 1 392 ? 13.494 5.569 18.882 1.00 11.92 391 ALA A N 1
ATOM 2762 C CA . ALA A 1 392 ? 12.109 6.037 19.032 1.00 11.88 391 ALA A CA 1
ATOM 2763 C C . ALA A 1 392 ? 11.396 6.308 17.729 1.00 12.00 391 ALA A C 1
ATOM 2764 O O . ALA A 1 392 ? 10.162 6.254 17.683 1.00 12.36 391 ALA A O 1
ATOM 2766 N N . ALA A 1 393 ? 12.132 6.583 16.661 1.00 12.01 392 ALA A N 1
ATOM 2767 C CA . ALA A 1 393 ? 11.560 6.794 15.312 1.00 12.12 392 ALA A CA 1
ATOM 2768 C C . ALA A 1 393 ? 12.502 6.414 14.235 1.00 12.39 392 ALA A C 1
ATOM 2769 O O . ALA A 1 393 ? 13.725 6.715 14.325 1.00 12.71 392 ALA A O 1
ATOM 2771 N N . GLY A 1 394 ? 11.978 5.828 13.190 1.00 12.51 393 GLY A N 1
ATOM 2772 C CA . GLY A 1 394 ? 12.739 5.561 11.976 1.00 12.90 393 GLY A CA 1
ATOM 2773 C C . GLY A 1 394 ? 13.167 4.134 11.683 1.00 12.81 393 GLY A C 1
ATOM 2774 O O . GLY A 1 394 ? 13.558 3.843 10.531 1.00 13.55 393 GLY A O 1
ATOM 2775 N N . TRP A 1 395 ? 13.166 3.250 12.685 1.00 12.71 394 TRP A N 1
ATOM 2776 C CA . TRP A 1 395 ? 13.590 1.858 12.493 1.00 13.24 394 TRP A CA 1
ATOM 277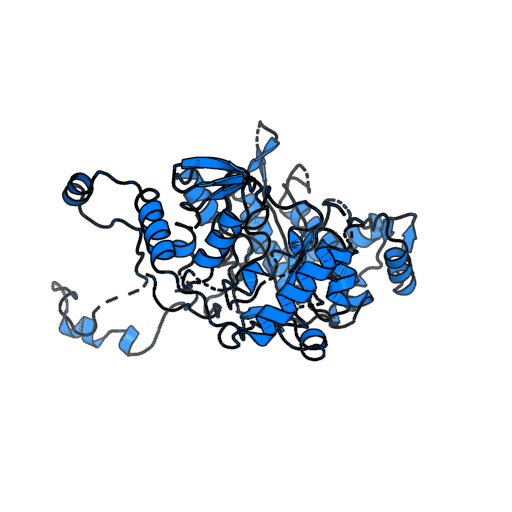7 C C . TRP A 1 395 ? 12.618 1.059 11.638 1.00 13.30 394 TRP A C 1
ATOM 2778 O O . TRP A 1 395 ? 11.401 1.026 11.910 1.00 13.20 394 TRP A O 1
ATOM 2789 N N . LEU A 1 396 ? 13.166 0.322 10.683 1.00 13.41 395 LEU A N 1
ATOM 2790 C CA . LEU A 1 396 ? 12.406 -0.603 9.895 1.00 13.61 395 LEU A CA 1
ATOM 2791 C C . LEU A 1 396 ? 13.292 -1.823 9.643 1.00 13.76 395 LEU A C 1
ATOM 2792 O O . LEU A 1 396 ? 14.529 -1.784 9.792 1.00 13.34 395 LEU A O 1
ATOM 2797 N N . GLU A 1 397 ? 12.671 -2.925 9.253 1.00 14.04 396 GLU A N 1
ATOM 2798 C CA . GLU A 1 397 ? 13.347 -4.086 8.754 1.00 14.73 396 GLU A CA 1
ATOM 2799 C C . GLU A 1 397 ? 14.329 -4.612 9.794 1.00 14.59 396 GLU A C 1
ATOM 2800 O O . GLU A 1 397 ? 15.472 -4.944 9.501 1.00 14.96 396 GLU A O 1
ATOM 2806 N N . GLY A 1 398 ? 13.894 -4.679 11.047 1.00 13.91 397 GLY A N 1
ATOM 2807 C CA . GLY A 1 398 ? 14.675 -5.311 12.060 1.00 14.41 397 GLY A CA 1
ATOM 2808 C C . GLY A 1 398 ? 15.963 -4.602 12.389 1.00 14.76 397 GLY A C 1
ATOM 2809 O O . GLY A 1 398 ? 16.890 -5.213 12.976 1.00 16.10 397 GLY A O 1
ATOM 2810 N N . GLY A 1 399 ? 16.048 -3.316 12.065 1.00 14.22 398 GLY A N 1
ATOM 2811 C CA . GLY A 1 399 ? 17.241 -2.545 12.363 1.00 14.50 398 GLY A CA 1
ATOM 2812 C C . GLY A 1 399 ? 18.166 -2.359 11.192 1.00 14.28 398 GLY A C 1
ATOM 2813 O O . GLY A 1 399 ? 19.180 -1.697 11.331 1.00 15.02 398 GLY A O 1
ATOM 2814 N N . LEU A 1 400 ? 17.853 -2.939 10.035 1.00 14.36 399 LEU A N 1
ATOM 2815 C CA . LEU A 1 400 ? 18.693 -2.780 8.853 1.00 14.86 399 LEU A CA 1
ATOM 2816 C C . LEU A 1 400 ? 18.411 -1.537 8.088 1.00 14.01 399 LEU A C 1
ATOM 2817 O O . LEU A 1 400 ? 19.237 -1.122 7.264 1.00 14.04 399 LEU A O 1
ATOM 2822 N N . VAL A 1 401 ? 17.233 -0.934 8.320 1.00 13.19 400 VAL A N 1
ATOM 2823 C CA . VAL A 1 401 ? 16.814 0.237 7.558 1.00 13.07 400 VAL A CA 1
ATOM 2824 C C . VAL A 1 401 ? 16.418 1.416 8.430 1.00 12.99 400 VAL A C 1
ATOM 2825 O O . VAL A 1 401 ? 15.680 1.236 9.398 1.00 13.39 400 VAL A O 1
ATOM 2829 N N . SER A 1 402 ? 16.894 2.612 8.053 1.00 13.01 401 SER A N 1
ATOM 2830 C CA . SER A 1 402 ? 16.372 3.912 8.530 1.00 13.34 401 SER A CA 1
ATOM 2831 C C . SER A 1 402 ? 15.450 4.412 7.452 1.00 13.39 401 SER A C 1
ATOM 2832 O O . SER A 1 402 ? 15.874 4.601 6.299 1.00 13.86 401 SER A O 1
ATOM 2835 N N . SER A 1 403 ? 14.156 4.521 7.769 1.00 13.30 402 SER A N 1
ATOM 2836 C CA . SER A 1 403 ? 13.122 4.917 6.783 1.00 13.71 402 SER A CA 1
ATOM 2837 C C . SER A 1 403 ? 12.633 6.328 7.009 1.00 13.72 402 SER A C 1
ATOM 2838 O O . SER A 1 403 ? 12.211 6.656 8.098 1.00 13.29 402 SER A O 1
ATOM 2841 N N . TYR A 1 404 ? 12.684 7.176 5.980 1.00 14.12 403 TYR A N 1
ATOM 2842 C CA . TYR A 1 404 ? 12.198 8.527 6.121 1.00 14.66 403 TYR A CA 1
ATOM 2843 C C . TYR A 1 404 ? 10.692 8.501 6.446 1.00 14.17 403 TYR A C 1
ATOM 2844 O O . TYR A 1 404 ? 10.238 9.237 7.327 1.00 14.16 403 TYR A O 1
ATOM 2853 N N . GLU A 1 405 ? 9.932 7.706 5.722 1.00 14.14 404 GLU A N 1
ATOM 2854 C CA . GLU A 1 405 ? 8.492 7.710 5.927 1.00 14.29 404 GLU A CA 1
ATOM 2855 C C . GLU A 1 405 ? 8.169 7.190 7.333 1.00 14.15 404 GLU A C 1
ATOM 2856 O O . GLU A 1 405 ? 7.312 7.755 8.048 1.00 14.24 404 GLU A O 1
ATOM 2862 N N . LYS A 1 406 ? 8.814 6.087 7.699 1.00 13.77 405 LYS A N 1
ATOM 2863 C CA . LYS A 1 406 ? 8.603 5.533 9.020 1.00 13.93 405 LYS A CA 1
ATOM 2864 C C . LYS A 1 406 ? 8.988 6.529 10.126 1.00 13.64 405 LYS A C 1
ATOM 2865 O O . LYS A 1 406 ? 8.292 6.645 11.131 1.00 13.33 405 LYS A O 1
ATOM 2871 N N . PHE A 1 407 ? 10.077 7.254 9.942 1.00 12.97 406 PHE A N 1
ATOM 2872 C CA . PHE A 1 407 ? 10.462 8.253 10.912 1.00 13.25 406 PHE A CA 1
ATOM 2873 C C . PHE A 1 407 ? 9.335 9.255 11.149 1.00 13.43 406 PHE A C 1
ATOM 2874 O O . PHE A 1 407 ? 9.023 9.603 12.279 1.00 13.31 406 PHE A O 1
ATOM 2890 N N . ILE A 1 409 ? 6.073 8.942 10.610 1.00 13.34 408 ILE A N 1
ATOM 2891 C CA . ILE A 1 409 ? 4.901 8.309 11.254 1.00 13.25 408 ILE A CA 1
ATOM 2892 C C . ILE A 1 409 ? 5.189 8.101 12.747 1.00 13.00 408 ILE A C 1
ATOM 2893 O O . ILE A 1 409 ? 4.368 8.424 13.625 1.00 12.89 408 ILE A O 1
ATOM 2898 N N . ASP A 1 410 ? 6.394 7.629 13.042 1.00 12.79 409 ASP A N 1
ATOM 2899 C CA . ASP A 1 410 ? 6.758 7.354 14.420 1.00 13.01 409 ASP A CA 1
ATOM 2900 C C . ASP A 1 410 ? 6.850 8.641 15.245 1.00 13.14 409 ASP A C 1
ATOM 2901 O O . ASP A 1 410 ? 6.419 8.672 16.407 1.00 12.99 409 ASP A O 1
ATOM 2906 N N . GLN A 1 411 ? 7.453 9.675 14.701 1.00 13.06 410 GLN A N 1
ATOM 2907 C CA . GLN A 1 411 ? 7.597 10.906 15.488 1.00 13.68 410 GLN A CA 1
ATOM 2908 C C . GLN A 1 411 ? 6.254 11.526 15.873 1.00 14.05 410 GLN A C 1
ATOM 2909 O O . GLN A 1 411 ? 6.137 12.198 16.917 1.00 14.01 410 GLN A O 1
ATOM 2915 N N . ASP A 1 412 ? 5.264 11.316 15.021 1.00 14.51 411 ASP A N 1
ATOM 2916 C CA . ASP A 1 412 ? 3.897 11.727 15.315 1.00 15.90 411 ASP A CA 1
ATOM 2917 C C . ASP A 1 412 ? 3.368 10.974 16.547 1.00 15.23 411 ASP A C 1
ATOM 2918 O O . ASP A 1 412 ? 2.823 11.585 17.496 1.00 16.23 411 ASP A O 1
ATOM 2923 N N . GLN A 1 413 ? 3.617 9.670 16.587 1.00 14.38 412 GLN A N 1
ATOM 2924 C CA . GLN A 1 413 ? 3.285 8.876 17.749 1.00 14.47 412 GLN A CA 1
ATOM 2925 C C . GLN A 1 413 ? 4.003 9.388 18.980 1.00 14.44 412 GLN A C 1
ATOM 2926 O O . GLN A 1 413 ? 3.442 9.403 20.095 1.00 14.51 412 GLN A O 1
ATOM 2932 N N . LEU A 1 414 ? 5.258 9.795 18.820 1.00 13.64 413 LEU A N 1
ATOM 2933 C CA . LEU A 1 414 ? 5.987 10.316 19.974 1.00 13.79 413 LEU A CA 1
ATOM 2934 C C . LEU A 1 414 ? 5.290 11.528 20.569 1.00 14.26 413 LEU A C 1
ATOM 2935 O O . LEU A 1 414 ? 5.321 11.716 21.792 1.00 14.42 413 LEU A O 1
ATOM 2940 N N . GLY A 1 415 ? 4.742 12.407 19.721 1.00 14.71 414 GLY A N 1
ATOM 2941 C CA . GLY A 1 415 ? 3.977 13.557 20.244 1.00 15.66 414 GLY A CA 1
ATOM 2942 C C . GLY A 1 415 ? 2.767 13.108 21.068 1.00 16.09 414 GLY A C 1
ATOM 2943 O O . GLY A 1 415 ? 2.443 13.740 22.092 1.00 16.28 414 GLY A O 1
ATOM 2965 N N . GLN A 1 418 ? 4.068 12.002 24.425 1.00 16.00 417 GLN A N 1
ATOM 2966 C CA . GLN A 1 418 ? 4.406 13.169 25.217 1.00 16.42 417 GLN A CA 1
ATOM 2967 C C . GLN A 1 418 ? 3.156 13.748 25.883 1.00 17.01 417 GLN A C 1
ATOM 2968 O O . GLN A 1 418 ? 3.184 14.095 27.064 1.00 16.69 417 GLN A O 1
ATOM 2974 N N . LYS A 1 419 ? 2.081 13.827 25.136 1.00 17.21 418 LYS A N 1
ATOM 2975 C CA . LYS A 1 419 ? 0.836 14.361 25.704 1.00 18.73 418 LYS A CA 1
ATOM 2976 C C . LYS A 1 419 ? 0.235 13.386 26.730 1.00 18.51 418 LYS A C 1
ATOM 2977 O O . LYS A 1 419 ? -0.208 13.818 27.805 1.00 17.44 418 LYS A O 1
ATOM 2996 N N . ALA A 1 421 ? 1.689 11.320 28.650 1.00 17.98 420 ALA A N 1
ATOM 2997 C CA . ALA A 1 421 ? 2.509 11.334 29.867 1.00 18.13 420 ALA A CA 1
ATOM 2998 C C . ALA A 1 421 ? 2.102 12.384 30.859 1.00 19.19 420 ALA A C 1
ATOM 2999 O O . ALA A 1 421 ? 2.432 12.237 32.035 1.00 19.16 420 ALA A O 1
ATOM 3001 N N . GLU A 1 422 ? 1.389 13.417 30.417 1.00 20.02 421 GLU A N 1
ATOM 3002 C CA . GLU A 1 422 ? 0.915 14.489 31.330 1.00 21.63 421 GLU A CA 1
ATOM 3003 C C . GLU A 1 422 ? -0.221 14.004 32.205 1.00 21.17 421 GLU A C 1
ATOM 3004 O O . GLU A 1 422 ? -0.541 14.654 33.207 1.00 21.25 421 GLU A O 1
ATOM 3010 N N . GLY A 1 423 ? -0.861 12.908 31.822 1.00 19.86 422 GLY A N 1
ATOM 3011 C CA . GLY A 1 423 ? -1.946 12.316 32.631 1.00 20.48 422 GLY A CA 1
ATOM 3012 C C . GLY A 1 423 ? -3.203 13.175 32.612 1.00 20.71 422 GLY A C 1
ATOM 3013 O O . GLY A 1 423 ? -3.419 13.967 31.684 1.00 20.49 422 GLY A O 1
ATOM 3014 N N . VAL A 1 424 ? -4.014 13.033 33.649 1.00 21.34 423 VAL A N 1
ATOM 3015 C CA . VAL A 1 424 ? -5.366 13.634 33.658 1.00 21.63 423 VAL A CA 1
ATOM 3016 C C . VAL A 1 424 ? -5.364 14.942 34.415 1.00 23.06 423 VAL A C 1
ATOM 3017 O O . VAL A 1 424 ? -4.982 14.968 35.595 1.00 23.48 423 VAL A O 1
ATOM 3021 N N . ASP A 1 425 ? -5.820 16.001 33.758 1.00 23.58 424 ASP A N 1
ATOM 3022 C CA . ASP A 1 425 ? -5.974 17.307 34.391 1.00 25.26 424 ASP A CA 1
ATOM 3023 C C . ASP A 1 425 ? -7.226 17.305 35.262 1.00 25.70 424 ASP A C 1
ATOM 3024 O O . ASP A 1 425 ? -8.311 16.983 34.789 1.00 24.98 424 ASP A O 1
ATOM 3029 N N . LEU A 1 426 ? -7.071 17.692 36.515 1.00 26.37 425 LEU A N 1
ATOM 3030 C CA . LEU A 1 426 ? -8.209 17.704 37.427 1.00 27.62 425 LEU A CA 1
ATOM 3031 C C . LEU A 1 426 ? -8.482 19.111 37.968 1.00 28.16 425 LEU A C 1
ATOM 3032 O O . LEU A 1 426 ? -9.143 19.249 39.005 1.00 28.85 425 LEU A O 1
ATOM 3037 N N . SER A 1 427 ? -8.073 20.135 37.211 1.00 27.92 426 SER A N 1
ATOM 3038 C CA . SER A 1 427 ? -8.364 21.520 37.583 1.00 29.20 426 SER A CA 1
ATOM 3039 C C . SER A 1 427 ? -9.889 21.763 37.528 1.00 29.58 426 SER A C 1
ATOM 3040 O O . SER A 1 427 ? -10.639 20.987 36.917 1.00 28.18 426 SER A O 1
ATOM 3043 N N . GLU A 1 428 ? -10.349 22.860 38.136 1.00 31.46 427 GLU A N 1
ATOM 3044 C CA . GLU A 1 428 ? -11.773 23.223 38.093 1.00 31.89 427 GLU A CA 1
ATOM 3045 C C . GLU A 1 428 ? -12.242 23.415 36.645 1.00 32.47 427 GLU A C 1
ATOM 3046 O O . GLU A 1 428 ? -13.332 22.952 36.250 1.00 31.60 427 GLU A O 1
ATOM 3049 N N . ASP A 1 429 ? -11.423 24.058 35.819 1.00 33.05 428 ASP A N 1
ATOM 3050 C CA . ASP A 1 429 ? -11.774 24.168 34.434 1.00 34.48 428 ASP A CA 1
ATOM 3051 C C . ASP A 1 429 ? -11.893 22.785 33.755 1.00 32.01 428 ASP A C 1
ATOM 3052 O O . ASP A 1 429 ? -12.834 22.571 33.005 1.00 32.20 428 ASP A O 1
ATOM 3057 N N . ALA A 1 430 ? -10.953 21.873 34.014 1.00 30.25 429 ALA A N 1
ATOM 3058 C CA . ALA A 1 430 ? -10.999 20.531 33.430 1.00 28.10 429 ALA A CA 1
ATOM 3059 C C . ALA A 1 430 ? -12.233 19.732 33.898 1.00 27.14 429 ALA A C 1
ATOM 3060 O O . ALA A 1 430 ? -12.793 18.923 33.136 1.00 25.43 429 ALA A O 1
ATOM 3062 N N . GLN A 1 431 ? -12.656 19.960 35.137 1.00 26.26 430 GLN A N 1
ATOM 3063 C CA . GLN A 1 431 ? -13.860 19.309 35.644 1.00 26.01 430 GLN A CA 1
ATOM 3064 C C . GLN A 1 431 ? -15.127 19.645 34.822 1.00 25.59 430 GLN A C 1
ATOM 3065 O O . GLN A 1 431 ? -16.043 18.847 34.739 1.00 24.94 430 GLN A O 1
ATOM 3071 N N . ALA A 1 432 ? -15.161 20.847 34.253 1.00 25.38 431 ALA A N 1
ATOM 3072 C CA . ALA A 1 432 ? -16.140 21.231 33.256 1.00 25.21 431 ALA A CA 1
ATOM 3073 C C . ALA A 1 432 ? -17.568 21.250 33.738 1.00 25.95 431 ALA A C 1
ATOM 3074 O O . ALA A 1 432 ? -18.467 21.054 32.947 1.00 25.22 431 ALA A O 1
ATOM 3076 N N . LEU A 1 433 ? -17.807 21.543 35.027 1.00 27.40 432 LEU A N 1
ATOM 3077 C CA . LEU A 1 433 ? -19.168 21.445 35.515 1.00 28.62 432 LEU A CA 1
ATOM 3078 C C . LEU A 1 433 ? -20.076 22.507 34.922 1.00 29.78 432 LEU A C 1
ATOM 3079 O O . LEU A 1 433 ? -21.233 22.236 34.645 1.00 29.25 432 LEU A O 1
ATOM 3084 N N . ASP A 1 434 ? -19.549 23.713 34.738 1.00 31.01 433 ASP A N 1
ATOM 3085 C CA . ASP A 1 434 ? -20.337 24.785 34.122 1.00 32.31 433 ASP A CA 1
ATOM 3086 C C . ASP A 1 434 ? -20.700 24.487 32.663 1.00 31.34 433 ASP A C 1
ATOM 3087 O O . ASP A 1 434 ? -21.801 24.821 32.235 1.00 31.84 433 ASP A O 1
ATOM 3092 N N . ALA A 1 435 ? -19.792 23.839 31.918 1.00 30.57 434 ALA A N 1
ATOM 3093 C CA . ALA A 1 435 ? -20.082 23.403 30.548 1.00 29.34 434 ALA A CA 1
ATOM 3094 C C . ALA A 1 435 ? -21.178 22.346 30.527 1.00 28.92 434 ALA A C 1
ATOM 3095 O O . ALA A 1 435 ? -22.115 22.449 29.745 1.00 28.63 434 ALA A O 1
ATOM 3097 N N . ILE A 1 436 ? -21.104 21.376 31.437 1.00 28.04 435 ILE A N 1
ATOM 3098 C CA . ILE A 1 436 ? -22.155 20.332 31.540 1.00 27.36 435 ILE A CA 1
ATOM 3099 C C . ILE A 1 436 ? -23.536 20.983 31.848 1.00 28.88 435 ILE A C 1
ATOM 3100 O O . ILE A 1 436 ? -24.556 20.652 31.233 1.00 28.14 435 ILE A O 1
ATOM 3105 N N . ARG A 1 437 ? -23.533 21.948 32.761 1.00 30.45 436 ARG A N 1
ATOM 3106 C CA . ARG A 1 437 ? -24.759 22.688 33.094 1.00 32.56 436 ARG A CA 1
ATOM 3107 C C . ARG A 1 437 ? -25.323 23.500 31.938 1.00 33.42 436 ARG A C 1
ATOM 3108 O O . ARG A 1 437 ? -26.540 23.506 31.699 1.00 33.56 436 ARG A O 1
ATOM 3116 N N . GLU A 1 438 ? -24.451 24.237 31.258 1.00 33.25 437 GLU A N 1
ATOM 3117 C CA . GLU A 1 438 ? -24.895 25.172 30.216 1.00 34.10 437 GLU A CA 1
ATOM 3118 C C . GLU A 1 438 ? -25.370 24.412 28.978 1.00 33.58 437 GLU A C 1
ATOM 3119 O O . GLU A 1 438 ? -26.340 24.799 28.342 1.00 34.58 437 GLU A O 1
ATOM 3121 N N . VAL A 1 439 ? -24.722 23.305 28.661 1.00 32.49 438 VAL A N 1
ATOM 3122 C CA . VAL A 1 439 ? -25.129 22.502 27.509 1.00 31.54 438 VAL A CA 1
ATOM 3123 C C . VAL A 1 439 ? -26.375 21.720 27.898 1.00 31.80 438 VAL A C 1
ATOM 3124 O O . VAL A 1 439 ? -27.436 21.846 27.258 1.00 31.94 438 VAL A O 1
ATOM 3128 N N . GLY A 1 440 ? -26.228 20.900 28.939 1.00 31.22 439 GLY A N 1
ATOM 3129 C CA . GLY A 1 440 ? -27.335 20.089 29.458 1.00 30.80 439 GLY A CA 1
ATOM 3130 C C . GLY A 1 440 ? -27.740 18.929 28.542 1.00 30.02 439 GLY A C 1
ATOM 3131 O O . GLY A 1 440 ? -27.175 18.723 27.447 1.00 29.33 439 GLY A O 1
ATOM 3132 N N . PRO A 1 441 ? -28.726 18.145 28.987 1.00 29.51 440 PRO A N 1
ATOM 3133 C CA . PRO A 1 441 ? -29.088 16.958 28.209 1.00 29.23 440 PRO A CA 1
ATOM 3134 C C . PRO A 1 441 ? -29.622 17.283 26.815 1.00 29.46 440 PRO A C 1
ATOM 3135 O O . PRO A 1 441 ? -30.392 18.221 26.647 1.00 30.81 440 PRO A O 1
ATOM 3139 N N . GLY A 1 442 ? -29.232 16.502 25.820 1.00 29.75 441 GLY A N 1
ATOM 3140 C CA . GLY A 1 442 ? -29.826 16.624 24.502 1.00 30.90 441 GLY A CA 1
ATOM 3141 C C . GLY A 1 442 ? -29.209 17.702 23.644 1.00 32.40 441 GLY A C 1
ATOM 3142 O O . GLY A 1 442 ? -29.687 17.914 22.527 1.00 33.16 441 GLY A O 1
ATOM 3143 N N . SER A 1 443 ? -28.181 18.401 24.145 1.00 31.65 442 SER A N 1
ATOM 3144 C CA . SER A 1 443 ? -27.522 19.428 23.357 1.00 31.84 442 SER A CA 1
ATOM 3145 C C . SER A 1 443 ? -26.141 18.928 22.899 1.00 30.99 442 SER A C 1
ATOM 3146 O O . SER A 1 443 ? -25.926 17.733 22.715 1.00 29.67 442 SER A O 1
ATOM 3149 N N . HIS A 1 444 ? -25.224 19.831 22.618 1.00 31.06 443 HIS A N 1
ATOM 3150 C CA . HIS A 1 444 ? -23.876 19.427 22.245 1.00 30.77 443 HIS A CA 1
ATOM 3151 C C . HIS A 1 444 ? -22.932 20.524 22.640 1.00 29.18 443 HIS A C 1
ATOM 3152 O O . HIS A 1 444 ? -23.355 21.669 22.857 1.00 29.12 443 HIS A O 1
ATOM 3159 N N . TYR A 1 445 ? -21.655 20.161 22.704 1.00 27.43 444 TYR A N 1
ATOM 3160 C CA . TYR A 1 445 ? -20.613 20.994 23.262 1.00 27.26 444 TYR A CA 1
ATOM 3161 C C . TYR A 1 445 ? -19.733 21.736 22.232 1.00 27.99 444 TYR A C 1
ATOM 3162 O O . TYR A 1 445 ? -18.809 22.463 22.651 1.00 29.09 444 TYR A O 1
ATOM 3171 N N . LEU A 1 446 ? -19.945 21.504 20.937 1.00 48.73 445 LEU A N 1
ATOM 3172 C CA . LEU A 1 446 ? -19.094 22.091 19.875 1.00 53.03 445 LEU A CA 1
ATOM 3173 C C . LEU A 1 446 ? -18.989 23.618 19.934 1.00 56.79 445 LEU A C 1
ATOM 3174 O O . LEU A 1 446 ? -17.930 24.172 19.668 1.00 61.76 445 LEU A O 1
ATOM 3179 N N . GLY A 1 447 ? -20.095 24.273 20.265 1.00 58.09 446 GLY A N 1
ATOM 3180 C CA . GLY A 1 447 ? -20.181 25.722 20.231 1.00 67.95 446 GLY A CA 1
ATOM 3181 C C . GLY A 1 447 ? -19.567 26.388 21.441 1.00 70.60 446 GLY A C 1
ATOM 3182 O O . GLY A 1 447 ? -19.084 27.517 21.328 1.00 81.54 446 GLY A O 1
ATOM 3183 N N . CYS A 1 448 ? -19.559 25.714 22.599 1.00 63.77 447 CYS A N 1
ATOM 3184 C CA . CYS A 1 448 ? -19.241 26.425 23.840 1.00 69.70 447 CYS A CA 1
ATOM 3185 C C . CYS A 1 448 ? -17.741 26.756 24.038 1.00 70.38 447 CYS A C 1
ATOM 3186 O O . CYS A 1 448 ? -16.836 26.142 23.451 1.00 64.52 447 CYS A O 1
ATOM 3189 N N . ALA A 1 449 ? -17.522 27.790 24.847 1.00 81.16 448 ALA A N 1
ATOM 3190 C CA . ALA A 1 449 ? -16.204 28.394 25.044 1.00 86.61 448 ALA A CA 1
ATOM 3191 C C . ALA A 1 449 ? -15.200 27.387 25.546 1.00 75.60 448 ALA A C 1
ATOM 3192 O O . ALA A 1 449 ? -14.058 27.329 25.064 1.00 75.52 448 ALA A O 1
ATOM 3194 N N . HIS A 1 450 ? -15.653 26.616 26.535 1.00 70.10 449 HIS A N 1
ATOM 3195 C CA . HIS A 1 450 ? -14.876 25.541 27.133 1.00 62.73 449 HIS A CA 1
ATOM 3196 C C . HIS A 1 450 ? -14.257 24.644 26.064 1.00 56.35 449 HIS A C 1
ATOM 3197 O O . HIS A 1 450 ? -13.080 24.321 26.149 1.00 56.50 449 HIS A O 1
ATOM 3204 N N . THR A 1 451 ? -15.058 24.257 25.068 1.00 53.85 450 THR A N 1
ATOM 3205 C CA . THR A 1 451 ? -14.554 23.557 23.890 1.00 53.31 450 THR A CA 1
ATOM 3206 C C . THR A 1 451 ? -13.815 24.589 23.049 1.00 61.09 450 THR A C 1
ATOM 3207 O O . THR A 1 451 ? -12.810 24.270 22.443 1.00 65.95 450 THR A O 1
ATOM 3211 N N . TYR A 1 460 ? -3.821 16.681 21.574 1.00 44.97 459 TYR A N 1
ATOM 3212 C CA . TYR A 1 460 ? -2.765 16.555 20.544 1.00 42.55 459 TYR A CA 1
ATOM 3213 C C . TYR A 1 460 ? -3.358 16.414 19.126 1.00 40.02 459 TYR A C 1
ATOM 3214 O O . TYR A 1 460 ? -4.378 15.758 18.967 1.00 43.65 459 TYR A O 1
ATOM 3223 N N . ARG A 1 461 ? -2.703 17.007 18.107 1.00 37.37 460 ARG A N 1
ATOM 3224 C CA . ARG A 1 461 ? -3.181 16.996 16.696 1.00 34.23 460 ARG A CA 1
ATOM 3225 C C . ARG A 1 461 ? -2.138 16.361 15.756 1.00 30.54 460 ARG A C 1
ATOM 3226 O O . ARG A 1 461 ? -1.104 16.928 15.498 1.00 30.56 460 ARG A O 1
ATOM 3228 N N . SER A 1 462 ? -2.444 15.186 15.214 1.00 28.02 461 SER A N 1
ATOM 3229 C CA . SER A 1 462 ? -1.545 14.569 14.236 1.00 25.92 461 SER A CA 1
ATOM 3230 C C . SER A 1 462 ? -1.526 15.321 12.907 1.00 26.00 461 SER A C 1
ATOM 3231 O O . SER A 1 462 ? -2.586 15.570 12.351 1.00 27.29 461 SER A O 1
ATOM 3234 N N . PRO A 1 463 ? -0.336 15.639 12.377 1.00 25.94 462 PRO A N 1
ATOM 3235 C CA . PRO A 1 463 ? -0.339 16.238 11.042 1.00 25.56 462 PRO A CA 1
ATOM 3236 C C . PRO A 1 463 ? -0.459 15.173 9.914 1.00 23.97 462 PRO A C 1
ATOM 3237 O O . PRO A 1 463 ? -0.402 15.566 8.725 1.00 25.89 462 PRO A O 1
ATOM 3241 N N . LEU A 1 464 ? -0.541 13.869 10.260 1.00 20.18 463 LEU A N 1
ATOM 3242 C CA . LEU A 1 464 ? -0.502 12.774 9.301 1.00 18.24 463 LEU A CA 1
ATOM 3243 C C . LEU A 1 464 ? -1.753 11.919 9.244 1.00 17.24 463 LEU A C 1
ATOM 3244 O O . LEU A 1 464 ? -2.002 11.279 8.207 1.00 16.76 463 LEU A O 1
ATOM 3249 N N . ALA A 1 465 ? -2.506 11.805 10.345 1.00 17.10 464 ALA A N 1
ATOM 3250 C CA . ALA A 1 465 ? -3.761 11.057 10.317 1.00 17.28 464 ALA A CA 1
ATOM 3251 C C . ALA A 1 465 ? -4.751 11.678 9.358 1.00 17.50 464 ALA A C 1
ATOM 3252 O O . ALA A 1 465 ? -4.891 12.900 9.299 1.00 18.09 464 ALA A O 1
ATOM 3254 N N . ASP A 1 466 ? -5.413 10.846 8.562 1.00 16.28 465 ASP A N 1
ATOM 3255 C CA . ASP A 1 466 ? -6.511 11.303 7.777 1.00 16.61 465 ASP A CA 1
ATOM 3256 C C . ASP A 1 466 ? -7.811 10.960 8.509 1.00 16.80 465 ASP A C 1
ATOM 3257 O O . ASP A 1 466 ? -8.159 9.783 8.718 1.00 16.13 465 ASP A O 1
ATOM 3262 N N . ASN A 1 467 ? -8.517 12.014 8.914 1.00 18.47 466 ASN A N 1
ATOM 3263 C CA . ASN A 1 467 ? -9.735 11.879 9.656 1.00 20.39 466 ASN A CA 1
ATOM 3264 C C . ASN A 1 467 ? -10.945 12.360 8.845 1.00 20.92 466 ASN A C 1
ATOM 3265 O O . ASN A 1 467 ? -12.023 12.656 9.392 1.00 23.31 466 ASN A O 1
ATOM 3270 N N . ASN A 1 468 ? -10.779 12.438 7.536 1.00 19.38 467 ASN A N 1
ATOM 3271 C CA . ASN A 1 468 ? -11.840 12.907 6.664 1.00 19.70 467 ASN A CA 1
ATOM 3272 C C . ASN A 1 468 ? -12.791 11.804 6.231 1.00 18.40 467 ASN A C 1
ATOM 3273 O O . ASN A 1 468 ? -12.521 10.615 6.415 1.00 17.81 467 ASN A O 1
ATOM 3278 N N . SER A 1 469 ? -13.914 12.189 5.647 1.00 17.95 468 SER A N 1
ATOM 3279 C CA . SER A 1 469 ? -14.827 11.188 5.071 1.00 17.54 468 SER A CA 1
ATOM 3280 C C . SER A 1 469 ? -14.160 10.371 4.004 1.00 16.63 468 SER A C 1
ATOM 3281 O O . SER A 1 469 ? -13.194 10.821 3.386 1.00 16.26 468 SER A O 1
ATOM 3284 N N . PHE A 1 470 ? -14.683 9.181 3.745 1.00 16.76 469 PHE A N 1
ATOM 3285 C CA . PHE A 1 470 ? -14.268 8.373 2.587 1.00 16.63 469 PHE A CA 1
ATOM 3286 C C . PHE A 1 470 ? -14.264 9.204 1.310 1.00 16.99 469 PHE A C 1
ATOM 3287 O O . PHE A 1 470 ? -13.325 9.178 0.525 1.00 16.81 469 PHE A O 1
ATOM 3295 N N . GLU A 1 471 ? -15.329 9.972 1.099 1.00 17.80 470 GLU A N 1
ATOM 3296 C CA . GLU A 1 471 ? -15.483 10.729 -0.132 1.00 18.52 470 GLU A CA 1
ATOM 3297 C C . GLU A 1 471 ? -14.371 11.743 -0.295 1.00 18.26 470 GLU A C 1
ATOM 3298 O O . GLU A 1 471 ? -13.824 11.867 -1.376 1.00 18.11 470 GLU A O 1
ATOM 3304 N N . GLN A 1 472 ? -14.027 12.474 0.744 1.00 17.62 471 GLN A N 1
ATOM 3305 C CA . GLN A 1 472 ? -12.947 13.416 0.649 1.00 18.04 471 GLN A CA 1
ATOM 3306 C C . GLN A 1 472 ? -11.600 12.738 0.435 1.00 17.02 471 GLN A C 1
ATOM 3307 O O . GLN A 1 472 ? -10.798 13.134 -0.378 1.00 16.91 471 GLN A O 1
ATOM 3313 N N . TRP A 1 473 ? -11.377 11.650 1.157 1.00 16.02 472 TRP A N 1
ATOM 3314 C CA . TRP A 1 473 ? -10.114 10.919 1.058 1.00 15.50 472 TRP A CA 1
ATOM 3315 C C . TRP A 1 473 ? -9.929 10.313 -0.348 1.00 15.73 472 TRP A C 1
ATOM 3316 O O . TRP A 1 473 ? -8.824 10.312 -0.893 1.00 15.64 472 TRP A O 1
ATOM 3327 N N . GLU A 1 474 ? -11.019 9.878 -0.963 1.00 16.34 473 GLU A N 1
ATOM 3328 C CA . GLU A 1 474 ? -10.989 9.341 -2.342 1.00 17.59 473 GLU A CA 1
ATOM 3329 C C . GLU A 1 474 ? -10.672 10.475 -3.315 1.00 17.91 473 GLU A C 1
ATOM 3330 O O . GLU A 1 474 ? -9.831 10.295 -4.214 1.00 18.42 473 GLU A O 1
ATOM 3336 N N . ILE A 1 475 ? -11.300 11.650 -3.141 1.00 18.06 474 ILE A N 1
ATOM 3337 C CA . ILE A 1 475 ? -10.978 12.860 -3.950 1.00 18.80 474 ILE A CA 1
ATOM 3338 C C . ILE A 1 475 ? -9.495 13.252 -3.858 1.00 19.03 474 ILE A C 1
ATOM 3339 O O . ILE A 1 475 ? -8.864 13.646 -4.850 1.00 19.30 474 ILE A O 1
ATOM 3344 N N . GLU A 1 476 ? -8.947 13.071 -2.668 1.00 18.17 475 GLU A N 1
ATOM 3345 C CA . GLU A 1 476 ? -7.557 13.394 -2.407 1.00 18.54 475 GLU A CA 1
ATOM 3346 C C . GLU A 1 476 ? -6.604 12.237 -2.705 1.00 18.33 475 GLU A C 1
ATOM 3347 O O . GLU A 1 476 ? -5.498 12.230 -2.153 1.00 19.44 475 GLU A O 1
ATOM 3353 N N . GLY A 1 477 ? -6.995 11.236 -3.489 1.00 17.63 476 GLY A N 1
ATOM 3354 C CA . GLY A 1 477 ? -6.061 10.250 -4.039 1.00 17.13 476 GLY A CA 1
ATOM 3355 C C . GLY A 1 477 ? -5.943 8.941 -3.282 1.00 16.43 476 GLY A C 1
ATOM 3356 O O . GLY A 1 477 ? -5.020 8.164 -3.572 1.00 16.07 476 GLY A O 1
ATOM 3357 N N . GLU A 1 478 ? -6.882 8.657 -2.394 1.00 15.81 477 GLU A N 1
ATOM 3358 C CA . GLU A 1 478 ? -6.871 7.377 -1.704 1.00 16.33 477 GLU A CA 1
ATOM 3359 C C . GLU A 1 478 ? -5.486 7.089 -1.087 1.00 15.84 477 GLU A C 1
ATOM 3360 O O . GLU A 1 478 ? -4.953 5.994 -1.207 1.00 16.35 477 GLU A O 1
ATOM 3366 N N . LYS A 1 479 ? -4.958 8.080 -0.393 1.00 15.15 478 LYS A N 1
ATOM 3367 C CA . LYS A 1 479 ? -3.575 8.005 0.103 1.00 14.76 478 LYS A CA 1
ATOM 3368 C C . LYS A 1 479 ? -3.427 7.244 1.410 1.00 14.34 478 LYS A C 1
ATOM 3369 O O . LYS A 1 479 ? -4.190 7.455 2.362 1.00 13.81 478 LYS A O 1
ATOM 3375 N N . ARG A 1 480 ? -2.407 6.411 1.454 1.00 13.90 479 ARG A N 1
ATOM 3376 C CA A ARG A 1 480 ? -2.001 5.786 2.700 0.50 13.60 479 ARG A CA 1
ATOM 3377 C CA B ARG A 1 480 ? -1.947 5.764 2.683 0.50 13.94 479 ARG A CA 1
ATOM 3378 C C . ARG A 1 480 ? -1.141 6.788 3.485 1.00 13.45 479 ARG A C 1
ATOM 3379 O O . ARG A 1 480 ? -0.569 7.734 2.948 1.00 13.40 479 ARG A O 1
ATOM 3394 N N . ILE A 1 481 ? -1.052 6.581 4.779 1.00 13.03 480 ILE A N 1
ATOM 3395 C CA . ILE A 1 481 ? -0.353 7.518 5.643 1.00 12.99 480 ILE A CA 1
ATOM 3396 C C . ILE A 1 481 ? 1.107 7.720 5.223 1.00 13.31 480 ILE A C 1
ATOM 3397 O O . ILE A 1 481 ? 1.600 8.836 5.340 1.00 13.51 480 ILE A O 1
ATOM 3402 N N . GLU A 1 482 ? 1.749 6.689 4.718 1.00 13.51 481 GLU A N 1
ATOM 3403 C CA . GLU A 1 482 ? 3.168 6.837 4.363 1.00 14.07 481 GLU A CA 1
ATOM 3404 C C . GLU A 1 482 ? 3.359 7.787 3.191 1.00 14.45 481 GLU A C 1
ATOM 3405 O O . GLU A 1 482 ? 4.413 8.416 3.090 1.00 14.81 481 GLU A O 1
ATOM 3411 N N . GLN A 1 483 ? 2.349 7.936 2.329 1.00 14.73 482 GLN A N 1
ATOM 3412 C CA A GLN A 1 483 ? 2.404 8.905 1.236 0.50 15.25 482 GLN A CA 1
ATOM 3413 C CA B GLN A 1 483 ? 2.429 8.912 1.252 0.50 15.42 482 GLN A CA 1
ATOM 3414 C C . GLN A 1 483 ? 2.346 10.323 1.805 1.00 15.39 482 GLN A C 1
ATOM 3415 O O . GLN A 1 483 ? 3.095 11.211 1.356 1.00 16.57 482 GLN A O 1
ATOM 3426 N N . ARG A 1 484 ? 1.443 10.550 2.765 1.00 14.50 483 ARG A N 1
ATOM 3427 C CA . ARG A 1 484 ? 1.399 11.842 3.427 1.00 14.84 483 ARG A CA 1
ATOM 3428 C C . ARG A 1 484 ? 2.708 12.110 4.230 1.00 15.00 483 ARG A C 1
ATOM 3429 O O . ARG A 1 484 ? 3.173 13.255 4.307 1.00 15.83 483 ARG A O 1
ATOM 3437 N N . ALA A 1 485 ? 3.250 11.059 4.820 1.00 14.69 484 ALA A N 1
ATOM 3438 C CA . ALA A 1 485 ? 4.554 11.164 5.542 1.00 14.58 484 ALA A CA 1
ATOM 3439 C C . ALA A 1 485 ? 5.680 11.565 4.626 1.00 15.13 484 ALA A C 1
ATOM 3440 O O . ALA A 1 485 ? 6.522 12.395 4.992 1.00 15.52 484 ALA A O 1
ATOM 3442 N N . ASN A 1 486 ? 5.699 10.986 3.437 1.00 15.27 485 ASN A N 1
ATOM 3443 C CA . ASN A 1 486 ? 6.677 11.355 2.405 1.00 15.89 485 ASN A CA 1
ATOM 3444 C C . ASN A 1 486 ? 6.607 12.868 2.101 1.00 16.60 485 ASN A C 1
ATOM 3445 O O . ASN A 1 486 ? 7.638 13.601 2.133 1.00 16.55 485 ASN A O 1
ATOM 3450 N N . ALA A 1 487 ? 5.393 13.361 1.858 1.00 16.30 486 ALA A N 1
ATOM 3451 C CA . ALA A 1 487 ? 5.205 14.760 1.535 1.00 17.32 486 ALA A CA 1
ATOM 3452 C C . ALA A 1 487 ? 5.616 15.681 2.673 1.00 17.34 486 ALA A C 1
ATOM 3453 O O . ALA A 1 487 ? 6.252 16.717 2.445 1.00 17.86 486 ALA A O 1
ATOM 3455 N N . LEU A 1 488 ? 5.332 15.247 3.898 1.00 16.57 487 LEU A N 1
ATOM 3456 C CA . LEU A 1 488 ? 5.630 16.044 5.053 1.00 16.92 487 LEU A CA 1
ATOM 3457 C C . LEU A 1 488 ? 7.160 16.112 5.276 1.00 16.51 487 LEU A C 1
ATOM 3458 O O . LEU A 1 488 ? 7.694 17.192 5.585 1.00 17.26 487 LEU A O 1
ATOM 3463 N N . ALA A 1 489 ? 7.839 14.977 5.130 1.00 15.74 488 ALA A N 1
ATOM 3464 C CA . ALA A 1 489 ? 9.311 14.948 5.236 1.00 15.81 488 ALA A CA 1
ATOM 3465 C C . ALA A 1 489 ? 9.916 15.903 4.202 1.00 17.06 488 ALA A C 1
ATOM 3466 O O . ALA A 1 489 ? 10.840 16.653 4.528 1.00 16.81 488 ALA A O 1
ATOM 3468 N N . ARG A 1 490 ? 9.398 15.845 2.983 1.00 17.40 489 ARG A N 1
ATOM 3469 C CA . ARG A 1 490 ? 9.942 16.734 1.916 1.00 18.92 489 ARG A CA 1
ATOM 3470 C C . ARG A 1 490 ? 9.745 18.214 2.280 1.00 19.85 489 ARG A C 1
ATOM 3471 O O . ARG A 1 490 ? 10.643 19.046 2.087 1.00 20.36 489 ARG A O 1
ATOM 3479 N N . SER A 1 491 ? 8.574 18.528 2.813 1.00 19.56 490 SER A N 1
ATOM 3480 C CA . SER A 1 491 ? 8.229 19.857 3.199 1.00 20.73 490 SER A CA 1
ATOM 3481 C C . SER A 1 491 ? 9.114 20.342 4.335 1.00 20.22 490 SER A C 1
ATOM 3482 O O . SER A 1 491 ? 9.638 21.459 4.292 1.00 20.74 490 SER A O 1
ATOM 3485 N N . TRP A 1 492 ? 9.281 19.492 5.349 1.00 18.73 491 TRP A N 1
ATOM 3486 C CA . TRP A 1 492 ? 10.154 19.843 6.463 1.00 18.67 491 TRP A CA 1
ATOM 3487 C C . TRP A 1 492 ? 11.584 20.113 5.990 1.00 18.94 491 TRP A C 1
ATOM 3488 O O . TRP A 1 492 ? 12.219 21.095 6.418 1.00 19.77 491 TRP A O 1
ATOM 3499 N N . LEU A 1 493 ? 12.086 19.271 5.099 1.00 18.60 492 LEU A N 1
ATOM 3500 C CA . LEU A 1 493 ? 13.482 19.416 4.663 1.00 19.36 492 LEU A CA 1
ATOM 3501 C C . LEU A 1 493 ? 13.655 20.674 3.807 1.00 21.15 492 LEU A C 1
ATOM 3502 O O . LEU A 1 493 ? 14.705 21.337 3.888 1.00 21.68 492 LEU A O 1
ATOM 3507 N N . GLU A 1 494 ? 12.625 21.031 3.054 1.00 22.67 493 GLU A N 1
ATOM 3508 C CA . GLU A 1 494 ? 12.638 22.298 2.300 1.00 25.05 493 GLU A CA 1
ATOM 3509 C C . GLU A 1 494 ? 12.652 23.527 3.182 1.00 26.81 493 GLU A C 1
ATOM 3510 O O . GLU A 1 494 ? 13.309 24.510 2.833 1.00 28.40 493 GLU A O 1
ATOM 3513 N N . HIS A 1 495 ? 11.956 23.482 4.318 1.00 26.99 494 HIS A N 1
ATOM 3514 C CA . HIS A 1 495 ? 11.861 24.621 5.207 1.00 29.07 494 HIS A CA 1
ATOM 3515 C C . HIS A 1 495 ? 12.872 24.711 6.311 1.00 26.76 494 HIS A C 1
ATOM 3516 O O . HIS A 1 495 ? 12.962 25.731 6.968 1.00 27.26 494 HIS A O 1
ATOM 3523 N N . TYR A 1 496 ? 13.655 23.660 6.470 1.00 24.34 495 TYR A N 1
ATOM 3524 C CA . TYR A 1 496 ? 14.685 23.603 7.490 1.00 23.13 495 TYR A CA 1
ATOM 3525 C C . TYR A 1 496 ? 15.639 24.793 7.451 1.00 24.64 495 TYR A C 1
ATOM 3526 O O . TYR A 1 496 ? 16.069 25.230 6.375 1.00 24.80 495 TYR A O 1
ATOM 3535 N N . GLU A 1 497 ? 15.939 25.317 8.635 1.00 25.35 496 GLU A N 1
ATOM 3536 C CA . GLU A 1 497 ? 16.996 26.315 8.823 1.00 27.36 496 GLU A CA 1
ATOM 3537 C C . GLU A 1 497 ? 17.888 25.825 9.930 1.00 25.07 496 GLU A C 1
ATOM 3538 O O . GLU A 1 497 ? 17.398 25.488 10.996 1.00 23.94 496 GLU A O 1
ATOM 3544 N N . ALA A 1 498 ? 19.175 25.765 9.673 1.00 23.84 497 ALA A N 1
ATOM 3545 C CA . ALA A 1 498 ? 20.094 25.242 10.661 1.00 22.99 497 ALA A CA 1
ATOM 3546 C C . ALA A 1 498 ? 20.141 26.130 11.907 1.00 23.29 497 ALA A C 1
ATOM 3547 O O . ALA A 1 498 ? 20.104 27.349 11.791 1.00 24.38 497 ALA A O 1
ATOM 3549 N N . PRO A 1 499 ? 20.226 25.526 13.086 1.00 22.22 498 PRO A N 1
ATOM 3550 C CA . PRO A 1 499 ? 20.409 26.316 14.301 1.00 23.04 498 PRO A CA 1
ATOM 3551 C C . PRO A 1 499 ? 21.777 27.004 14.280 1.00 23.81 498 PRO A C 1
ATOM 3552 O O . PRO A 1 499 ? 22.745 26.443 13.798 1.00 23.07 498 PRO A O 1
ATOM 3556 N N . TYR A 1 500 ? 21.849 28.194 14.840 1.00 25.50 499 TYR A N 1
ATOM 3557 C CA . TYR A 1 500 ? 23.083 28.950 14.871 1.00 26.87 499 TYR A CA 1
ATOM 3558 C C . TYR A 1 500 ? 24.237 28.178 15.484 1.00 26.03 499 TYR A C 1
ATOM 3559 O O . TYR A 1 500 ? 24.059 27.484 16.475 1.00 25.41 499 TYR A O 1
ATOM 3568 N N . LEU A 1 501 ? 25.409 28.299 14.876 1.00 25.77 500 LEU A N 1
ATOM 3569 C CA . LEU A 1 501 ? 26.647 27.791 15.452 1.00 25.71 500 LEU A CA 1
ATOM 3570 C C . LEU A 1 501 ? 27.709 28.880 15.376 1.00 26.90 500 LEU A C 1
ATOM 3571 O O . LEU A 1 501 ? 28.004 29.368 14.294 1.00 26.98 500 LEU A O 1
ATOM 3576 N N . ASP A 1 502 ? 28.297 29.239 16.511 1.00 27.52 501 ASP A N 1
ATOM 3577 C CA . ASP A 1 502 ? 29.395 30.210 16.532 1.00 29.11 501 ASP A CA 1
ATOM 3578 C C . ASP A 1 502 ? 30.454 29.898 15.452 1.00 28.54 501 ASP A C 1
ATOM 3579 O O . ASP A 1 502 ? 31.049 28.814 15.440 1.00 26.93 501 ASP A O 1
ATOM 3584 N N . PRO A 1 503 ? 30.719 30.858 14.549 1.00 29.55 502 PRO A N 1
ATOM 3585 C CA . PRO A 1 503 ? 31.700 30.562 13.495 1.00 29.47 502 PRO A CA 1
ATOM 3586 C C . PRO A 1 503 ? 33.102 30.199 13.963 1.00 28.99 502 PRO A C 1
ATOM 3587 O O . PRO A 1 503 ? 33.754 29.390 13.314 1.00 28.77 502 PRO A O 1
ATOM 3591 N N . ALA A 1 504 ? 33.552 30.743 15.086 1.00 29.14 503 ALA A N 1
ATOM 3592 C CA . ALA A 1 504 ? 34.824 30.350 15.669 1.00 28.74 503 ALA A CA 1
ATOM 3593 C C . ALA A 1 504 ? 34.840 28.880 16.090 1.00 27.37 503 ALA A C 1
ATOM 3594 O O . ALA A 1 504 ? 35.831 28.164 15.887 1.00 27.31 503 ALA A O 1
ATOM 3596 N N . ILE A 1 505 ? 33.734 28.422 16.653 1.00 26.67 504 ILE A N 1
ATOM 3597 C CA . ILE A 1 505 ? 33.608 26.998 17.037 1.00 25.54 504 ILE A CA 1
ATOM 3598 C C . ILE A 1 505 ? 33.555 26.127 15.797 1.00 24.82 504 ILE A C 1
ATOM 3599 O O . ILE A 1 505 ? 34.235 25.121 15.732 1.00 23.75 504 ILE A O 1
ATOM 3604 N N . ASP A 1 506 ? 32.755 26.529 14.810 1.00 25.36 505 ASP A N 1
ATOM 3605 C CA . ASP A 1 506 ? 32.690 25.809 13.554 1.00 25.70 505 ASP A CA 1
ATOM 3606 C C . ASP A 1 506 ? 34.094 25.644 12.936 1.00 26.04 505 ASP A C 1
ATOM 3607 O O . ASP A 1 506 ? 34.488 24.551 12.577 1.00 25.22 505 ASP A O 1
ATOM 3612 N N . GLU A 1 507 ? 34.842 26.741 12.852 1.00 27.20 506 GLU A N 1
ATOM 3613 C CA . GLU A 1 507 ? 36.186 26.730 12.269 1.00 27.90 506 GLU A CA 1
ATOM 3614 C C . GLU A 1 507 ? 37.108 25.791 13.047 1.00 26.71 506 GLU A C 1
ATOM 3615 O O . GLU A 1 507 ? 37.869 25.023 12.440 1.00 27.08 506 GLU A O 1
ATOM 3618 N N . ALA A 1 508 ? 37.058 25.856 14.368 1.00 25.71 507 ALA A N 1
ATOM 3619 C CA . ALA A 1 508 ? 37.883 24.984 15.191 1.00 25.11 507 ALA A CA 1
ATOM 3620 C C . ALA A 1 508 ? 37.530 23.519 15.015 1.00 24.39 5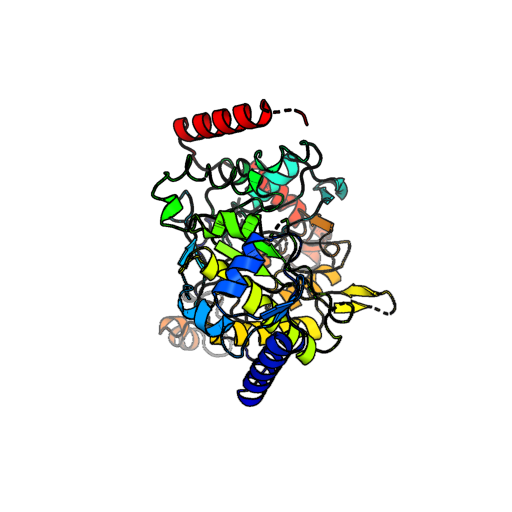07 ALA A C 1
ATOM 3621 O O . ALA A 1 508 ? 38.403 22.659 15.016 1.00 24.15 507 ALA A O 1
ATOM 3623 N N . LEU A 1 509 ? 36.230 23.223 14.908 1.00 23.13 508 LEU A N 1
ATOM 3624 C CA . LEU A 1 509 ? 35.834 21.842 14.641 1.00 22.57 508 LEU A CA 1
ATOM 3625 C C . LEU A 1 509 ? 36.342 21.365 13.277 1.00 23.23 508 LEU A C 1
ATOM 3626 O O . LEU A 1 509 ? 36.825 20.265 13.165 1.00 22.89 508 LEU A O 1
ATOM 3631 N N . LYS A 1 510 ? 36.168 22.190 12.247 1.00 24.50 509 LYS A N 1
ATOM 3632 C CA . LYS A 1 510 ? 36.616 21.835 10.910 1.00 25.75 509 LYS A CA 1
ATOM 3633 C C . LYS A 1 510 ? 38.121 21.663 10.883 1.00 26.12 509 LYS A C 1
ATOM 3634 O O . LYS A 1 510 ? 38.618 20.782 10.203 1.00 25.63 509 LYS A O 1
ATOM 3640 N N . GLU A 1 511 ? 38.842 22.502 11.618 1.00 27.45 510 GLU A N 1
ATOM 3641 C CA . GLU A 1 511 ? 40.323 22.375 11.664 1.00 28.84 510 GLU A CA 1
ATOM 3642 C C . GLU A 1 511 ? 40.737 21.072 12.310 1.00 26.55 510 GLU A C 1
ATOM 3643 O O . GLU A 1 511 ? 41.630 20.395 11.799 1.00 26.23 510 GLU A O 1
ATOM 3649 N N . PHE A 1 512 ? 40.043 20.701 13.389 1.00 24.43 511 PHE A N 1
ATOM 3650 C CA . PHE A 1 512 ? 40.297 19.431 14.091 1.00 23.05 511 PHE A CA 1
ATOM 3651 C C . PHE A 1 512 ? 40.043 18.240 13.189 1.00 22.38 511 PHE A C 1
ATOM 3652 O O . PHE A 1 512 ? 40.853 17.304 13.104 1.00 22.05 511 PHE A O 1
ATOM 3660 N N . ILE A 1 513 ? 38.893 18.276 12.535 1.00 21.55 512 ILE A N 1
ATOM 3661 C CA . ILE A 1 513 ? 38.498 17.192 11.652 1.00 21.24 512 ILE A CA 1
ATOM 3662 C C . ILE A 1 513 ? 39.524 17.042 10.537 1.00 22.03 512 ILE A C 1
ATOM 3663 O O . ILE A 1 513 ? 39.921 15.922 10.247 1.00 21.75 512 ILE A O 1
ATOM 3668 N N . ALA A 1 514 ? 39.871 18.146 9.884 1.00 22.53 513 ALA A N 1
ATOM 3669 C CA . ALA A 1 514 ? 40.811 18.092 8.768 1.00 23.94 513 ALA A CA 1
ATOM 3670 C C . ALA A 1 514 ? 42.153 17.523 9.200 1.00 24.75 513 ALA A C 1
ATOM 3671 O O . ALA A 1 514 ? 42.771 16.738 8.473 1.00 25.54 513 ALA A O 1
ATOM 3673 N N . LYS A 1 515 ? 42.634 17.951 10.359 1.00 25.36 514 LYS A N 1
ATOM 3674 C CA . LYS A 1 515 ? 43.887 17.459 10.877 1.00 26.73 514 LYS A CA 1
ATOM 3675 C C . LYS A 1 515 ? 43.818 15.952 11.116 1.00 25.76 514 LYS A C 1
ATOM 3676 O O . LYS A 1 515 ? 44.711 15.214 10.716 1.00 26.15 514 LYS A O 1
ATOM 3680 N N . ARG A 1 516 ? 42.735 15.486 11.734 1.00 24.59 515 ARG A N 1
ATOM 3681 C CA . ARG A 1 516 ? 42.583 14.073 11.978 1.00 24.43 515 ARG A CA 1
ATOM 3682 C C . ARG A 1 516 ? 42.499 13.292 10.681 1.00 24.39 515 ARG A C 1
ATOM 3683 O O . ARG A 1 516 ? 43.136 12.274 10.546 1.00 24.90 515 ARG A O 1
ATOM 3691 N N . LYS A 1 517 ? 41.730 13.776 9.694 1.00 23.89 516 LYS A N 1
ATOM 3692 C CA . LYS A 1 517 ? 41.633 13.067 8.412 1.00 24.33 516 LYS A CA 1
ATOM 3693 C C . LYS A 1 517 ? 42.978 12.987 7.694 1.00 26.42 516 LYS A C 1
ATOM 3694 O O . LYS A 1 517 ? 43.299 11.972 7.065 1.00 26.60 516 LYS A O 1
ATOM 3700 N N . ASP A 1 518 ? 43.730 14.067 7.745 1.00 27.83 517 ASP A N 1
ATOM 3701 C CA . ASP A 1 518 ? 45.037 14.093 7.066 1.00 31.68 517 ASP A CA 1
ATOM 3702 C C . ASP A 1 518 ? 46.051 13.174 7.728 1.00 32.67 517 ASP A C 1
ATOM 3703 O O . ASP A 1 518 ? 47.049 12.808 7.087 1.00 33.63 517 ASP A O 1
ATOM 3708 N N . SER A 1 519 ? 45.839 12.829 8.993 1.00 33.05 518 SER A N 1
ATOM 3709 C CA . SER A 1 519 ? 46.777 11.969 9.719 1.00 35.95 518 SER A CA 1
ATOM 3710 C C . SER A 1 519 ? 46.633 10.472 9.417 1.00 39.46 518 SER A C 1
ATOM 3711 O O . SER A 1 519 ? 47.438 9.697 9.908 1.00 41.56 518 SER A O 1
ATOM 3727 N N . PRO A 1 521 ? 45.477 7.388 6.262 1.00 51.52 520 PRO A N 1
ATOM 3728 C CA . PRO A 1 521 ? 44.922 7.043 4.933 1.00 53.58 520 PRO A CA 1
ATOM 3729 C C . PRO A 1 521 ? 43.547 6.380 5.146 1.00 53.85 520 PRO A C 1
ATOM 3730 O O . PRO A 1 521 ? 43.320 5.826 6.214 1.00 52.94 520 PRO A O 1
ATOM 3734 N N . ASP A 1 522 ? 42.644 6.440 4.166 1.00 55.98 521 ASP A N 1
ATOM 3735 C CA . ASP A 1 522 ? 41.251 5.905 4.322 1.00 56.29 521 ASP A CA 1
ATOM 3736 C C . ASP A 1 522 ? 41.202 4.403 4.674 1.00 57.82 521 ASP A C 1
ATOM 3737 O O . ASP A 1 522 ? 42.131 3.650 4.333 1.00 61.50 521 ASP A O 1
#

Nearest PDB structures (foldseek):
  4yyc-assembly1_A-2  TM=1.001E+00  e=1.146E-86  Sinorhizobium meliloti 1021
  2qne-assembly1_B  TM=9.745E-01  e=5.880E-45  Desulfitobacterium hafniense Y51
  7xcn-assembly1_D  TM=9.037E-01  e=3.776E-31  Methanosarcina barkeri MS
  7xcl-assembly1_F  TM=8.985E-01  e=2.901E-30  Methanosarcina barkeri MS
  7xcm-assembly1_C  TM=8.995E-01  e=1.996E-29  Methanosarcina barkeri MS

Secondary structure (DSSP, 8-state):
---PPPPPEE--SPPP----HHHHHHHHHHHHHIIIII-EEB-S-HHHHHHHHHHT-EEETTEEE--TTHHHHHGGGS-SEEEE--SSGGG-EEEETTEEEE------SEEE-TTS-EEE--HHHHHHHHHHH--------S-SS--TTS-TTTTTT--HHHHHS--S-----SSHHHHHHHH--HHHH-HHHHHHS---EEEEE-----B----HHHHHHHHTT-EEEEE-EEETT---SSHHHHHHHHHHHHHHHHHHHHHHSTT--EEEE-EEEEE-----EE-SSHHHHHHHHHHHHHHHHHT--EE---S----SSSSHHHHHHHHHHH--TTTT-SEETT-S-EEGGGTEEETTT--HHHHH---------SHHHH-HHHHHHH-TT--SSSSTT----SS---S-HHHHHHTT---HHHHHHHHHHHHHHH--PPP--HHHHHHHHHHHHHHHH---

Organism: Rhizobium meliloti (strain 1021) (NCBI:txid266834)

B-factor: mean 23.7, std 9.99, range [11.29, 102.33]